Protein 2EPJ (pdb70)

InterPro domains:
  IPR004639 Tetrapyrrole biosynthesis, glutamate-1-semialdehyde aminotransferase [MF_00375] (6-426)
  IPR004639 Tetrapyrrole biosynthesis, glutamate-1-semialdehyde aminotransferase [NF000818] (5-425)
  IPR004639 Tetrapyrrole biosynthesis, glutamate-1-semialdehyde aminotransferase [TIGR00713] (6-425)
  IPR005814 Aminotransferase class-III [PF00202] (30-396)
  IPR005814 Aminotransferase class-III [cd00610] (10-423)
  IPR015421 Pyridoxal phosphate-dependent transferase, major domain [G3DSA:3.40.640.10] (70-319)
  IPR015422 Pyridoxal phosphate-dependent transferase, small domain [G3DSA:3.90.1150.10] (10-412)
  IPR015424 Pyridoxal phosphate-dependent transferase [SSF53383] (4-424)
  IPR049704 Aminotransferases class-III pyridoxal-phosphate attachment site [PS00600] (235-271)

Solvent-accessible surface area: 18186 Å² total; per-residue (Å²): 70,111,101,4,107,79,48,68,86,168,11,105,163,122,68,126,71,11,26,109,36,119,32,127,42,36,8,76,99,66,15,38,50,69,150,106,19,76,25,3,26,18,44,13,30,58,59,49,107,14,2,1,2,3,0,57,41,1,22,29,0,12,3,22,105,17,104,78,12,71,93,25,12,91,91,1,73,94,133,30,153,80,100,79,62,124,23,145,16,45,79,92,0,17,110,51,0,25,26,62,9,31,191,68,14,84,29,53,13,4,30,41,18,34,58,0,0,64,1,0,5,89,0,0,60,41,98,34,70,47,91,5,0,0,7,0,40,17,10,112,5,5,82,18,55,11,10,37,8,35,61,90,37,67,41,84,42,103,78,13,72,135,68,51,0,150,56,0,20,17,16,56,2,9,34,25,98,8,0,76,140,10,17,92,131,88,5,116,130,0,0,0,0,0,2,7,1,1,0,3,38,6,0,0,0,47,18,86,126,94,0,6,50,5,4,45,90,20,4,166,119,25,39,3,13,4,0,2,7,1,18,11,1,1,0,2,3,24,42,93,1,0,19,36,98,26,130,11,125,1,57,0,0,0,0,1,53,0,0,0,15,44,79,94,9,0,0,0,0,0,38,156,116,7,8,33,42,7,27,136,140,23,199,14,128,17,69,32,108,106,33,19,39,24,5,2,2,7,0,0,16,5,3,0,78,0,5,65,116,44,83,0,35,48,25,1,82,84,0,0,66,29,3,39,100,1,3,25,98,16,0,94,224,53,67,88,59,41,20,24,17,69,11,24,2,0,11,4,14,0,12,40,20,142,104,6,29,35,1,45,45,1,114,142,6,55,95,155,23,4,50,113,4,0,69,20,1,25,164,87,15,0,15,8,0,4,34,8,50,35,1,12,4,0,0,24,24,1,90,50,110,7,33,122,50,0,25,96,1,17,68,23,0,0,124,59,14,50,66,122

B-factor: mean 15.56, std 8.46, range [6.24, 55.53]

Secondary structure (DSSP, 8-state):
-HHHHHHHHHHTTTSGGGSSSGGGGG-SSSPPPEEEEEBTEEEETT--EEEESSGGGTT-TT-BT-HHHHHHHHHHHHT-S--SS--HHHHHHHHHHHHHH-TT-EEEEESSHHHHHHHHHHHHHHHH---EEEEEET----SSGGGSEE---EESSTT--HHHHTTEEEEETT-HHHHHHHHHHHGGGEEEEEE-SSB-SSS-BPPPHHHHHHHHHHHHHHT-EEEEEETTTTTTSSTTHHHHHHT---SEEEEEGGGGTTSS-EEEEE-HHHHTTBTTTSSB----TTTT-HHHHHHHHHHHHHHHHS-HHHHHHHHHHHHHHHHHHHHHHHT--EEEEEETTEEEEEET-S--SSHHHHTTS-HHHHHHHHHHHHHTTEE--SSTTS-EE--TT-SHHHHHHHHHHHHHHHHHHHT-

CATH classification: 3.90.1150.10 (+1 more: 3.40.640.10)

Nearest PDB structures (foldseek):
  2zsm-assembly1_A  TM=1.001E+00  e=1.259E-81  Aeropyrum pernix
  6w80-assembly1_A-2  TM=9.759E-01  e=2.951E-50  Stenotrophomonas maltophilia K279a
  3l44-assembly1_A  TM=9.725E-01  e=5.058E-46  Bacillus anthracis str. 'Ames Ancestor'
  2hoz-assembly1_B  TM=9.704E-01  e=9.833E-46  Synechococcus elongatus PCC 6301
  6g1f-assembly3_E  TM=9.180E-01  e=3.385E-35  Stutzerimonas stutzeri

Structure (mmCIF, N/CA/C/O backbone):
data_2EPJ
#
_entry.id   2EPJ
#
_cell.length_a   61.006
_cell.length_b   101.842
_cell.length_c   148.346
_cell.angle_alpha   90.00
_cell.angle_beta   90.00
_cell.angle_gamma   90.00
#
_symmetry.space_group_name_H-M   'C 2 2 21'
#
loop_
_entity.id
_entity.type
_entity.pdbx_description
1 polymer 'Glutamate-1-semialdehyde 2,1-aminomutase'
2 non-polymer "4'-DEOXY-4'-AMINOPYRIDOXAL-5'-PHOSPHATE"
3 water water
#
loop_
_atom_site.group_PDB
_atom_site.id
_atom_site.type_symbol
_atom_site.label_atom_id
_atom_site.label_alt_id
_atom_site.label_comp_id
_atom_site.label_asym_id
_atom_site.label_entity_id
_atom_site.label_seq_id
_atom_site.pdbx_PDB_ins_code
_atom_site.Cartn_x
_atom_site.Cartn_y
_atom_site.Cartn_z
_atom_site.occupancy
_atom_site.B_iso_or_equiv
_atom_site.auth_seq_id
_atom_site.auth_comp_id
_atom_site.auth_asym_id
_atom_site.auth_atom_id
_atom_site.pdbx_PDB_model_num
ATOM 1 N N . GLY A 1 9 ? 26.798 49.111 24.148 1.00 25.77 9 GLY A N 1
ATOM 2 C CA . GLY A 1 9 ? 25.948 48.184 24.952 1.00 24.10 9 GLY A CA 1
ATOM 3 C C . GLY A 1 9 ? 26.555 47.881 26.309 1.00 24.24 9 GLY A C 1
ATOM 4 O O . GLY A 1 9 ? 26.316 46.819 26.881 1.00 22.66 9 GLY A O 1
ATOM 5 N N . GLU A 1 10 ? 27.333 48.825 26.827 1.00 23.77 10 GLU A N 1
ATOM 6 C CA . GLU A 1 10 ? 27.995 48.670 28.118 1.00 24.17 10 GLU A CA 1
ATOM 7 C C . GLU A 1 10 ? 27.037 48.391 29.276 1.00 22.47 10 GLU A C 1
ATOM 8 O O . GLU A 1 10 ? 27.299 47.523 30.110 1.00 20.89 10 GLU A O 1
ATOM 14 N N . LYS A 1 11 ? 25.930 49.124 29.334 1.00 19.83 11 LYS A N 1
ATOM 15 C CA . LYS A 1 11 ? 24.967 48.931 30.410 1.00 18.62 11 LYS A CA 1
ATOM 16 C C . LYS A 1 11 ? 24.296 47.561 30.339 1.00 17.85 11 LYS A C 1
ATOM 17 O O . LYS A 1 11 ? 24.089 46.919 31.368 1.00 17.46 11 LYS A O 1
ATOM 23 N N . SER A 1 12 ? 23.954 47.105 29.136 1.00 16.73 12 SER A N 1
ATOM 24 C CA . SER A 1 12 ? 23.340 45.785 29.008 1.00 16.73 12 SER A CA 1
ATOM 25 C C . SER A 1 12 ? 24.374 44.722 29.371 1.00 17.70 12 SER A C 1
ATOM 26 O O . SER A 1 12 ? 24.043 43.704 29.977 1.00 16.88 12 SER A O 1
ATOM 29 N N . ARG A 1 13 ? 25.629 44.964 29.001 1.00 18.37 13 ARG A N 1
ATOM 30 C CA . ARG A 1 13 ? 26.697 44.020 29.313 1.00 20.57 13 ARG A CA 1
ATOM 31 C C . ARG A 1 13 ? 26.837 43.872 30.826 1.00 19.80 13 ARG A C 1
ATOM 32 O O . ARG A 1 13 ? 26.972 42.760 31.338 1.00 20.72 13 ARG A O 1
ATOM 40 N N . MET A 1 14 ? 26.800 44.994 31.539 1.00 20.22 14 MET A N 1
ATOM 41 C CA . MET A 1 14 ? 26.919 44.972 32.992 1.00 20.46 14 MET A CA 1
ATOM 42 C C . MET A 1 14 ? 25.771 44.189 33.625 1.00 19.42 14 MET A C 1
ATOM 43 O O . MET A 1 14 ? 25.988 43.379 34.525 1.00 20.11 14 MET A O 1
ATOM 48 N N . LEU A 1 15 ? 24.551 44.436 33.159 1.00 18.05 15 LEU A N 1
ATOM 49 C CA . LEU A 1 15 ? 23.387 43.731 33.680 1.00 17.27 15 LEU A CA 1
ATOM 50 C C . LEU A 1 15 ? 23.494 42.245 33.359 1.00 18.65 15 LEU A C 1
ATOM 51 O O . LEU A 1 15 ? 23.094 41.396 34.159 1.00 18.41 15 LEU A O 1
ATOM 56 N N . PHE A 1 16 ? 24.044 41.937 32.188 1.00 19.29 16 PHE A N 1
ATOM 57 C CA . PHE A 1 16 ? 24.228 40.556 31.757 1.00 20.83 16 PHE A CA 1
ATOM 58 C C . PHE A 1 16 ? 25.119 39.828 32.763 1.00 21.28 16 PHE A C 1
ATOM 59 O O . PHE A 1 16 ? 24.859 38.681 33.129 1.00 20.76 16 PHE A O 1
ATOM 67 N N . GLU A 1 17 ? 26.171 40.504 33.210 1.00 21.78 17 GLU A N 1
ATOM 68 C CA . GLU A 1 17 ? 27.093 39.919 34.175 1.00 21.92 17 GLU A CA 1
ATOM 69 C C . GLU A 1 17 ? 26.423 39.690 35.526 1.00 21.24 17 GLU A C 1
ATOM 70 O O . GLU A 1 17 ? 26.624 38.652 36.155 1.00 21.15 17 GLU A O 1
ATOM 76 N N . ARG A 1 18 ? 25.623 40.659 35.963 1.00 19.36 18 ARG A N 1
ATOM 77 C CA . ARG A 1 18 ? 24.934 40.570 37.246 1.00 19.88 18 ARG A CA 1
ATOM 78 C C . ARG A 1 18 ? 23.895 39.457 37.323 1.00 19.47 18 ARG A C 1
ATOM 79 O O . ARG A 1 18 ? 23.746 38.813 38.360 1.00 20.49 18 ARG A O 1
ATOM 87 N N . THR A 1 19 ? 23.180 39.225 36.229 1.00 17.74 19 THR A N 1
ATOM 88 C CA . THR A 1 19 ? 22.137 38.202 36.225 1.00 16.92 19 THR A CA 1
ATOM 89 C C . THR A 1 19 ? 22.642 36.774 36.049 1.00 17.36 19 THR A C 1
ATOM 90 O O . THR A 1 19 ? 21.921 35.819 36.336 1.00 15.50 19 THR A O 1
ATOM 94 N N . LYS A 1 20 ? 23.881 36.625 35.591 1.00 17.42 20 LYS A N 1
ATOM 95 C CA . LYS A 1 20 ? 24.457 35.300 35.389 1.00 20.10 20 LYS A CA 1
ATOM 96 C C . LYS A 1 20 ? 24.336 34.418 36.629 1.00 20.87 20 LYS A C 1
ATOM 97 O O . LYS A 1 20 ? 24.053 33.225 36.526 1.00 22.31 20 LYS A O 1
ATOM 103 N N . GLU A 1 21 ? 24.545 35.010 37.798 1.00 21.69 21 GLU A N 1
ATOM 104 C CA . GLU A 1 21 ? 24.477 34.265 39.051 1.00 23.37 21 GLU A CA 1
ATOM 105 C C . GLU A 1 21 ? 23.162 34.443 39.806 1.00 20.21 21 GLU A C 1
ATOM 106 O O . GLU A 1 21 ? 22.977 33.862 40.876 1.00 21.50 21 GLU A O 1
ATOM 112 N N . LEU A 1 22 ? 22.252 35.238 39.251 1.00 17.01 22 LEU A N 1
ATOM 113 C CA . LEU A 1 22 ? 20.967 35.486 39.899 1.00 14.75 22 LEU A CA 1
ATOM 114 C C . LEU A 1 22 ? 19.836 34.617 39.368 1.00 12.90 22 LEU A C 1
ATOM 115 O O . LEU A 1 22 ? 18.985 34.158 40.135 1.00 11.68 22 LEU A O 1
ATOM 120 N N . PHE A 1 23 ? 19.825 34.410 38.055 1.00 11.44 23 PHE A N 1
ATOM 121 C CA . PHE A 1 23 ? 18.779 33.629 37.399 1.00 10.63 23 PHE A CA 1
ATOM 122 C C . PHE A 1 23 ? 19.337 32.439 36.629 1.00 10.71 23 PHE A C 1
ATOM 123 O O . PHE A 1 23 ? 20.425 32.517 36.051 1.00 10.98 23 PHE A O 1
ATOM 131 N N . PRO A 1 24 ? 18.597 31.318 36.603 1.00 10.75 24 PRO A N 1
ATOM 132 C CA . PRO A 1 24 ? 19.099 30.162 35.857 1.00 11.44 24 PRO A CA 1
ATOM 133 C C . PRO A 1 24 ? 19.181 30.575 34.385 1.00 11.96 24 PRO A C 1
ATOM 134 O O . PRO A 1 24 ? 18.205 31.071 33.821 1.00 11.74 24 PRO A O 1
ATOM 138 N N . GLY A 1 25 ? 20.342 30.380 33.767 1.00 12.03 25 GLY A N 1
ATOM 139 C CA . GLY A 1 25 ? 20.493 30.759 32.375 1.00 12.98 25 GLY A CA 1
ATOM 140 C C . GLY A 1 25 ? 20.519 32.268 32.198 1.00 12.37 25 GLY A C 1
ATOM 141 O O . GLY A 1 25 ? 20.497 32.769 31.073 1.00 13.22 25 GLY A O 1
ATOM 142 N N . GLY A 1 26 ? 20.554 32.989 33.318 1.00 11.69 26 GLY A N 1
ATOM 143 C CA . GLY A 1 26 ? 20.598 34.442 33.288 1.00 11.42 26 GLY A CA 1
ATOM 144 C C . GLY A 1 26 ? 19.313 35.170 32.929 1.00 11.22 26 GLY A C 1
ATOM 145 O O . GLY A 1 26 ? 19.318 36.394 32.800 1.00 12.05 26 GLY A O 1
ATOM 146 N N . VAL A 1 27 ? 18.208 34.439 32.788 1.00 10.57 27 VAL A N 1
ATOM 147 C CA . VAL A 1 27 ? 16.931 35.060 32.417 1.00 9.62 27 VAL A CA 1
ATOM 148 C C . VAL A 1 27 ? 15.747 34.468 33.175 1.00 9.34 27 VAL A C 1
ATOM 149 O O . VAL A 1 27 ? 15.867 33.409 33.790 1.00 9.14 27 VAL A O 1
ATOM 153 N N . ASN A 1 28 ? 14.603 35.154 33.125 1.00 8.43 28 ASN A N 1
ATOM 154 C CA . ASN A 1 28 ? 13.405 34.668 33.800 1.00 8.15 28 ASN A CA 1
ATOM 155 C C . ASN A 1 28 ? 12.455 33.895 32.885 1.00 9.56 28 ASN A C 1
ATOM 156 O O . ASN A 1 28 ? 11.403 33.425 33.316 1.00 8.73 28 ASN A O 1
ATOM 161 N N . SER A 1 29 ? 12.837 33.770 31.618 1.00 9.44 29 SER A N 1
ATOM 162 C CA . SER A 1 29 ? 12.078 32.983 30.648 1.00 9.80 29 SER A CA 1
ATOM 163 C C . SER A 1 29 ? 13.078 32.610 29.552 1.00 9.93 29 SER A C 1
ATOM 164 O O . SER A 1 29 ? 13.754 33.478 28.999 1.00 10.14 29 SER A O 1
ATOM 167 N N . PRO A 1 30 ? 13.185 31.309 29.230 1.00 8.84 30 PRO A N 1
ATOM 168 C CA . PRO A 1 30 ? 14.102 30.761 28.219 1.00 10.11 30 PRO A CA 1
ATOM 169 C C . PRO A 1 30 ? 14.393 31.555 26.943 1.00 10.24 30 PRO A C 1
ATOM 170 O O . PRO A 1 30 ? 15.555 31.828 26.633 1.00 10.32 30 PRO A O 1
ATOM 174 N N . VAL A 1 31 ? 13.355 31.923 26.201 1.00 10.74 31 VAL A N 1
ATOM 175 C CA . VAL A 1 31 ? 13.550 32.645 24.944 1.00 12.03 31 VAL A CA 1
ATOM 176 C C . VAL A 1 31 ? 14.366 33.930 25.069 1.00 11.73 31 VAL A C 1
ATOM 177 O O . VAL A 1 31 ? 15.057 34.328 24.129 1.00 11.65 31 VAL A O 1
ATOM 181 N N . ARG A 1 32 ? 14.300 34.573 26.227 1.00 10.43 32 ARG A N 1
ATOM 182 C CA . ARG A 1 32 ? 15.020 35.827 26.427 1.00 11.69 32 ARG A CA 1
ATOM 183 C C . ARG A 1 32 ? 16.540 35.686 26.346 1.00 11.68 32 ARG A C 1
ATOM 184 O O . ARG A 1 32 ? 17.235 36.626 25.964 1.00 12.11 32 ARG A O 1
ATOM 192 N N . ALA A 1 33 ? 17.052 34.507 26.678 1.00 11.01 33 ALA A N 1
ATOM 193 C CA . ALA A 1 33 ? 18.494 34.272 26.660 1.00 11.48 33 ALA A CA 1
ATOM 194 C C . ALA A 1 33 ? 19.110 34.121 25.271 1.00 11.88 33 ALA A C 1
ATOM 195 O O . ALA A 1 33 ? 20.324 34.256 25.112 1.00 13.18 33 ALA A O 1
ATOM 197 N N . ALA A 1 34 ? 18.281 33.856 24.268 1.00 10.55 34 ALA A N 1
ATOM 198 C CA . ALA A 1 34 ? 18.777 33.633 22.912 1.00 10.90 34 ALA A CA 1
ATOM 199 C C . ALA A 1 34 ? 19.083 34.869 22.076 1.00 11.47 34 ALA A C 1
ATOM 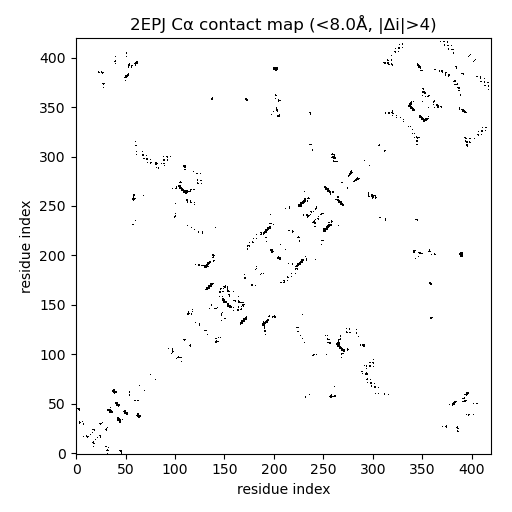200 O O . ALA A 1 34 ? 19.629 34.747 20.979 1.00 10.75 34 ALA A O 1
ATOM 202 N N . VAL A 1 35 ? 18.737 36.052 22.579 1.00 10.72 35 VAL A N 1
ATOM 203 C CA . VAL A 1 35 ? 18.996 37.287 21.840 1.00 11.56 35 VAL A CA 1
ATOM 204 C C . VAL A 1 35 ? 20.497 37.463 21.584 1.00 11.91 35 VAL A C 1
ATOM 205 O O . VAL A 1 35 ? 21.316 37.286 22.488 1.00 12.06 35 VAL A O 1
ATOM 209 N N . LYS A 1 36 ? 20.845 37.815 20.346 1.00 12.86 36 LYS A N 1
ATOM 210 C CA . LYS A 1 36 ? 22.244 37.972 19.939 1.00 15.18 36 LYS A CA 1
ATOM 211 C C . LYS A 1 36 ? 22.728 39.413 19.779 1.00 15.76 36 LYS A C 1
ATOM 212 O O . LYS A 1 36 ? 21.957 40.298 19.412 1.00 18.01 36 LYS A O 1
ATOM 218 N N . PRO A 1 37 ? 24.024 39.662 20.047 1.00 16.47 37 PRO A N 1
ATOM 219 C CA . PRO A 1 37 ? 25.037 38.693 20.486 1.00 17.69 37 PRO A CA 1
ATOM 220 C C . PRO A 1 37 ? 24.762 38.200 21.903 1.00 17.78 37 PRO A C 1
ATOM 221 O O . PRO A 1 37 ? 25.175 37.107 22.293 1.00 17.75 37 PRO A O 1
ATOM 225 N N . TYR A 1 38 ? 24.073 39.035 22.671 1.00 17.06 38 TYR A N 1
ATOM 226 C CA . TYR A 1 38 ? 23.674 38.702 24.028 1.00 17.42 38 TYR A CA 1
ATOM 227 C C . TYR A 1 38 ? 22.435 39.546 24.292 1.00 15.98 38 TYR A C 1
ATOM 228 O O . TYR A 1 38 ? 22.192 40.535 23.597 1.00 15.24 38 TYR A O 1
ATOM 237 N N . PRO A 1 39 ? 21.620 39.158 25.280 1.00 15.28 39 PRO A N 1
ATOM 238 C CA . PRO A 1 39 ? 20.404 39.918 25.576 1.00 14.14 39 PRO A CA 1
ATOM 239 C C . PRO A 1 39 ? 20.601 41.384 25.930 1.00 13.64 39 PRO A C 1
ATOM 240 O O . PRO A 1 39 ? 21.439 41.730 26.762 1.00 13.81 39 PRO A O 1
ATOM 244 N N . PHE A 1 40 ? 19.822 42.249 25.292 1.00 12.57 40 PHE A N 1
ATOM 245 C CA . PHE A 1 40 ? 19.883 43.662 25.614 1.00 11.31 40 PHE A CA 1
ATOM 246 C C . PHE A 1 40 ? 18.852 43.850 26.723 1.00 11.34 40 PHE A C 1
ATOM 247 O O . PHE A 1 40 ? 17.893 43.080 26.824 1.00 10.63 40 PHE A O 1
ATOM 255 N N . TYR A 1 41 ? 19.069 44.840 27.579 1.00 10.63 41 TYR A N 1
ATOM 256 C CA . TYR A 1 41 ? 18.128 45.118 28.651 1.00 10.70 41 TYR A CA 1
ATOM 257 C C . TYR A 1 41 ? 17.317 46.333 28.240 1.00 10.55 41 TYR A C 1
ATOM 258 O O . TYR A 1 41 ? 17.839 47.260 27.620 1.00 11.02 41 TYR A O 1
ATOM 267 N N . VAL A 1 42 ? 16.032 46.302 28.568 1.00 9.04 42 VAL A N 1
ATOM 268 C CA . VAL A 1 42 ? 15.113 47.364 28.198 1.00 9.19 42 VAL A CA 1
ATOM 269 C C . VAL A 1 42 ? 14.893 48.407 29.280 1.00 10.14 42 VAL A C 1
ATOM 270 O O . VAL A 1 42 ? 14.669 48.080 30.448 1.00 10.33 42 VAL A O 1
ATOM 274 N N . LYS A 1 43 ? 14.972 49.670 28.877 1.00 10.97 43 LYS A N 1
ATOM 275 C CA . LYS A 1 43 ? 14.742 50.783 29.783 1.00 11.60 43 LYS A CA 1
ATOM 276 C C . LYS A 1 43 ? 13.250 51.086 29.766 1.00 11.81 43 LYS A C 1
ATOM 277 O O . LYS A 1 43 ? 12.622 51.233 30.813 1.00 11.57 43 LYS A O 1
ATOM 283 N N . ARG A 1 44 ? 12.685 51.168 28.565 1.00 10.92 44 ARG A N 1
ATOM 284 C CA . ARG A 1 44 ? 11.269 51.457 28.421 1.00 10.15 44 ARG A CA 1
ATOM 285 C C . ARG A 1 44 ? 10.764 51.082 27.037 1.00 10.65 44 ARG A C 1
ATOM 286 O O . ARG A 1 44 ? 11.535 50.703 26.153 1.00 9.82 44 ARG A O 1
ATOM 294 N N . GLY A 1 45 ? 9.454 51.190 26.867 1.00 10.68 45 GLY A N 1
ATOM 295 C CA . GLY A 1 45 ? 8.837 50.898 25.589 1.00 10.37 45 GLY A CA 1
ATOM 296 C C . GLY A 1 45 ? 7.719 51.895 25.357 1.00 11.10 45 GLY A C 1
ATOM 297 O O . GLY A 1 45 ? 7.040 52.296 26.301 1.00 11.83 45 GLY A O 1
ATOM 298 N N . GLU A 1 46 ? 7.537 52.314 24.110 1.00 11.33 46 GLU A N 1
ATOM 299 C CA . GLU A 1 46 ? 6.475 53.253 23.768 1.00 11.82 46 GLU A CA 1
ATOM 300 C C . GLU A 1 46 ? 6.155 53.124 22.288 1.00 10.83 46 GLU A C 1
ATOM 301 O O . GLU A 1 46 ? 7.049 53.179 21.445 1.00 11.76 46 GLU A O 1
ATOM 307 N N . GLY A 1 47 ? 4.875 52.948 21.980 1.00 11.73 47 GLY A N 1
ATOM 308 C CA . GLY A 1 47 ? 4.470 52.805 20.596 1.00 11.51 47 GLY A CA 1
ATOM 309 C C . GLY A 1 47 ? 5.042 51.543 19.978 1.00 10.94 47 GLY A C 1
ATOM 310 O O . GLY A 1 47 ? 4.940 50.452 20.540 1.00 11.56 47 GLY A O 1
ATOM 311 N N . ALA A 1 48 ? 5.663 51.689 18.817 1.00 10.22 48 ALA A N 1
ATOM 312 C CA . ALA A 1 48 ? 6.237 50.546 18.123 1.00 10.54 48 ALA A CA 1
ATOM 313 C C . ALA A 1 48 ? 7.663 50.262 18.568 1.00 9.52 48 ALA A C 1
ATOM 314 O O . ALA A 1 48 ? 8.309 49.357 18.044 1.00 10.68 48 ALA A O 1
ATOM 316 N N . TYR A 1 49 ? 8.144 51.007 19.557 1.00 10.21 49 TYR A N 1
ATOM 317 C CA . TYR A 1 49 ? 9.532 50.872 19.971 1.00 10.03 49 TYR A CA 1
ATOM 318 C C . TYR A 1 49 ? 9.888 50.448 21.381 1.00 10.11 49 TYR A C 1
ATOM 319 O O . TYR A 1 49 ? 9.186 50.741 22.343 1.00 10.33 49 TYR A O 1
ATOM 328 N N . LEU A 1 50 ? 11.034 49.782 21.470 1.00 9.66 50 LEU A N 1
ATOM 329 C CA . LEU A 1 50 ? 11.623 49.386 22.736 1.00 9.18 50 LEU A CA 1
ATOM 330 C C . LEU A 1 50 ? 12.857 50.287 22.788 1.00 9.08 50 LEU A C 1
ATOM 331 O O . LEU A 1 50 ? 13.394 50.667 21.742 1.00 9.46 50 LEU A O 1
ATOM 336 N N . TYR A 1 51 ? 13.284 50.655 23.988 1.00 9.16 51 TYR A N 1
ATOM 337 C CA . TYR A 1 51 ? 14.475 51.484 24.149 1.00 9.27 51 TYR A CA 1
ATOM 338 C C . TYR A 1 51 ? 15.387 50.761 25.123 1.00 8.93 51 TYR A C 1
ATOM 339 O O . TYR A 1 51 ? 14.992 50.483 26.254 1.00 9.68 51 TYR A O 1
ATOM 348 N N . THR A 1 52 ? 16.600 50.443 24.678 1.00 8.78 52 THR A N 1
ATOM 349 C CA . THR A 1 52 ? 17.554 49.725 25.518 1.00 10.06 52 THR A CA 1
ATOM 350 C C . THR A 1 52 ? 18.082 50.593 26.653 1.00 10.83 52 THR A C 1
ATOM 351 O O . THR A 1 52 ? 17.955 51.819 26.619 1.00 10.57 52 THR A O 1
ATOM 355 N N . VAL A 1 53 ? 18.677 49.954 27.656 1.00 10.41 53 VAL A N 1
ATOM 356 C CA . VAL A 1 53 ? 19.226 50.689 28.789 1.00 10.70 53 VAL A CA 1
ATOM 357 C C . VAL A 1 53 ? 20.390 51.575 28.351 1.00 12.28 53 VAL A C 1
ATOM 358 O O . VAL A 1 53 ? 20.759 52.517 29.050 1.00 11.69 53 VAL A O 1
ATOM 362 N N . ASP A 1 54 ? 20.969 51.277 27.192 1.00 13.16 54 ASP A N 1
ATOM 363 C CA . ASP A 1 54 ? 22.065 52.094 26.687 1.00 13.97 54 ASP A CA 1
ATOM 364 C C . ASP A 1 54 ? 21.537 53.265 25.856 1.00 13.85 54 ASP A C 1
ATOM 365 O O . ASP A 1 54 ? 22.306 54.134 25.441 1.00 14.87 54 ASP A O 1
ATOM 370 N N . GLY A 1 55 ? 20.226 53.281 25.621 1.00 12.15 55 GLY A N 1
ATOM 371 C CA . GLY A 1 55 ? 19.603 54.379 24.893 1.00 10.66 55 GLY A CA 1
ATOM 372 C C . GLY A 1 55 ? 19.189 54.186 23.445 1.00 11.48 55 GLY A C 1
ATOM 373 O O . GLY A 1 55 ? 18.744 55.139 22.804 1.00 10.09 55 GLY A O 1
ATOM 374 N N . ALA A 1 56 ? 19.307 52.968 22.926 1.00 10.50 56 ALA A N 1
ATOM 375 C CA . ALA A 1 56 ? 18.963 52.708 21.530 1.00 10.95 56 ALA A CA 1
ATOM 376 C C . ALA A 1 56 ? 17.493 52.390 21.277 1.00 11.09 56 ALA A C 1
ATOM 377 O O . ALA A 1 56 ? 16.893 51.576 21.982 1.00 10.47 56 ALA A O 1
ATOM 379 N N . ARG A 1 57 ? 16.924 53.037 20.261 1.00 10.90 57 ARG A N 1
ATOM 380 C CA . ARG A 1 57 ? 15.529 52.819 19.877 1.00 11.32 57 ARG A CA 1
ATOM 381 C C . ARG A 1 57 ? 15.484 51.631 18.921 1.00 11.12 57 ARG A C 1
ATOM 382 O O . ARG A 1 57 ? 16.243 51.583 17.952 1.00 10.70 57 ARG A O 1
ATOM 390 N N . ILE A 1 58 ? 14.590 50.684 19.189 1.00 10.58 58 ILE A N 1
ATOM 391 C CA . ILE A 1 58 ? 14.460 49.486 18.364 1.00 11.58 58 ILE A CA 1
ATOM 392 C C . ILE A 1 58 ? 13.002 49.229 17.977 1.00 10.60 58 ILE A C 1
ATOM 393 O O . ILE A 1 58 ? 12.116 49.261 18.833 1.00 9.62 58 ILE A O 1
ATOM 398 N N . VAL A 1 59 ? 12.747 48.983 16.693 1.00 9.95 59 VAL A N 1
ATOM 399 C CA . VAL A 1 59 ? 11.387 48.684 16.248 1.00 10.34 59 VAL A CA 1
ATOM 400 C C . VAL A 1 59 ? 11.078 47.295 16.796 1.00 10.30 59 VAL A C 1
ATOM 401 O O . VAL A 1 59 ? 11.846 46.355 16.592 1.00 12.03 59 VAL A O 1
ATOM 405 N N . ASP A 1 60 ? 9.948 47.168 17.481 1.00 10.40 60 ASP A N 1
ATOM 406 C CA . ASP A 1 60 ? 9.565 45.909 18.107 1.00 9.70 60 ASP A CA 1
ATOM 407 C C . ASP A 1 60 ? 8.590 45.044 17.301 1.00 9.20 60 ASP A C 1
ATOM 408 O O . ASP A 1 60 ? 7.418 45.387 17.164 1.00 10.00 60 ASP A O 1
ATOM 413 N N . LEU A 1 61 ? 9.082 43.922 16.775 1.00 9.22 61 LEU A N 1
ATOM 414 C CA . LEU A 1 61 ? 8.245 42.992 16.016 1.00 10.22 61 LEU A CA 1
ATOM 415 C C . LEU A 1 61 ? 8.002 41.721 16.834 1.00 9.72 61 LEU A C 1
ATOM 416 O O . LEU A 1 61 ? 7.650 40.666 16.297 1.00 11.09 61 LEU A O 1
ATOM 421 N N . VAL A 1 62 ? 8.200 41.836 18.141 1.00 9.47 62 VAL A N 1
ATOM 422 C CA . VAL A 1 62 ? 7.990 40.729 19.067 1.00 9.93 62 VAL A CA 1
ATOM 423 C C . VAL A 1 62 ? 6.741 41.036 19.901 1.00 10.26 62 VAL A C 1
ATOM 424 O O . VAL A 1 62 ? 5.925 40.153 20.168 1.00 9.51 62 VAL A O 1
ATOM 428 N N . LEU A 1 63 ? 6.590 42.301 20.285 1.00 9.90 63 LEU A N 1
ATOM 429 C CA . LEU A 1 63 ? 5.448 42.754 21.075 1.00 11.11 63 LEU A CA 1
ATOM 430 C C . LEU A 1 63 ? 5.190 41.877 22.301 1.00 10.72 63 LEU A C 1
ATOM 431 O O . LEU A 1 63 ? 4.048 41.501 22.585 1.00 10.24 63 LEU A O 1
ATOM 436 N N . ALA A 1 64 ? 6.267 41.562 23.019 1.00 10.13 64 ALA A N 1
ATOM 437 C CA . ALA A 1 64 ? 6.213 40.737 24.228 1.00 11.08 64 ALA A CA 1
ATOM 438 C C . ALA A 1 64 ? 5.647 39.353 23.938 1.00 11.08 64 ALA A C 1
ATOM 439 O O . ALA A 1 64 ? 5.118 38.680 24.825 1.00 9.98 64 ALA A O 1
ATOM 441 N N . TYR A 1 65 ? 5.785 38.939 22.684 1.00 11.29 65 TYR A N 1
ATOM 442 C CA . TYR A 1 65 ? 5.318 37.643 22.212 1.00 12.78 65 TYR A CA 1
ATOM 443 C C . TYR A 1 65 ? 3.799 37.509 22.132 1.00 12.47 65 TYR A C 1
ATOM 444 O O . TYR A 1 65 ? 3.239 36.456 22.445 1.00 13.00 65 TYR A O 1
ATOM 453 N N . GLY A 1 66 ? 3.134 38.588 21.714 1.00 11.38 66 GLY A N 1
ATOM 454 C CA . GLY A 1 66 ? 1.694 38.531 21.538 1.00 11.25 66 GLY A CA 1
ATOM 455 C C . GLY A 1 66 ? 0.743 39.495 22.227 1.00 10.07 66 GLY A C 1
ATOM 456 O O . GLY A 1 66 ? -0.171 40.010 21.583 1.00 10.74 66 GLY A O 1
ATOM 457 N N . PRO A 1 67 ? 0.922 39.770 23.525 1.00 8.95 67 PRO A N 1
ATOM 458 C CA . PRO A 1 67 ? 0.016 40.680 24.234 1.00 8.64 67 PRO A CA 1
ATOM 459 C C . PRO A 1 67 ? -0.121 42.116 23.738 1.00 8.98 67 PRO A C 1
ATOM 460 O O . PRO A 1 67 ? -1.201 42.697 23.826 1.00 10.41 67 PRO A O 1
ATOM 464 N N . LEU A 1 68 ? 0.962 42.686 23.222 1.00 8.45 68 LEU A N 1
ATOM 465 C CA . LEU A 1 68 ? 0.942 44.086 22.812 1.00 9.27 68 LEU A CA 1
ATOM 466 C C . LEU A 1 68 ? 0.521 44.406 21.382 1.00 9.79 68 LEU A C 1
ATOM 467 O O . LEU A 1 68 ? 1.256 45.055 20.637 1.00 10.13 68 LEU A O 1
ATOM 472 N N . ILE A 1 69 ? -0.680 43.976 21.015 1.00 9.90 69 ILE A N 1
ATOM 473 C CA . ILE A 1 69 ? -1.194 44.235 19.680 1.00 9.67 69 ILE A CA 1
ATOM 474 C C . ILE A 1 69 ? -1.458 45.734 19.488 1.00 9.97 69 ILE A C 1
ATOM 475 O O . ILE A 1 69 ? -1.560 46.211 18.360 1.00 10.34 69 ILE A O 1
ATOM 480 N N . LEU A 1 70 ? -1.559 46.470 20.594 1.00 10.47 70 LEU A N 1
ATOM 481 C CA . LEU A 1 70 ? -1.796 47.912 20.539 1.00 10.13 70 LEU A CA 1
ATOM 482 C C . LEU A 1 70 ? -0.482 48.677 20.639 1.00 9.96 70 LEU A C 1
ATOM 483 O O . LEU A 1 70 ? -0.475 49.907 20.647 1.00 10.43 70 LEU A O 1
ATOM 488 N N . GLY A 1 71 ? 0.626 47.946 20.707 1.00 9.74 71 GLY A N 1
ATOM 489 C CA . GLY A 1 71 ? 1.921 48.586 20.838 1.00 10.22 71 GLY A CA 1
ATOM 490 C C . GLY A 1 71 ? 2.218 48.841 22.305 1.00 10.20 71 GLY A C 1
ATOM 491 O O . GLY A 1 71 ? 1.468 48.404 23.176 1.00 11.49 71 GLY A O 1
ATOM 492 N N . HIS A 1 72 ? 3.306 49.552 22.579 1.00 10.66 72 HIS A N 1
ATOM 493 C CA . HIS A 1 72 ? 3.707 49.863 23.947 1.00 12.18 72 HIS A CA 1
ATOM 494 C C . HIS A 1 72 ? 3.029 51.106 24.508 1.00 11.98 72 HIS A C 1
ATOM 495 O O . HIS A 1 72 ? 2.872 52.108 23.815 1.00 12.83 72 HIS A O 1
ATOM 502 N N . LYS A 1 73 ? 2.639 51.030 25.775 1.00 13.37 73 LYS A N 1
ATOM 503 C CA . LYS A 1 73 ? 2.014 52.149 26.464 1.00 13.82 73 LYS A CA 1
ATOM 504 C C . LYS A 1 73 ? 0.968 52.882 25.623 1.00 13.76 73 LYS A C 1
ATOM 505 O O . LYS A 1 73 ? 1.042 54.099 25.443 1.00 15.68 73 LYS A O 1
ATOM 511 N N . HIS A 1 74 ? -0.005 52.138 25.105 1.00 13.10 74 HIS A N 1
ATOM 512 C CA . HIS A 1 74 ? -1.069 52.733 24.302 1.00 13.15 74 HIS A CA 1
ATOM 513 C C . HIS A 1 74 ? -1.739 53.787 25.186 1.00 13.41 74 HIS A C 1
ATOM 514 O O . HIS A 1 74 ? -2.095 53.505 26.326 1.00 12.65 74 HIS A O 1
ATOM 521 N N . PRO A 1 75 ? -1.907 55.020 24.674 1.00 14.33 75 PRO A N 1
ATOM 522 C CA . PRO A 1 75 ? -2.525 56.126 25.417 1.00 14.40 75 PRO A CA 1
ATOM 523 C C . PRO A 1 75 ? -3.836 55.818 26.141 1.00 14.60 75 PRO A C 1
ATOM 524 O O . PRO A 1 75 ? -4.008 56.190 27.306 1.00 14.09 75 PRO A O 1
ATOM 528 N N . ARG A 1 76 ? -4.759 55.154 25.452 1.00 13.75 76 ARG A N 1
ATOM 529 C CA . ARG A 1 76 ? -6.051 54.809 26.037 1.00 14.61 76 ARG A CA 1
ATOM 530 C C . ARG A 1 76 ? -5.873 53.845 27.202 1.00 13.02 76 ARG A C 1
ATOM 531 O O . ARG A 1 76 ? -6.480 54.012 28.261 1.00 12.64 76 ARG A O 1
ATOM 539 N N . VAL A 1 77 ? -5.040 52.830 26.999 1.00 11.13 77 VAL A N 1
ATOM 540 C CA . VAL A 1 77 ? -4.801 51.845 28.043 1.00 11.24 77 VAL A CA 1
ATOM 541 C C . VAL A 1 77 ? -4.048 52.473 29.211 1.00 10.64 77 VAL A C 1
ATOM 542 O O . VAL A 1 77 ? -4.342 52.188 30.372 1.00 10.80 77 VAL A O 1
ATOM 546 N N . LEU A 1 78 ? -3.082 53.336 28.909 1.00 11.30 78 LEU A N 1
ATOM 547 C CA . LEU A 1 78 ? -2.320 54.002 29.960 1.00 11.11 78 LEU A CA 1
ATOM 548 C C . LEU A 1 78 ? -3.258 54.804 30.861 1.00 11.26 78 LEU A C 1
ATOM 549 O O . LEU A 1 78 ? -3.183 54.715 32.084 1.00 11.03 78 LEU A O 1
ATOM 554 N N . GLU A 1 79 ? -4.143 55.588 30.252 1.00 11.14 79 GLU A N 1
ATOM 555 C CA . GLU A 1 79 ? -5.081 56.401 31.020 1.00 11.86 79 GLU A CA 1
ATOM 556 C C . GLU A 1 79 ? -5.981 55.542 31.902 1.00 11.48 79 GLU A C 1
ATOM 557 O O . GLU A 1 79 ? -6.211 55.868 33.067 1.00 11.38 79 GLU A O 1
ATOM 563 N N . ALA A 1 80 ? -6.484 54.442 31.350 1.00 10.42 80 ALA A N 1
ATOM 564 C CA . ALA A 1 80 ? -7.355 53.547 32.108 1.00 10.93 80 ALA A CA 1
ATOM 565 C C . ALA A 1 80 ? -6.609 52.944 33.298 1.00 10.92 80 ALA A C 1
ATOM 566 O O . ALA A 1 80 ? -7.167 52.799 34.385 1.00 9.67 80 ALA A O 1
ATOM 568 N N . VAL A 1 81 ? -5.346 52.589 33.087 1.00 10.90 81 VAL A N 1
ATOM 569 C CA . VAL A 1 81 ? -4.542 52.006 34.151 1.00 10.56 81 VAL A CA 1
ATOM 570 C C . VAL A 1 81 ? -4.211 53.046 35.220 1.00 10.61 81 VAL A C 1
ATOM 571 O O . VAL A 1 81 ? -4.174 52.731 36.410 1.00 10.95 81 VAL A O 1
ATOM 575 N N . GLU A 1 82 ? -3.981 54.287 34.800 1.00 10.63 82 GLU A N 1
ATOM 576 C CA . GLU A 1 82 ? -3.683 55.360 35.746 1.00 11.68 82 GLU A CA 1
ATOM 577 C C . GLU A 1 82 ? -4.883 55.558 36.663 1.00 11.74 82 GLU A C 1
ATOM 578 O O . GLU A 1 82 ? -4.731 55.709 37.876 1.00 12.88 82 GLU A O 1
ATOM 584 N N . GLU A 1 83 ? -6.078 55.553 36.079 1.00 12.52 83 GLU A N 1
ATOM 585 C CA . GLU A 1 83 ? -7.300 55.721 36.856 1.00 12.93 83 GLU A CA 1
ATOM 586 C C . GLU A 1 83 ? -7.486 54.539 37.802 1.00 12.47 83 GLU A C 1
ATOM 587 O O . GLU A 1 83 ? -7.876 54.715 38.959 1.00 12.09 83 GLU A O 1
ATOM 593 N N . ALA A 1 84 ? -7.195 53.338 37.310 1.00 11.02 84 ALA A N 1
ATOM 594 C CA . ALA A 1 84 ? -7.320 52.130 38.122 1.00 11.26 84 ALA A CA 1
ATOM 595 C C . ALA A 1 84 ? -6.317 52.118 39.275 1.00 11.21 84 ALA A C 1
ATOM 596 O O . ALA A 1 84 ? -6.640 51.672 40.376 1.00 12.24 84 ALA A O 1
ATOM 598 N N . LEU A 1 85 ? -5.101 52.598 39.021 1.00 12.00 85 LEU A N 1
ATOM 599 C CA . LEU A 1 85 ? -4.068 52.635 40.054 1.00 12.38 85 LEU A CA 1
ATOM 600 C C . LEU A 1 85 ? -4.471 53.551 41.204 1.00 11.40 85 LEU A C 1
ATOM 601 O O . LEU A 1 85 ? -4.188 53.265 42.367 1.00 11.81 85 LEU A O 1
ATOM 606 N N . ALA A 1 86 ? -5.129 54.656 40.871 1.00 11.43 86 ALA A N 1
ATOM 607 C CA . ALA A 1 86 ? -5.570 55.609 41.878 1.00 11.39 86 ALA A CA 1
ATOM 608 C C . ALA A 1 86 ? -6.611 54.976 42.802 1.00 11.50 86 ALA A C 1
ATOM 609 O O . ALA A 1 86 ? -6.821 55.446 43.920 1.00 12.42 86 ALA A O 1
ATOM 611 N N . ARG A 1 87 ? -7.260 53.912 42.331 1.00 10.85 87 ARG A N 1
ATOM 612 C CA . ARG A 1 87 ? -8.275 53.218 43.125 1.00 10.58 87 ARG A CA 1
ATOM 613 C C . ARG A 1 87 ? -7.689 52.063 43.943 1.00 10.84 87 ARG A C 1
ATOM 614 O O . ARG A 1 87 ? -8.427 51.312 44.579 1.00 11.73 87 ARG A O 1
ATOM 622 N N . GLY A 1 88 ? -6.369 51.928 43.946 1.00 10.53 88 GLY A N 1
ATOM 623 C CA . GLY A 1 88 ? -5.764 50.815 44.660 1.00 10.85 88 GLY A CA 1
ATOM 624 C C . GLY A 1 88 ? -5.700 49.692 43.643 1.00 11.43 88 GLY A C 1
ATOM 625 O O . GLY A 1 88 ? -6.555 49.626 42.761 1.00 11.57 88 GLY A O 1
ATOM 626 N N . TRP A 1 89 ? -4.724 48.797 43.764 1.00 10.99 89 TRP A N 1
ATOM 627 C CA . TRP A 1 89 ? -4.561 47.735 42.773 1.00 10.45 89 TRP A CA 1
ATOM 628 C C . TRP A 1 89 ? -4.871 46.287 43.149 1.00 9.72 89 TRP A C 1
ATOM 629 O O . TRP A 1 89 ? -4.710 45.393 42.321 1.00 9.71 89 TRP A O 1
ATOM 640 N N . LEU A 1 90 ? -5.318 46.045 44.376 1.00 8.93 90 LEU A N 1
ATOM 641 C CA . LEU A 1 90 ? -5.647 44.685 44.798 1.00 8.78 90 LEU A CA 1
ATOM 642 C C . LEU A 1 90 ? -6.640 44.752 45.947 1.00 9.54 90 LEU A C 1
ATOM 643 O O . LEU A 1 90 ? -6.408 45.455 46.927 1.00 9.81 90 LEU A O 1
ATOM 648 N N . TYR A 1 91 ? -7.735 44.004 45.842 1.00 9.04 91 TYR A N 1
ATOM 649 C CA . TYR A 1 91 ? -8.760 44.050 46.879 1.00 10.07 91 TYR A CA 1
ATOM 650 C C . TYR A 1 91 ? -9.069 42.748 47.607 1.00 11.28 91 TYR A C 1
ATOM 651 O O . TYR A 1 91 ? -9.388 42.761 48.797 1.00 12.85 91 TYR A O 1
ATOM 660 N N . GLY A 1 92 ? -8.995 41.629 46.898 1.00 11.36 92 GLY A N 1
ATOM 661 C CA . GLY A 1 92 ? -9.310 40.354 47.520 1.00 12.02 92 GLY A CA 1
ATOM 662 C C . GLY A 1 92 ? -10.818 40.181 47.579 1.00 13.03 92 GLY A C 1
ATOM 663 O O . GLY A 1 92 ? -11.328 39.234 48.178 1.00 12.54 92 GLY A O 1
ATOM 664 N N . ALA A 1 93 ? -11.525 41.122 46.959 1.00 12.02 93 ALA A N 1
ATOM 665 C CA . ALA A 1 93 ? -12.986 41.125 46.891 1.00 11.58 93 ALA A CA 1
ATOM 666 C C . ALA A 1 93 ? -13.343 41.612 45.486 1.00 11.53 93 ALA A C 1
ATOM 667 O O . ALA A 1 93 ? -12.542 42.290 44.840 1.00 11.78 93 ALA A O 1
ATOM 669 N N . PRO A 1 94 ? -14.553 41.290 45.000 1.00 10.61 94 PRO A N 1
ATOM 670 C CA . PRO A 1 94 ? -15.002 41.691 43.661 1.00 12.27 94 PRO A CA 1
ATOM 671 C C . PRO A 1 94 ? -14.914 43.180 43.331 1.00 10.94 94 PRO A C 1
ATOM 672 O O . PRO A 1 94 ? -15.201 44.029 44.175 1.00 11.71 94 PRO A O 1
ATOM 676 N N . GLY A 1 95 ? -14.527 43.469 42.089 1.00 11.60 95 GLY A N 1
ATOM 677 C CA . GLY A 1 95 ? -14.425 44.838 41.608 1.00 10.86 95 GLY A CA 1
ATOM 678 C C . GLY A 1 95 ? -15.331 45.027 40.399 1.00 11.36 95 GLY A C 1
ATOM 679 O O . GLY A 1 95 ? -15.937 44.069 39.923 1.00 11.14 95 GLY A O 1
ATOM 680 N N . GLU A 1 96 ? -15.419 46.251 39.888 1.00 10.36 96 GLU A N 1
ATOM 681 C CA . GLU A 1 96 ? -16.278 46.539 38.741 1.00 12.69 96 GLU A CA 1
ATOM 682 C C . GLU A 1 96 ? -15.687 46.157 37.384 1.00 11.81 96 GLU A C 1
ATOM 683 O O . GLU A 1 96 ? -16.390 45.631 36.519 1.00 11.55 96 GLU A O 1
ATOM 689 N N . ALA A 1 97 ? -14.400 46.432 37.195 1.00 10.53 97 ALA A N 1
ATOM 690 C CA . ALA A 1 97 ? -13.737 46.141 35.926 1.00 10.88 97 ALA A CA 1
ATOM 691 C C . ALA A 1 97 ? -13.850 44.688 35.464 1.00 11.02 97 ALA A C 1
ATOM 692 O O . ALA A 1 97 ? -14.047 44.433 34.277 1.00 11.06 97 ALA A O 1
ATOM 694 N N . GLU A 1 98 ? -13.734 43.738 36.389 1.00 10.12 98 GLU A N 1
ATOM 695 C CA . GLU A 1 98 ? -13.824 42.326 36.020 1.00 9.35 98 GLU A CA 1
ATOM 696 C C . GLU A 1 98 ? -15.192 41.991 35.430 1.00 9.76 98 GLU A C 1
ATOM 697 O O . GLU A 1 98 ? -15.302 41.152 34.538 1.00 9.35 98 GLU A O 1
ATOM 703 N N . VAL A 1 99 ? -16.236 42.652 35.919 1.00 10.15 99 VAL A N 1
ATOM 704 C CA . VAL A 1 99 ? -17.581 42.406 35.411 1.00 9.17 99 VAL A CA 1
ATOM 705 C C . VAL A 1 99 ? -17.701 42.905 33.969 1.00 9.09 99 VAL A C 1
ATOM 706 O O . VAL A 1 99 ? -18.167 42.183 33.086 1.00 8.85 99 VAL A O 1
ATOM 710 N N . LEU A 1 100 ? -17.268 44.140 33.731 1.00 8.60 100 LEU A N 1
ATOM 711 C CA . LEU A 1 100 ? -17.328 44.724 32.394 1.00 10.33 100 LEU A CA 1
ATOM 712 C C . LEU A 1 100 ? -16.473 43.967 31.379 1.00 9.38 100 LEU A C 1
ATOM 713 O O . LEU A 1 100 ? -16.894 43.757 30.238 1.00 10.52 100 LEU A O 1
ATOM 718 N N . LEU A 1 101 ? -15.276 43.556 31.786 1.00 9.01 101 LEU A N 1
ATOM 719 C CA . LEU A 1 101 ? -14.399 42.828 30.874 1.00 9.54 101 LEU A CA 1
ATOM 720 C C . LEU A 1 101 ? -14.989 41.461 30.541 1.00 10.57 101 LEU A C 1
ATOM 721 O O . LEU A 1 101 ? -14.935 41.015 29.395 1.00 9.97 101 LEU A O 1
ATOM 726 N N . ALA A 1 102 ? -15.556 40.797 31.542 1.00 8.52 102 ALA A N 1
ATOM 727 C CA . ALA A 1 102 ? -16.157 39.484 31.323 1.00 9.82 102 ALA A CA 1
ATOM 728 C C . ALA A 1 102 ? -17.318 39.581 30.333 1.00 10.21 102 ALA A C 1
ATOM 729 O O . ALA A 1 102 ? -17.433 38.773 29.412 1.00 9.68 102 ALA A O 1
ATOM 731 N N . GLU A 1 103 ? -18.176 40.577 30.525 1.00 10.97 103 GLU A N 1
ATOM 732 C CA . GLU A 1 103 ? -19.321 40.753 29.641 1.00 11.49 103 GLU A CA 1
ATOM 733 C C . GLU A 1 103 ? -18.876 41.001 28.203 1.00 11.05 103 GLU A C 1
ATOM 734 O O . GLU A 1 103 ? -19.458 40.455 27.265 1.00 12.50 103 GLU A O 1
ATOM 740 N N . LYS A 1 104 ? -17.829 41.802 28.030 1.00 10.54 104 LYS A N 1
ATOM 741 C CA . LYS A 1 104 ? -17.331 42.107 26.694 1.00 10.40 104 LYS A CA 1
ATOM 742 C C . LYS A 1 104 ? -16.684 40.888 26.034 1.00 10.18 104 LYS A C 1
ATOM 743 O O . LYS A 1 104 ? -16.936 40.604 24.864 1.00 12.32 104 LYS A O 1
ATOM 749 N N . ILE A 1 105 ? -15.858 40.161 26.780 1.00 9.53 105 ILE A N 1
ATOM 750 C CA . ILE A 1 105 ? -15.203 38.978 26.226 1.00 10.10 105 ILE A CA 1
ATOM 751 C C . ILE A 1 105 ? -16.210 37.901 25.828 1.00 9.64 105 ILE A C 1
ATOM 752 O O . ILE A 1 105 ? -16.159 37.371 24.715 1.00 10.11 105 ILE A O 1
ATOM 757 N N . LEU A 1 106 ? -17.128 37.578 26.733 1.00 10.12 106 LEU A N 1
ATOM 758 C CA . LEU A 1 106 ? -18.121 36.545 26.459 1.00 9.64 106 LEU A CA 1
ATOM 759 C C . LEU A 1 106 ? -19.025 36.888 25.276 1.00 10.77 106 LEU A C 1
ATOM 760 O O . LEU A 1 106 ? -19.462 36.000 24.546 1.00 10.85 106 LEU A O 1
ATOM 765 N N . GLY A 1 107 ? -19.300 38.173 25.084 1.00 11.42 107 GLY A N 1
ATOM 766 C CA . GLY A 1 107 ? -20.141 38.574 23.971 1.00 12.70 107 GLY A CA 1
ATOM 767 C C . GLY A 1 107 ? -19.503 38.224 22.638 1.00 13.20 107 GLY A C 1
ATOM 768 O O . GLY A 1 107 ? -20.193 38.057 21.628 1.00 13.59 107 GLY A O 1
ATOM 769 N N . TYR A 1 108 ? -18.179 38.101 22.635 1.00 11.45 108 TYR A N 1
ATOM 770 C CA . TYR A 1 108 ? -17.438 37.781 21.418 1.00 12.99 108 TYR A CA 1
ATOM 771 C C . TYR A 1 108 ? -17.016 36.324 21.267 1.00 13.22 108 TYR A C 1
ATOM 772 O O . TYR A 1 108 ? -16.901 35.832 20.146 1.00 15.57 108 TYR A O 1
ATOM 781 N N . VAL A 1 109 ? -16.776 35.632 22.377 1.00 12.59 109 VAL A N 1
ATOM 782 C CA . VAL A 1 109 ? -16.310 34.248 22.288 1.00 12.33 109 VAL A CA 1
ATOM 783 C C . VAL A 1 109 ? -17.228 33.141 22.801 1.00 12.15 109 VAL A C 1
ATOM 784 O O . VAL A 1 109 ? -17.052 31.977 22.436 1.00 12.48 109 VAL A O 1
ATOM 788 N N . LYS A 1 110 ? -18.195 33.480 23.643 1.00 11.86 110 LYS A N 1
ATOM 789 C CA . LYS A 1 110 ? -19.092 32.461 24.178 1.00 13.46 110 LYS A CA 1
ATOM 790 C C . LYS A 1 110 ? -20.326 33.115 24.789 1.00 13.49 110 LYS A C 1
ATOM 791 O O . LYS A 1 110 ? -20.487 33.163 26.008 1.00 12.80 110 LYS A O 1
ATOM 797 N N . ARG A 1 111 ? -21.195 33.622 23.924 1.00 14.14 111 ARG A N 1
ATOM 798 C CA . ARG A 1 111 ? -22.409 34.293 24.367 1.00 15.57 111 ARG A CA 1
ATOM 799 C C . ARG A 1 111 ? -23.261 33.399 25.257 1.00 14.61 111 ARG A C 1
ATOM 800 O O . ARG A 1 111 ? -23.551 32.254 24.909 1.00 15.06 111 ARG A O 1
ATOM 808 N N . GLY A 1 112 ? -23.647 33.930 26.412 1.00 15.47 112 GLY A N 1
ATOM 809 C CA . GLY A 1 112 ? -24.464 33.173 27.343 1.00 14.85 112 GLY A CA 1
ATOM 810 C C . GLY A 1 112 ? -23.669 32.212 28.207 1.00 13.23 112 GLY A C 1
ATOM 811 O O . GLY A 1 112 ? -24.235 31.509 29.042 1.00 14.59 112 GLY A O 1
ATOM 812 N N . GLY A 1 113 ? -22.354 32.180 28.015 1.00 13.19 113 GLY A N 1
ATOM 813 C CA . GLY A 1 113 ? -21.525 31.282 28.802 1.00 12.18 113 GLY A CA 1
ATOM 814 C C . GLY A 1 113 ? -20.955 31.946 30.042 1.00 11.50 113 GLY A C 1
ATOM 815 O O . GLY A 1 113 ? -21.463 32.973 30.497 1.00 12.23 113 GLY A O 1
ATOM 816 N N . MET A 1 114 ? -19.903 31.348 30.594 1.00 10.44 114 MET A N 1
ATOM 817 C CA . MET A 1 114 ? -19.243 31.879 31.783 1.00 10.57 114 MET A CA 1
ATOM 818 C C . MET A 1 114 ? -17.741 31.945 31.558 1.00 10.76 114 MET A C 1
ATOM 819 O O . MET A 1 114 ? -17.210 31.311 30.646 1.00 9.68 114 MET A O 1
ATOM 824 N N . ILE A 1 115 ? -17.058 32.696 32.412 1.00 8.88 115 ILE A N 1
ATOM 825 C CA . ILE A 1 115 ? -15.618 32.846 32.299 1.00 9.01 115 ILE A CA 1
ATOM 826 C C . ILE A 1 115 ? -14.979 32.877 33.685 1.00 8.02 115 ILE A C 1
ATOM 827 O O . ILE A 1 115 ? -15.629 33.231 34.671 1.00 7.94 115 ILE A O 1
ATOM 832 N N . ARG A 1 116 ? -13.716 32.469 33.757 1.00 6.61 116 ARG A N 1
ATOM 833 C CA . ARG A 1 116 ? -12.959 32.492 35.006 1.00 6.85 116 ARG A CA 1
ATOM 834 C C . ARG A 1 116 ? -11.602 33.104 34.667 1.00 7.68 116 ARG A C 1
ATOM 835 O O . ARG A 1 116 ? -10.898 32.618 33.775 1.00 8.53 116 ARG A O 1
ATOM 843 N N . PHE A 1 117 ? -11.248 34.184 35.359 1.00 7.47 117 PHE A N 1
ATOM 844 C CA . PHE A 1 117 ? -9.976 34.859 35.115 1.00 7.37 117 PHE A CA 1
ATOM 845 C C . PHE A 1 117 ? -8.863 34.299 35.988 1.00 7.74 117 PHE A C 1
ATOM 846 O O . PHE A 1 117 ? -9.043 34.117 37.192 1.00 8.41 117 PHE A O 1
ATOM 854 N N . VAL A 1 118 ? -7.717 34.023 35.373 1.00 7.60 118 VAL A N 1
ATOM 855 C CA . VAL A 1 118 ? -6.560 33.527 36.103 1.00 7.52 118 VAL A CA 1
ATOM 856 C C . VAL A 1 118 ? -5.359 34.433 35.808 1.00 7.63 118 VAL A C 1
ATOM 857 O O . VAL A 1 118 ? -5.528 35.519 35.246 1.00 7.38 118 VAL A O 1
ATOM 861 N N . ASN A 1 119 ? -4.150 33.994 36.141 1.00 6.99 119 ASN A N 1
ATOM 862 C CA . ASN A 1 119 ? -2.993 34.874 35.993 1.00 8.06 119 ASN A CA 1
ATOM 863 C C . ASN A 1 119 ? -1.931 34.618 34.935 1.00 8.70 119 ASN A C 1
ATOM 864 O O . ASN A 1 119 ? -0.936 35.349 34.854 1.00 9.43 119 ASN A O 1
ATOM 869 N N . SER A 1 120 ? -2.142 33.596 34.118 1.00 8.22 120 SER A N 1
ATOM 870 C CA . SER A 1 120 ? -1.209 33.281 33.048 1.00 7.18 120 SER A CA 1
ATOM 871 C C . SER A 1 120 ? -1.892 32.322 32.086 1.00 7.78 120 SER A C 1
ATOM 872 O O . SER A 1 120 ? -2.917 31.728 32.420 1.00 7.17 120 SER A O 1
ATOM 875 N N . GLY A 1 121 ? -1.328 32.188 30.890 1.00 7.35 121 GLY A N 1
ATOM 876 C CA . GLY A 1 121 ? -1.887 31.269 29.916 1.00 7.74 121 GLY A CA 1
ATOM 877 C C . GLY A 1 121 ? -1.705 29.859 30.443 1.00 7.65 121 GLY A C 1
ATOM 878 O O . GLY A 1 121 ? -2.530 28.977 30.195 1.00 7.12 121 GLY A O 1
ATOM 879 N N . THR A 1 122 ? -0.612 29.651 31.174 1.00 8.00 122 THR A N 1
ATOM 880 C CA . THR A 1 122 ? -0.305 28.357 31.774 1.00 7.90 122 THR A CA 1
ATOM 881 C C . THR A 1 122 ? -1.408 27.981 32.763 1.00 7.61 122 THR A C 1
ATOM 882 O O . THR A 1 122 ? -1.930 26.871 32.724 1.00 7.89 122 THR A O 1
ATOM 886 N N . GLU A 1 123 ? -1.765 28.903 33.651 1.00 7.35 123 GLU A N 1
ATOM 887 C CA . GLU A 1 123 ? -2.827 28.612 34.610 1.00 8.68 123 GLU A CA 1
ATOM 888 C C . GLU A 1 123 ? -4.134 28.356 33.868 1.00 8.70 123 GLU A C 1
ATOM 889 O O . GLU A 1 123 ? -4.926 27.497 34.259 1.00 8.42 123 GLU A O 1
ATOM 895 N N . ALA A 1 124 ? -4.355 29.107 32.793 1.00 7.83 124 ALA A N 1
ATOM 896 C CA . ALA A 1 124 ? -5.578 28.974 32.011 1.00 7.98 124 ALA A CA 1
ATOM 897 C C . ALA A 1 124 ? -5.749 27.601 31.363 1.00 8.05 124 ALA A C 1
ATOM 898 O O . ALA A 1 124 ? -6.801 26.973 31.508 1.00 7.58 124 ALA A O 1
ATOM 900 N N . THR A 1 125 ? -4.728 27.123 30.654 1.00 8.58 125 THR A N 1
ATOM 901 C CA . THR A 1 125 ? -4.853 25.820 30.003 1.00 8.02 125 THR A CA 1
ATOM 902 C C . THR A 1 125 ? -4.918 24.703 31.039 1.00 8.80 125 THR A C 1
ATOM 903 O O . THR A 1 125 ? -5.624 23.715 30.856 1.00 8.79 125 THR A O 1
ATOM 907 N N . MET A 1 126 ? -4.188 24.876 32.135 1.00 9.63 126 MET A N 1
ATOM 908 C CA . MET A 1 126 ? -4.174 23.899 33.213 1.00 9.75 126 MET A CA 1
ATOM 909 C C . MET A 1 126 ? -5.585 23.777 33.808 1.00 10.04 126 MET A C 1
ATOM 910 O O . MET A 1 126 ? -6.071 22.676 34.085 1.00 8.75 126 MET A O 1
ATOM 915 N N . THR A 1 127 ? -6.245 24.916 33.986 1.00 9.17 127 THR A N 1
ATOM 916 C CA . THR A 1 127 ? -7.595 24.936 34.534 1.00 10.06 127 THR A CA 1
ATOM 917 C C . THR A 1 127 ? -8.582 24.326 33.535 1.00 8.88 127 THR A C 1
ATOM 918 O O . THR A 1 127 ? -9.494 23.591 33.917 1.00 9.79 127 THR A O 1
ATOM 922 N N . ALA A 1 128 ? -8.394 24.630 32.254 1.00 8.51 128 ALA A N 1
ATOM 923 C CA . ALA A 1 128 ? -9.263 24.098 31.209 1.00 8.73 128 ALA A CA 1
ATOM 924 C C . ALA A 1 128 ? -9.185 22.573 31.185 1.00 8.67 128 ALA A C 1
ATOM 925 O O . ALA A 1 128 ? -10.199 21.891 31.066 1.00 8.95 128 ALA A O 1
ATOM 927 N N . ILE A 1 129 ? -7.971 22.044 31.294 1.00 8.18 129 ILE A N 1
ATOM 928 C CA . ILE A 1 129 ? -7.770 20.603 31.286 1.00 7.97 129 ILE A CA 1
ATOM 929 C C . ILE A 1 129 ? -8.442 19.946 32.495 1.00 9.30 129 ILE A C 1
ATOM 930 O O . ILE A 1 129 ? -9.089 18.906 32.365 1.00 7.96 129 ILE A O 1
ATOM 935 N N . ARG A 1 130 ? -8.306 20.555 33.669 1.00 8.46 130 ARG A N 1
ATOM 936 C CA . ARG A 1 130 ? -8.934 19.998 34.863 1.00 8.39 130 ARG A CA 1
ATOM 937 C C . ARG A 1 130 ? -10.451 20.009 34.686 1.00 9.16 130 ARG A C 1
ATOM 938 O O . ARG A 1 130 ? -11.139 19.070 35.088 1.00 9.19 130 ARG A O 1
ATOM 946 N N . LEU A 1 131 ? -10.966 21.067 34.064 1.00 8.55 131 LEU A N 1
ATOM 947 C CA . LEU A 1 131 ? -12.401 21.200 33.842 1.00 9.06 131 LEU A CA 1
ATOM 948 C C . LEU A 1 131 ? -12.917 20.139 32.872 1.00 9.22 131 LEU A C 1
ATOM 949 O O . LEU A 1 131 ? -13.972 19.537 33.095 1.00 8.49 131 LEU A O 1
ATOM 954 N N . ALA A 1 132 ? -12.171 19.901 31.797 1.00 9.00 132 ALA A N 1
ATOM 955 C CA . ALA A 1 132 ? -12.575 18.901 30.813 1.00 8.81 132 ALA A CA 1
ATOM 956 C C . ALA A 1 132 ? -12.587 17.514 31.459 1.00 8.86 132 ALA A C 1
ATOM 957 O O . ALA A 1 132 ? -13.495 16.712 31.226 1.00 9.29 132 ALA A O 1
ATOM 959 N N . ARG A 1 133 ? -11.578 17.233 32.276 1.00 9.02 133 ARG A N 1
ATOM 960 C CA . ARG A 1 133 ? -11.505 15.948 32.957 1.00 9.80 133 ARG A CA 1
ATOM 961 C C . ARG A 1 133 ? -12.659 15.811 33.951 1.00 10.69 133 ARG A C 1
ATOM 962 O O . ARG A 1 133 ? -13.255 14.740 34.083 1.00 10.17 133 ARG A O 1
ATOM 970 N N . GLY A 1 134 ? -12.982 16.902 34.640 1.00 10.07 134 GLY A N 1
ATOM 971 C CA . GLY A 1 134 ? -14.066 16.861 35.605 1.00 11.69 134 GLY A CA 1
ATOM 972 C C . GLY A 1 134 ? -15.429 16.678 34.961 1.00 11.09 134 GLY A C 1
ATOM 973 O O . GLY A 1 134 ? -16.274 15.931 35.462 1.00 12.39 134 GLY A O 1
ATOM 974 N N . TYR A 1 135 ? -15.637 17.354 33.837 1.00 10.91 135 TYR A N 1
ATOM 975 C CA . TYR A 1 135 ? -16.901 17.295 33.116 1.00 12.32 135 TYR A CA 1
ATOM 976 C C . TYR A 1 135 ? -17.176 15.932 32.483 1.00 11.86 135 TYR A C 1
ATOM 977 O O . TYR A 1 135 ? -18.298 15.423 32.547 1.00 12.70 135 TYR A O 1
ATOM 986 N N . THR A 1 136 ? -16.149 15.346 31.876 1.00 12.21 136 THR A N 1
ATOM 987 C CA . THR A 1 136 ? -16.286 14.055 31.206 1.00 11.53 136 THR A CA 1
ATOM 988 C C . THR A 1 136 ? -16.026 12.858 32.112 1.00 12.02 136 THR A C 1
ATOM 989 O O . THR A 1 136 ? -16.486 11.745 31.829 1.00 11.80 136 THR A O 1
ATOM 993 N N . GLY A 1 137 ? -15.292 13.083 33.197 1.00 10.31 137 GLY A N 1
ATOM 994 C CA . GLY A 1 137 ? -14.965 11.994 34.099 1.00 12.18 137 GLY A CA 1
ATOM 995 C C . GLY A 1 137 ? -13.874 11.122 33.498 1.00 12.34 137 GLY A C 1
ATOM 996 O O . GLY A 1 137 ? -13.670 9.985 33.922 1.00 15.08 137 GLY A O 1
ATOM 997 N N . ARG A 1 138 ? -13.169 11.661 32.506 1.00 11.41 138 ARG A N 1
ATOM 998 C CA . ARG A 1 138 ? -12.089 10.941 31.826 1.00 10.88 138 ARG A CA 1
ATOM 999 C C . ARG A 1 138 ? -10.729 11.538 32.192 1.00 11.06 138 ARG A C 1
ATOM 1000 O O . ARG A 1 138 ? -10.657 12.664 32.680 1.00 10.88 138 ARG A O 1
ATOM 1008 N N . ASP A 1 139 ? -9.653 10.792 31.937 1.00 10.89 139 ASP A N 1
ATOM 1009 C CA . ASP A 1 139 ? -8.306 11.254 32.285 1.00 13.31 139 ASP A CA 1
ATOM 1010 C C . ASP A 1 139 ? -7.395 11.719 31.151 1.00 11.60 139 ASP A C 1
ATOM 1011 O O . ASP A 1 139 ? -6.565 12.605 31.350 1.00 11.40 139 ASP A O 1
ATOM 1016 N N . LEU A 1 140 ? -7.530 11.120 29.974 1.00 10.91 140 LEU A N 1
ATOM 1017 C CA . LEU A 1 140 ? -6.650 11.468 28.861 1.00 9.58 140 LEU A CA 1
ATOM 1018 C C . LEU A 1 140 ? -6.888 12.811 28.179 1.00 9.46 140 LEU A C 1
ATOM 1019 O O . LEU A 1 140 ? -8.025 13.250 27.991 1.00 9.25 140 LEU A O 1
ATOM 1024 N N . ILE A 1 141 ? -5.787 13.458 27.813 1.00 9.29 141 ILE A N 1
ATOM 1025 C CA . ILE A 1 141 ? -5.824 14.731 27.106 1.00 9.07 141 ILE A CA 1
ATOM 1026 C C . ILE A 1 141 ? -5.009 14.534 25.835 1.00 9.24 141 ILE A C 1
ATOM 1027 O O . ILE A 1 141 ? -3.937 13.931 25.869 1.00 11.23 141 ILE A O 1
ATOM 1032 N N . LEU A 1 142 ? -5.527 15.018 24.713 1.00 8.28 142 LEU A N 1
ATOM 1033 C CA . LEU A 1 142 ? -4.808 14.906 23.451 1.00 7.68 142 LEU A CA 1
ATOM 1034 C C . LEU A 1 142 ? -4.290 16.278 23.050 1.00 8.34 142 LEU A C 1
ATOM 1035 O O . LEU A 1 142 ? -5.045 17.251 23.049 1.00 9.30 142 LEU A O 1
ATOM 1040 N N . LYS A 1 143 ? -2.999 16.351 22.736 1.00 8.23 143 LYS A N 1
ATOM 1041 C CA . LYS A 1 143 ? -2.385 17.592 22.281 1.00 8.26 143 LYS A CA 1
ATOM 1042 C C . LYS A 1 143 ? -1.629 17.265 20.996 1.00 8.49 143 LYS A C 1
ATOM 1043 O O . LYS A 1 143 ? -1.509 16.094 20.615 1.00 8.65 143 LYS A O 1
ATOM 1049 N N . PHE A 1 144 ? -1.107 18.289 20.333 1.00 6.75 144 PHE A N 1
ATOM 1050 C CA . PHE A 1 144 ? -0.400 18.069 19.083 1.00 8.97 144 PHE A CA 1
ATOM 1051 C C . PHE A 1 144 ? 1.052 18.491 19.125 1.00 9.72 144 PHE A C 1
ATOM 1052 O O . PHE A 1 144 ? 1.410 19.462 19.785 1.00 9.71 144 PHE A O 1
ATOM 1060 N N . ASP A 1 145 ? 1.884 17.730 18.422 1.00 9.61 145 ASP A N 1
ATOM 1061 C CA . ASP A 1 145 ? 3.310 18.002 18.358 1.00 10.84 145 ASP A CA 1
ATOM 1062 C C . ASP A 1 145 ? 3.543 19.411 17.825 1.00 11.53 145 ASP A C 1
ATOM 1063 O O . ASP A 1 145 ? 3.087 19.759 16.740 1.00 12.65 145 ASP A O 1
ATOM 1068 N N . GLY A 1 146 ? 4.245 20.225 18.603 1.00 12.76 146 GLY A N 1
ATOM 1069 C CA . GLY A 1 146 ? 4.509 21.584 18.173 1.00 13.67 146 GLY A CA 1
ATOM 1070 C C . GLY A 1 146 ? 3.646 22.605 18.883 1.00 14.18 146 GLY A C 1
ATOM 1071 O O . GLY A 1 146 ? 3.995 23.785 18.931 1.00 14.33 146 GLY A O 1
ATOM 1072 N N . CYS A 1 147 ? 2.511 22.173 19.425 1.00 12.54 147 CYS A N 1
ATOM 1073 C CA . CYS A 1 147 ? 1.642 23.098 20.142 1.00 10.96 147 CYS A CA 1
ATOM 1074 C C . CYS A 1 147 ? 2.207 23.340 21.539 1.00 11.04 147 CYS A C 1
ATOM 1075 O O . CYS A 1 147 ? 2.723 22.422 22.186 1.00 11.58 147 CYS A O 1
ATOM 1078 N N . TYR A 1 148 ? 2.119 24.587 21.987 1.00 10.12 148 TYR A N 1
ATOM 1079 C CA . TYR A 1 148 ? 2.601 24.974 23.307 1.00 9.48 148 TYR A CA 1
ATOM 1080 C C . TYR A 1 148 ? 1.412 25.496 24.104 1.00 9.57 148 TYR A C 1
ATOM 1081 O O . TYR A 1 148 ? 0.667 26.360 23.634 1.00 10.31 148 TYR A O 1
ATOM 1090 N N . HIS A 1 149 ? 1.234 24.970 25.311 1.00 8.04 149 HIS A N 1
ATOM 1091 C CA . HIS A 1 149 ? 0.116 25.376 26.151 1.00 8.31 149 HIS A CA 1
ATOM 1092 C C . HIS A 1 149 ? 0.545 25.883 27.519 1.00 8.87 149 HIS A C 1
ATOM 1093 O O . HIS A 1 149 ? -0.278 26.049 28.419 1.00 8.99 149 HIS A O 1
ATOM 1100 N N . GLY A 1 150 ? 1.833 26.147 27.680 1.00 9.45 150 GLY A N 1
ATOM 1101 C CA . GLY A 1 150 ? 2.279 26.643 28.964 1.00 10.31 150 GLY A CA 1
ATOM 1102 C C . GLY A 1 150 ? 3.226 25.731 29.709 1.00 9.52 150 GLY A C 1
ATOM 1103 O O . GLY A 1 150 ? 3.592 24.647 29.242 1.00 9.38 150 GLY A O 1
ATOM 1104 N N . SER A 1 151 ? 3.590 26.177 30.906 1.00 8.29 151 SER A N 1
ATOM 1105 C CA . SER A 1 151 ? 4.544 25.481 31.745 1.00 9.20 151 SER A CA 1
ATOM 1106 C C . SER A 1 151 ? 3.952 24.602 32.850 1.00 9.61 151 SER A C 1
ATOM 1107 O O . SER A 1 151 ? 4.209 24.825 34.031 1.00 10.59 151 SER A O 1
ATOM 1110 N N . HIS A 1 152 ? 3.146 23.614 32.474 1.00 8.19 152 HIS A N 1
ATOM 1111 C CA . HIS A 1 152 ? 2.597 22.698 33.470 1.00 8.94 152 HIS A CA 1
ATOM 1112 C C . HIS A 1 152 ? 2.700 21.269 32.941 1.00 10.20 152 HIS A C 1
ATOM 1113 O O . HIS A 1 152 ? 2.589 21.025 31.743 1.00 9.19 152 HIS A O 1
ATOM 1120 N N . ASP A 1 153 ? 2.966 20.342 33.855 1.00 10.95 153 ASP A N 1
ATOM 1121 C CA . ASP A 1 153 ? 3.171 18.930 33.542 1.00 11.38 153 ASP A CA 1
ATOM 1122 C C . ASP A 1 153 ? 2.366 18.274 32.425 1.00 11.33 153 ASP A C 1
ATOM 1123 O O . ASP A 1 153 ? 2.943 17.669 31.522 1.00 11.78 153 ASP A O 1
ATOM 1128 N N . ALA A 1 154 ? 1.043 18.382 32.490 1.00 10.75 154 ALA A N 1
ATOM 1129 C CA . ALA A 1 154 ? 0.172 17.751 31.504 1.00 10.64 154 ALA A CA 1
ATOM 1130 C C . ALA A 1 154 ? 0.467 18.101 30.050 1.00 10.58 154 ALA A C 1
ATOM 1131 O O . ALA A 1 154 ? 0.160 17.318 29.149 1.00 11.16 154 ALA A O 1
ATOM 1133 N N . VAL A 1 155 ? 1.058 19.266 29.813 1.00 9.48 155 VAL A N 1
ATOM 1134 C CA . VAL A 1 155 ? 1.354 19.670 28.446 1.00 9.72 155 VAL A CA 1
ATOM 1135 C C . VAL A 1 155 ? 2.842 19.710 28.100 1.00 10.60 155 VAL A C 1
ATOM 1136 O O . VAL A 1 155 ? 3.225 20.217 27.044 1.00 12.60 155 VAL A O 1
ATOM 1140 N N . LEU A 1 156 ? 3.673 19.172 28.988 1.00 10.42 156 LEU A N 1
ATOM 1141 C CA . LEU A 1 156 ? 5.118 19.106 28.756 1.00 10.90 156 LEU A CA 1
ATOM 1142 C C . LEU A 1 156 ? 5.386 17.647 28.399 1.00 12.18 156 LEU A C 1
ATOM 1143 O O . LEU A 1 156 ? 6.152 16.944 29.064 1.00 12.01 156 LEU A O 1
ATOM 1148 N N . VAL A 1 157 ? 4.735 17.211 27.325 1.00 12.22 157 VAL A N 1
ATOM 1149 C CA . VAL A 1 157 ? 4.806 15.833 26.862 1.00 13.43 157 VAL A CA 1
ATOM 1150 C C . VAL A 1 157 ? 4.954 15.731 25.346 1.00 14.84 157 VAL A C 1
ATOM 1151 O O . VAL A 1 157 ? 4.522 16.616 24.606 1.00 15.64 157 VAL A O 1
ATOM 1155 N N . ALA A 1 158 ? 5.558 14.634 24.898 1.00 15.49 158 ALA A N 1
ATOM 1156 C CA . ALA A 1 158 ? 5.746 14.362 23.477 1.00 16.24 158 ALA A CA 1
ATOM 1157 C C . ALA A 1 158 ? 5.434 12.886 23.255 1.00 17.25 158 ALA A C 1
ATOM 1158 O O . ALA A 1 158 ? 5.459 12.096 24.197 1.00 16.78 158 ALA A O 1
ATOM 1160 N N . ALA A 1 159 ? 5.134 12.514 22.015 1.00 17.90 159 ALA A N 1
ATOM 1161 C CA . ALA A 1 159 ? 4.826 11.124 21.700 1.00 19.68 159 ALA A CA 1
ATOM 1162 C C . ALA A 1 159 ? 6.039 10.242 21.975 1.00 21.80 159 ALA A C 1
ATOM 1163 O O . ALA A 1 159 ? 7.164 10.590 21.615 1.00 22.05 159 ALA A O 1
ATOM 1165 N N . GLY A 1 160 ? 5.806 9.099 22.612 1.00 24.37 160 GLY A N 1
ATOM 1166 C CA . GLY A 1 160 ? 6.895 8.189 22.920 1.00 27.54 160 GLY A CA 1
ATOM 1167 C C . GLY A 1 160 ? 7.620 7.700 21.680 1.00 29.47 160 GLY A C 1
ATOM 1168 O O . GLY A 1 160 ? 7.008 7.489 20.631 1.00 31.03 160 GLY A O 1
ATOM 1169 N N . GLY A 1 167 ? 2.727 8.936 25.706 1.00 24.71 167 GLY A N 1
ATOM 1170 C CA . GLY A 1 167 ? 3.347 10.222 25.975 1.00 22.16 167 GLY A CA 1
ATOM 1171 C C . GLY A 1 167 ? 4.482 10.145 26.982 1.00 21.04 167 GLY A C 1
ATOM 1172 O O . GLY A 1 167 ? 4.368 9.475 28.009 1.00 21.31 167 GLY A O 1
ATOM 1173 N N . VAL A 1 168 ? 5.583 10.825 26.676 1.00 18.55 168 VAL A N 1
ATOM 1174 C CA . VAL A 1 168 ? 6.749 10.861 27.553 1.00 17.66 168 VAL A CA 1
ATOM 1175 C C . VAL A 1 168 ? 7.084 12.319 27.863 1.00 16.04 168 VAL A C 1
ATOM 1176 O O . VAL A 1 168 ? 6.781 13.216 27.075 1.00 15.72 168 VAL A O 1
ATOM 1180 N N . PRO A 1 169 ? 7.720 12.573 29.014 1.00 15.94 169 PRO A N 1
ATOM 1181 C CA . PRO A 1 169 ? 8.084 13.937 29.418 1.00 15.08 169 PRO A CA 1
ATOM 1182 C C . PRO A 1 169 ? 9.075 14.644 28.499 1.00 14.79 169 PRO A C 1
ATOM 1183 O O . PRO A 1 169 ? 9.998 14.024 27.972 1.00 15.30 169 PRO A O 1
ATOM 1187 N N . THR A 1 170 ? 8.872 15.946 28.308 1.00 14.33 170 THR A N 1
ATOM 1188 C CA . THR A 1 170 ? 9.775 16.756 27.496 1.00 13.84 170 THR A CA 1
ATOM 1189 C C . THR A 1 170 ? 10.543 17.645 28.470 1.00 13.28 170 THR A C 1
ATOM 1190 O O . THR A 1 170 ? 11.394 18.444 28.077 1.00 14.61 170 THR A O 1
ATOM 1194 N N . SER A 1 171 ? 10.219 17.491 29.749 1.00 12.05 171 SER A N 1
ATOM 1195 C CA . SER A 1 171 ? 10.857 18.246 30.820 1.00 11.47 171 SER A CA 1
ATOM 1196 C C . SER A 1 171 ? 11.240 17.307 31.951 1.00 12.05 171 SER A C 1
ATOM 1197 O O . SER A 1 171 ? 10.533 16.341 32.231 1.00 11.01 171 SER A O 1
ATOM 1200 N N . ALA A 1 172 ? 12.368 17.581 32.593 1.00 11.37 172 ALA A N 1
ATOM 1201 C CA . ALA A 1 172 ? 12.776 16.773 33.730 1.00 11.35 172 ALA A CA 1
ATOM 1202 C C . ALA A 1 172 ? 11.815 17.174 34.847 1.00 11.58 172 ALA A C 1
ATOM 1203 O O . ALA A 1 172 ? 11.211 18.251 34.791 1.00 11.40 172 ALA A O 1
ATOM 1205 N N . GLY A 1 173 ? 11.650 16.312 35.844 1.00 10.21 173 GLY A N 1
ATOM 1206 C CA . GLY A 1 173 ? 10.763 16.632 36.950 1.00 9.71 173 GLY A CA 1
ATOM 1207 C C . GLY A 1 173 ? 9.289 16.356 36.710 1.00 10.64 173 GLY A C 1
ATOM 1208 O O . GLY A 1 173 ? 8.452 16.655 37.563 1.00 9.63 173 GLY A O 1
ATOM 1209 N N . VAL A 1 174 ? 8.963 15.803 35.546 1.00 10.86 174 VAL A N 1
ATOM 1210 C CA . VAL A 1 174 ? 7.581 15.470 35.217 1.00 11.08 174 VAL A CA 1
ATOM 1211 C C . VAL A 1 174 ? 7.453 13.952 35.310 1.00 11.46 174 VAL A C 1
ATOM 1212 O O . VAL A 1 174 ? 8.061 13.221 34.530 1.00 12.93 174 VAL A O 1
ATOM 1216 N N . PRO A 1 175 ? 6.668 13.458 36.278 1.00 11.61 175 PRO A N 1
ATOM 1217 C CA . PRO A 1 175 ? 6.483 12.012 36.450 1.00 12.25 175 PRO A CA 1
ATOM 1218 C C . PRO A 1 175 ? 5.978 11.334 35.182 1.00 13.13 175 PRO A C 1
ATOM 1219 O O . PRO A 1 175 ? 5.092 11.853 34.505 1.00 11.65 175 PRO A O 1
ATOM 1223 N N . GLU A 1 176 ? 6.539 10.172 34.862 1.00 14.27 176 GLU A N 1
ATOM 1224 C CA . GLU A 1 176 ? 6.110 9.447 33.674 1.00 16.50 176 GLU A CA 1
ATOM 1225 C C . GLU A 1 176 ? 4.636 9.085 33.796 1.00 15.78 176 GLU A C 1
ATOM 1226 O O . GLU A 1 176 ? 3.922 9.025 32.796 1.00 15.80 176 GLU A O 1
ATOM 1232 N N . ALA A 1 177 ? 4.182 8.853 35.026 1.00 16.47 177 ALA A N 1
ATOM 1233 C CA . ALA A 1 177 ? 2.788 8.504 35.274 1.00 16.88 177 ALA A CA 1
ATOM 1234 C C . ALA A 1 177 ? 1.862 9.647 34.867 1.00 17.43 177 ALA A C 1
ATOM 1235 O O . ALA A 1 177 ? 0.715 9.425 34.475 1.00 18.12 177 ALA A O 1
ATOM 1237 N N . VAL A 1 178 ? 2.365 10.871 34.970 1.00 14.52 178 VAL A N 1
ATOM 1238 C CA . VAL A 1 178 ? 1.585 12.043 34.600 1.00 13.81 178 VAL A CA 1
ATOM 1239 C C . VAL A 1 178 ? 1.613 12.209 33.082 1.00 12.76 178 VAL A C 1
ATOM 1240 O O . VAL A 1 178 ? 0.577 12.409 32.450 1.00 11.01 178 VAL A O 1
ATOM 1244 N N . ALA A 1 179 ? 2.808 12.113 32.507 1.00 9.97 179 ALA A N 1
ATOM 1245 C CA . ALA A 1 179 ? 2.988 12.263 31.068 1.00 10.12 179 ALA A CA 1
ATOM 1246 C C . ALA A 1 179 ? 2.187 11.262 30.241 1.00 11.08 179 ALA A C 1
ATOM 1247 O O . ALA A 1 179 ? 1.681 11.603 29.175 1.00 12.50 179 ALA A O 1
ATOM 1249 N N . ARG A 1 180 ? 2.069 10.032 30.730 1.00 12.19 180 ARG A N 1
ATOM 1250 C CA . ARG A 1 180 ? 1.346 8.999 29.996 1.00 12.94 180 ARG A CA 1
ATOM 1251 C C . ARG A 1 180 ? -0.150 9.268 29.853 1.00 12.42 180 ARG A C 1
ATOM 1252 O O . ARG A 1 180 ? -0.831 8.599 29.073 1.00 12.45 180 ARG A O 1
ATOM 1260 N N . LEU A 1 181 ? -0.661 10.243 30.599 1.00 10.17 181 LEU A N 1
ATOM 1261 C CA . LEU A 1 181 ? -2.073 10.595 30.521 1.00 10.73 181 LEU A CA 1
ATOM 1262 C C . LEU A 1 181 ? -2.334 11.600 29.399 1.00 10.85 181 LEU A C 1
ATOM 1263 O O . LEU A 1 181 ? -3.472 12.019 29.177 1.00 11.46 181 LEU A O 1
ATOM 1268 N N . THR A 1 182 ? -1.269 11.995 28.705 1.00 9.76 182 THR A N 1
ATOM 1269 C CA . THR A 1 182 ? -1.383 12.934 27.591 1.00 9.58 182 THR A CA 1
ATOM 1270 C C . THR A 1 182 ? -0.957 12.252 26.293 1.00 10.51 182 THR A C 1
ATOM 1271 O O . THR A 1 182 ? 0.152 11.719 26.193 1.00 12.17 182 THR A O 1
ATOM 1275 N N . LEU A 1 183 ? -1.855 12.261 25.311 1.00 9.91 183 LEU A N 1
ATOM 1276 C CA . LEU A 1 183 ? -1.593 11.665 24.005 1.00 10.29 183 LEU A CA 1
ATOM 1277 C C . LEU A 1 183 ? -1.072 12.765 23.085 1.00 10.39 183 LEU A C 1
ATOM 1278 O O . LEU A 1 183 ? -1.445 13.931 23.233 1.00 10.04 183 LEU A O 1
ATOM 1283 N N . VAL A 1 184 ? -0.216 12.398 22.136 1.00 9.07 184 VAL A N 1
ATOM 1284 C CA . VAL A 1 184 ? 0.335 13.382 21.211 1.00 10.34 184 VAL A CA 1
ATOM 1285 C C . VAL A 1 184 ? 0.387 12.867 19.774 1.00 10.63 184 VAL A C 1
ATOM 1286 O O . VAL A 1 184 ? 0.898 11.777 19.515 1.00 11.58 184 VAL A O 1
ATOM 1290 N N . THR A 1 185 ? -0.158 13.650 18.848 1.00 9.56 185 THR A N 1
ATOM 1291 C CA . THR A 1 185 ? -0.124 13.299 17.431 1.00 10.21 185 THR A CA 1
ATOM 1292 C C . THR A 1 185 ? 0.296 14.555 16.667 1.00 9.62 185 THR A C 1
ATOM 1293 O O . THR A 1 185 ? 0.281 15.655 17.221 1.00 8.61 185 THR A O 1
ATOM 1297 N N . PRO A 1 186 ? 0.687 14.413 15.390 1.00 9.34 186 PRO A N 1
ATOM 1298 C CA . PRO A 1 186 ? 1.109 15.590 14.622 1.00 9.25 186 PRO A CA 1
ATOM 1299 C C . PRO A 1 186 ? 0.008 16.599 14.306 1.00 8.68 186 PRO A C 1
ATOM 1300 O O . PRO A 1 186 ? -1.142 16.232 14.073 1.00 10.09 186 PRO A O 1
ATOM 1304 N N . TYR A 1 187 ? 0.379 17.875 14.297 1.00 9.02 187 TYR A N 1
ATOM 1305 C CA . TYR A 1 187 ? -0.554 18.950 13.969 1.00 9.10 187 TYR A CA 1
ATOM 1306 C C . TYR A 1 187 ? -0.929 18.766 12.492 1.00 9.21 187 TYR A C 1
ATOM 1307 O O . TYR A 1 187 ? -0.103 18.322 11.695 1.00 10.46 187 TYR A O 1
ATOM 1316 N N . ASN A 1 188 ? -2.170 19.102 12.140 1.00 9.33 188 ASN A N 1
ATOM 1317 C CA . ASN A 1 188 ? -2.676 18.994 10.765 1.00 10.29 188 ASN A CA 1
ATOM 1318 C C . ASN A 1 188 ? -2.682 17.598 10.145 1.00 11.63 188 ASN A C 1
ATOM 1319 O O . ASN A 1 188 ? -2.891 17.461 8.942 1.00 14.26 188 ASN A O 1
ATOM 1324 N N . ASP A 1 189 ? -2.460 16.572 10.956 1.00 11.43 189 ASP A N 1
ATOM 1325 C CA . ASP A 1 189 ? -2.432 15.195 10.459 1.00 11.14 189 ASP A CA 1
ATOM 1326 C C . ASP A 1 189 ? -3.778 14.534 10.751 1.00 10.88 189 ASP A C 1
ATOM 1327 O O . ASP A 1 189 ? -4.002 14.015 11.844 1.00 10.01 189 ASP A O 1
ATOM 1332 N N . VAL A 1 190 ? -4.676 14.552 9.771 1.00 11.08 190 VAL A N 1
ATOM 1333 C CA . VAL A 1 190 ? -5.999 13.973 9.963 1.00 11.43 190 VAL A CA 1
ATOM 1334 C C . VAL A 1 190 ? -5.974 12.462 10.180 1.00 11.59 190 VAL A C 1
ATOM 1335 O O . VAL A 1 190 ? -6.690 11.946 11.042 1.00 11.72 190 VAL A O 1
ATOM 1339 N N . GLU A 1 191 ? -5.149 11.752 9.416 1.00 11.93 191 GLU A N 1
ATOM 1340 C CA . GLU A 1 191 ? -5.071 10.298 9.560 1.00 14.01 191 GLU A CA 1
ATOM 1341 C C . GLU A 1 191 ? -4.671 9.912 10.982 1.00 13.02 191 GLU A C 1
ATOM 1342 O O . GLU A 1 191 ? -5.276 9.026 11.589 1.00 13.45 191 GLU A O 1
ATOM 1348 N N . ALA A 1 192 ? -3.644 10.575 11.506 1.00 11.20 192 ALA A N 1
ATOM 1349 C CA . ALA A 1 192 ? -3.163 10.296 12.856 1.00 10.85 192 ALA A CA 1
ATOM 1350 C C . ALA A 1 192 ? -4.220 10.641 13.897 1.00 10.60 192 ALA A C 1
ATOM 1351 O O . ALA A 1 192 ? -4.355 9.955 14.911 1.00 10.75 192 ALA A O 1
ATOM 1353 N N . LEU A 1 193 ? -4.957 11.716 13.646 1.00 9.88 193 LEU A N 1
ATOM 1354 C CA . LEU A 1 193 ? -6.002 12.153 14.561 1.00 9.79 193 LEU A CA 1
ATOM 1355 C C . LEU A 1 193 ? -7.124 11.120 14.599 1.00 10.50 193 LEU A C 1
ATOM 1356 O O . LEU A 1 193 ? -7.642 10.792 15.667 1.00 11.10 193 LEU A O 1
ATOM 1361 N N . GLU A 1 194 ? -7.498 10.605 13.432 1.00 10.93 194 GLU A N 1
ATOM 1362 C CA . GLU A 1 194 ? -8.554 9.600 13.372 1.00 12.54 194 GLU A CA 1
ATOM 1363 C C . GLU A 1 194 ? -8.096 8.333 14.080 1.00 13.01 194 GLU A C 1
ATOM 1364 O O . GLU A 1 194 ? -8.866 7.705 14.807 1.00 11.98 194 GLU A O 1
ATOM 1370 N N . ARG A 1 195 ? -6.837 7.963 13.873 1.00 12.67 195 ARG A N 1
ATOM 1371 C CA . ARG A 1 195 ? -6.299 6.761 14.496 1.00 13.67 195 ARG A CA 1
ATOM 1372 C C . ARG A 1 195 ? -6.254 6.833 16.017 1.00 12.48 195 ARG A C 1
ATOM 1373 O O . ARG A 1 195 ? -6.594 5.863 16.694 1.00 13.01 195 ARG A O 1
ATOM 1381 N N . VAL A 1 196 ? -5.839 7.971 16.564 1.00 11.00 196 VAL A N 1
ATOM 1382 C CA . VAL A 1 196 ? -5.767 8.082 18.015 1.00 11.73 196 VAL A CA 1
ATOM 1383 C C . VAL A 1 196 ? -7.160 8.026 18.645 1.00 11.09 196 VAL A C 1
ATOM 1384 O O . VAL A 1 196 ? -7.331 7.462 19.725 1.00 12.60 196 VAL A O 1
ATOM 1388 N N . PHE A 1 197 ? -8.160 8.594 17.977 1.00 10.28 197 PHE A N 1
ATOM 1389 C CA . PHE A 1 197 ? -9.513 8.540 18.520 1.00 10.65 197 PHE A CA 1
ATOM 1390 C C . PHE A 1 197 ? -10.084 7.131 18.395 1.00 10.75 197 PHE A C 1
ATOM 1391 O O . PHE A 1 197 ? -10.844 6.684 19.250 1.00 11.25 197 PHE A O 1
ATOM 1399 N N . ALA A 1 198 ? -9.717 6.429 17.331 1.00 11.63 198 ALA A N 1
ATOM 1400 C CA . ALA A 1 198 ? -10.206 5.069 17.145 1.00 12.20 198 ALA A CA 1
ATOM 1401 C C . ALA A 1 198 ? -9.676 4.173 18.263 1.00 13.10 198 ALA A C 1
ATOM 1402 O O . ALA A 1 198 ? -10.371 3.271 18.733 1.00 12.62 198 ALA A O 1
ATOM 1404 N N . GLU A 1 199 ? -8.448 4.437 18.697 1.00 12.42 199 GLU A N 1
ATOM 1405 C CA . GLU A 1 199 ? -7.824 3.636 19.743 1.00 13.31 199 GLU A CA 1
ATOM 1406 C C . GLU A 1 199 ? -8.133 4.050 21.180 1.00 11.85 199 GLU A C 1
ATOM 1407 O O . GLU A 1 199 ? -8.358 3.193 22.035 1.00 11.54 199 GLU A O 1
ATOM 1413 N N . TYR A 1 200 ? -8.150 5.357 21.437 1.00 11.67 200 TYR A N 1
ATOM 1414 C CA . TYR A 1 200 ? -8.348 5.877 22.794 1.00 10.46 200 TYR A CA 1
ATOM 1415 C C . TYR A 1 200 ? -9.518 6.832 23.004 1.00 8.93 200 TYR A C 1
ATOM 1416 O O . TYR A 1 200 ? -9.756 7.275 24.130 1.00 9.19 200 TYR A O 1
ATOM 1425 N N . GLY A 1 201 ? -10.229 7.150 21.930 1.00 9.91 201 GLY A N 1
ATOM 1426 C CA . GLY A 1 201 ? -11.335 8.092 21.991 1.00 9.77 201 GLY A CA 1
ATOM 1427 C C . GLY A 1 201 ? -12.252 8.146 23.200 1.00 10.49 201 GLY A C 1
ATOM 1428 O O . GLY A 1 201 ? -12.562 9.233 23.696 1.00 9.44 201 GLY A O 1
ATOM 1429 N N . ASP A 1 202 ? -12.697 6.991 23.680 1.00 9.29 202 ASP A N 1
ATOM 1430 C CA . ASP A 1 202 ? -13.615 6.966 24.811 1.00 8.80 202 ASP A CA 1
ATOM 1431 C C . ASP A 1 202 ? -12.989 7.348 26.153 1.00 9.95 202 ASP A C 1
ATOM 1432 O O . ASP A 1 202 ? -13.695 7.467 27.151 1.00 11.33 202 ASP A O 1
ATOM 1437 N N . ARG A 1 203 ? -11.670 7.538 26.174 1.00 9.16 203 ARG A N 1
ATOM 1438 C CA . ARG A 1 203 ? -10.963 7.923 27.393 1.00 9.79 203 ARG A CA 1
ATOM 1439 C C . ARG A 1 203 ? -10.424 9.345 27.293 1.00 9.88 203 ARG A C 1
ATOM 1440 O O . ARG A 1 203 ? -9.807 9.849 28.232 1.00 10.75 203 ARG A O 1
ATOM 1448 N N . ILE A 1 204 ? -10.655 9.996 26.159 1.00 8.93 204 ILE A N 1
ATOM 1449 C CA . ILE A 1 204 ? -10.164 11.357 25.976 1.00 7.83 204 ILE A CA 1
ATOM 1450 C C . ILE A 1 204 ? -11.130 12.379 26.567 1.00 8.90 204 ILE A C 1
ATOM 1451 O O . ILE A 1 204 ? -12.269 12.514 26.118 1.00 8.40 204 ILE A O 1
ATOM 1456 N N . ALA A 1 205 ? -10.668 13.082 27.599 1.00 8.09 205 ALA A N 1
ATOM 1457 C CA . ALA A 1 205 ? -11.476 14.099 28.268 1.00 7.80 205 ALA A CA 1
ATOM 1458 C C . ALA A 1 205 ? -11.540 15.362 27.422 1.00 8.34 205 ALA A C 1
ATOM 1459 O O . ALA A 1 205 ? -12.577 16.028 27.341 1.00 8.68 205 ALA A O 1
ATOM 1461 N N . GLY A 1 206 ? -10.416 15.694 26.801 1.00 9.23 206 GLY A N 1
ATOM 1462 C CA . GLY A 1 206 ? -10.372 16.879 25.975 1.00 10.22 206 GLY A CA 1
ATOM 1463 C C . GLY A 1 206 ? -9.230 16.861 24.984 1.00 8.90 206 GLY A C 1
ATOM 1464 O O . GLY A 1 206 ? -8.222 16.176 25.174 1.00 8.56 206 GLY A O 1
ATOM 1465 N N . VAL A 1 207 ? -9.423 17.600 23.901 1.00 8.49 207 VAL A N 1
ATOM 1466 C CA . VAL A 1 207 ? -8.424 17.744 22.857 1.00 9.21 207 VAL A CA 1
ATOM 1467 C C . VAL A 1 207 ? -8.088 19.229 22.898 1.00 9.68 207 VAL A C 1
ATOM 1468 O O . VAL A 1 207 ? -8.963 20.068 22.671 1.00 10.98 207 VAL A O 1
ATOM 1472 N N . ILE A 1 208 ? -6.840 19.553 23.222 1.00 8.32 208 ILE A N 1
ATOM 1473 C CA . ILE A 1 208 ? -6.414 20.947 23.285 1.00 8.32 208 ILE A CA 1
ATOM 1474 C C . ILE A 1 208 ? -5.600 21.251 22.029 1.00 8.05 208 ILE A C 1
ATOM 1475 O O . ILE A 1 208 ? -4.828 20.416 21.563 1.00 7.52 208 ILE A O 1
ATOM 1480 N N . VAL A 1 209 ? -5.778 22.443 21.473 1.00 7.85 209 VAL A N 1
ATOM 1481 C CA . VAL A 1 209 ? -5.074 22.792 20.244 1.00 8.49 209 VAL A CA 1
ATOM 1482 C C . VAL A 1 209 ? -5.035 24.296 19.980 1.00 8.88 209 VAL A C 1
ATOM 1483 O O . VAL A 1 209 ? -5.960 25.024 20.346 1.00 9.25 209 VAL A O 1
ATOM 1487 N N . GLU A 1 210 ? -3.950 24.758 19.362 1.00 9.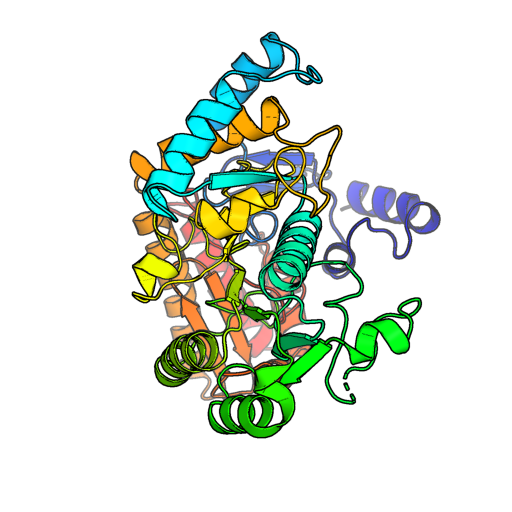13 210 GLU A N 1
ATOM 1488 C CA . GLU A 1 210 ? -3.826 26.164 18.981 1.00 9.50 210 GLU A CA 1
ATOM 1489 C C . GLU A 1 210 ? -4.444 26.227 17.586 1.00 9.14 210 GLU A C 1
ATOM 1490 O O . GLU A 1 210 ? -4.030 25.486 16.697 1.00 8.54 210 GLU A O 1
ATOM 1496 N N . PRO A 1 211 ? -5.446 27.098 17.376 1.00 9.00 211 PRO A N 1
ATOM 1497 C CA . PRO A 1 211 ? -6.083 27.210 16.057 1.00 9.30 211 PRO A CA 1
ATOM 1498 C C . PRO A 1 211 ? -5.057 27.568 14.983 1.00 10.43 211 PRO A C 1
ATOM 1499 O O . PRO A 1 211 ? -5.211 27.213 13.817 1.00 9.82 211 PRO A O 1
ATOM 1503 N N . VAL A 1 212 ? -4.026 28.296 15.404 1.00 9.81 212 VAL A N 1
ATOM 1504 C CA . VAL A 1 212 ? -2.899 28.673 14.560 1.00 9.77 212 VAL A CA 1
ATOM 1505 C C . VAL A 1 212 ? -1.702 28.502 15.490 1.00 8.14 212 VAL A C 1
ATOM 1506 O O . VAL A 1 212 ? -1.648 29.120 16.554 1.00 9.03 212 VAL A O 1
ATOM 1510 N N . ILE A 1 213 ? -0.766 27.636 15.120 1.00 9.25 213 ILE A N 1
ATOM 1511 C CA . ILE A 1 213 ? 0.413 27.428 15.949 1.00 8.46 213 ILE A CA 1
ATOM 1512 C C . ILE A 1 213 ? 1.242 28.705 15.953 1.00 8.77 213 ILE A C 1
ATOM 1513 O O . ILE A 1 213 ? 1.417 29.339 14.914 1.00 8.81 213 ILE A O 1
ATOM 1518 N N . ALA A 1 214 ? 1.741 29.081 17.127 1.00 9.08 214 ALA A N 1
ATOM 1519 C CA . ALA A 1 214 ? 2.547 30.289 17.259 1.00 10.68 214 ALA A CA 1
ATOM 1520 C C . ALA A 1 214 ? 3.885 30.019 17.939 1.00 11.06 214 ALA A C 1
ATOM 1521 O O . ALA A 1 214 ? 4.713 30.923 18.064 1.00 11.55 214 ALA A O 1
ATOM 1523 N N . ASN A 1 215 ? 4.099 28.778 18.368 1.00 11.86 215 ASN A N 1
ATOM 1524 C CA . ASN A 1 215 ? 5.328 28.424 19.071 1.00 13.73 215 ASN A CA 1
ATOM 1525 C C . ASN A 1 215 ? 6.183 27.340 18.402 1.00 13.04 215 ASN A C 1
ATOM 1526 O O . ASN A 1 215 ? 6.994 26.674 19.047 1.00 13.72 215 ASN A O 1
ATOM 1531 N N . ALA A 1 216 ? 5.981 27.168 17.103 1.00 12.69 216 ALA A N 1
ATOM 1532 C CA . ALA A 1 216 ? 6.751 26.235 16.280 1.00 12.10 216 ALA A CA 1
ATOM 1533 C C . ALA A 1 216 ? 6.762 27.040 14.996 1.00 11.70 216 ALA A C 1
ATOM 1534 O O . ALA A 1 216 ? 6.500 26.533 13.904 1.00 11.10 216 ALA A O 1
ATOM 1536 N N . GLY A 1 217 ? 7.086 28.320 15.161 1.00 12.06 217 GLY A N 1
ATOM 1537 C CA . GLY A 1 217 ? 7.033 29.245 14.054 1.00 10.72 217 GLY A CA 1
ATOM 1538 C C . GLY A 1 217 ? 5.528 29.446 13.975 1.00 10.25 217 GLY A C 1
ATOM 1539 O O . GLY 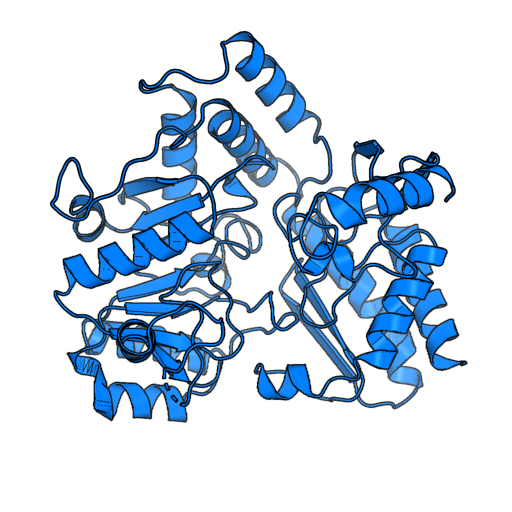A 1 217 ? 4.820 29.110 14.928 1.00 10.75 217 GLY A O 1
ATOM 1540 N N . VAL A 1 218 ? 5.027 29.994 12.877 1.00 9.73 218 VAL A N 1
ATOM 1541 C CA . VAL A 1 218 ? 3.588 30.169 12.720 1.00 10.22 218 VAL A CA 1
ATOM 1542 C C . VAL A 1 218 ? 3.137 29.103 11.730 1.00 10.11 218 VAL A C 1
ATOM 1543 O O . VAL A 1 218 ? 3.731 28.961 10.665 1.00 9.79 218 VAL A O 1
ATOM 1547 N N . ILE A 1 219 ? 2.118 28.331 12.098 1.00 9.84 219 ILE A N 1
ATOM 1548 C CA . ILE A 1 219 ? 1.607 27.279 11.220 1.00 10.05 219 ILE A CA 1
ATOM 1549 C C . ILE A 1 219 ? 0.089 27.331 11.168 1.00 10.53 219 ILE A C 1
ATOM 1550 O O . ILE A 1 219 ? -0.584 27.083 12.170 1.00 10.33 219 ILE A O 1
ATOM 1555 N N . PRO A 1 220 ? -0.473 27.655 9.993 1.00 10.34 220 PRO A N 1
ATOM 1556 C CA . PRO A 1 220 ? -1.926 27.732 9.842 1.00 10.20 220 PRO A CA 1
ATOM 1557 C C . PRO A 1 220 ? -2.544 26.342 9.834 1.00 9.91 220 PRO A C 1
ATOM 1558 O O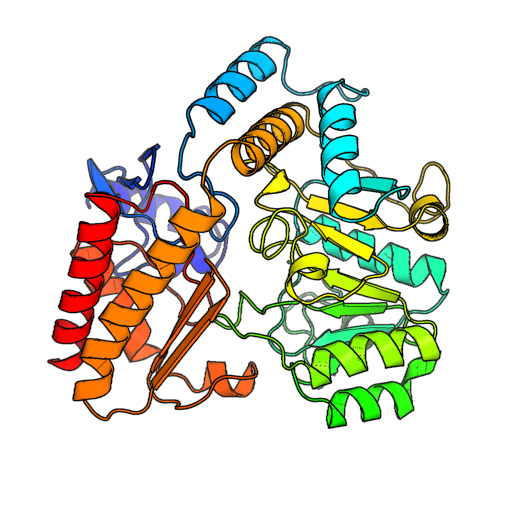 . PRO A 1 220 ? -1.887 25.360 9.479 1.00 9.01 220 PRO A O 1
ATOM 1562 N N . PRO A 1 221 ? -3.816 26.242 10.233 1.00 9.65 221 PRO A N 1
ATOM 1563 C CA . PRO A 1 221 ? -4.497 24.949 10.259 1.00 10.12 221 PRO A CA 1
ATOM 1564 C C . PRO A 1 221 ? -5.074 24.580 8.895 1.00 10.93 221 PRO A C 1
ATOM 1565 O O . PRO A 1 221 ? -5.391 25.456 8.089 1.00 11.03 221 PRO A O 1
ATOM 1569 N N . ARG A 1 222 ? -5.187 23.283 8.634 1.00 10.82 222 ARG A N 1
ATOM 1570 C CA . ARG A 1 222 ? -5.793 22.816 7.394 1.00 11.37 222 ARG A CA 1
ATOM 1571 C C . ARG A 1 222 ? -7.282 22.733 7.716 1.00 12.15 222 ARG A C 1
ATOM 1572 O O . ARG A 1 222 ? -7.653 22.388 8.840 1.00 10.74 222 ARG A O 1
ATOM 1580 N N . ARG A 1 223 ? -8.136 23.056 6.750 1.00 11.30 223 ARG A N 1
ATOM 1581 C CA . ARG A 1 223 ? -9.573 22.992 6.986 1.00 12.02 223 ARG A CA 1
ATOM 1582 C C . ARG A 1 223 ? -9.988 21.577 7.388 1.00 11.15 223 ARG A C 1
ATOM 1583 O O . ARG A 1 223 ? -10.852 21.397 8.249 1.00 11.02 223 ARG A O 1
ATOM 1591 N N . GLU A 1 224 ? -9.363 20.579 6.771 1.00 10.91 224 GLU A N 1
ATOM 1592 C CA . GLU A 1 224 ? -9.676 19.182 7.062 1.00 11.78 224 GLU A CA 1
ATOM 1593 C C . GLU A 1 224 ? -9.332 18.795 8.502 1.00 11.89 224 GLU A C 1
ATOM 1594 O O . GLU A 1 224 ? -9.992 17.936 9.097 1.00 10.15 224 GLU A O 1
ATOM 1600 N N . PHE A 1 225 ? -8.299 19.430 9.051 1.00 9.69 225 PHE A N 1
ATOM 1601 C CA . PHE A 1 225 ? -7.863 19.178 10.422 1.00 9.45 225 PHE A CA 1
ATOM 1602 C C . PHE A 1 225 ? -8.881 19.818 11.366 1.00 9.18 225 PHE A C 1
ATOM 1603 O O . PHE A 1 225 ? -9.303 19.203 12.345 1.00 10.18 225 PHE A O 1
ATOM 1611 N N . LEU A 1 226 ? -9.284 21.050 11.064 1.00 9.05 226 LEU A N 1
ATOM 1612 C CA . LEU A 1 226 ? -10.274 21.735 11.889 1.00 10.05 226 LEU A CA 1
ATOM 1613 C C . LEU A 1 226 ? -11.593 20.972 11.872 1.00 10.91 226 LEU A C 1
ATOM 1614 O O . LEU A 1 226 ? -12.265 20.847 12.898 1.00 10.94 226 LEU A O 1
ATOM 1619 N N . ALA A 1 227 ? -11.960 20.455 10.704 1.00 10.68 227 ALA A N 1
ATOM 1620 C CA . ALA A 1 227 ? -13.205 19.707 10.570 1.00 10.69 227 ALA A CA 1
ATOM 1621 C C . ALA A 1 227 ? -13.173 18.434 11.411 1.00 10.93 227 ALA A C 1
ATOM 1622 O O . ALA A 1 227 ? -14.138 18.120 12.111 1.00 10.88 227 ALA A O 1
ATOM 1624 N N . ALA A 1 228 ? -12.062 17.706 11.340 1.00 10.38 228 ALA A N 1
ATOM 1625 C CA . ALA A 1 228 ? -11.907 16.470 12.097 1.00 10.87 228 ALA A CA 1
ATOM 1626 C C . ALA A 1 228 ? -11.919 16.735 13.602 1.00 11.12 228 ALA A C 1
ATOM 1627 O O . ALA A 1 228 ? -12.517 15.981 14.367 1.00 10.61 228 ALA A O 1
ATOM 1629 N N . LEU A 1 229 ? -11.257 17.808 14.026 1.00 10.07 229 LEU A N 1
ATOM 1630 C CA . LEU A 1 229 ? -11.215 18.149 15.443 1.00 10.57 229 LEU A CA 1
ATOM 1631 C C . LEU A 1 229 ? -12.614 18.331 16.019 1.00 10.45 229 LEU A C 1
ATOM 1632 O O . LEU A 1 229 ? -12.917 17.835 17.105 1.00 12.15 229 LEU A O 1
ATOM 1637 N N . GLN A 1 230 ? -13.468 19.039 15.291 1.00 10.19 230 GLN A N 1
ATOM 1638 C CA . GLN A 1 230 ? -14.821 19.283 15.766 1.00 11.77 230 GLN A CA 1
ATOM 1639 C C . GLN A 1 230 ? -15.682 18.029 15.699 1.00 11.67 230 GLN A C 1
ATOM 1640 O O . GLN A 1 230 ? -16.437 17.746 16.628 1.00 12.66 230 GLN A O 1
ATOM 1646 N N . ARG A 1 231 ? -15.564 17.279 14.608 1.00 12.07 231 ARG A N 1
ATOM 1647 C CA . ARG A 1 231 ? -16.350 16.055 14.445 1.00 11.98 231 ARG A CA 1
ATOM 1648 C C . ARG A 1 231 ? -16.002 14.990 15.478 1.00 12.28 231 ARG A C 1
ATOM 1649 O O . ARG A 1 231 ? -16.878 14.474 16.175 1.00 13.30 231 ARG A O 1
ATOM 1657 N N . LEU A 1 232 ? -14.719 14.656 15.567 1.00 12.09 232 LEU A N 1
ATOM 1658 C CA . LEU A 1 232 ? -14.264 13.630 16.496 1.00 11.81 232 LEU A CA 1
ATOM 1659 C C . LEU A 1 232 ? -14.520 13.973 17.959 1.00 12.07 232 LEU A C 1
ATOM 1660 O O . LEU A 1 232 ? -14.871 13.099 18.752 1.00 11.65 232 LEU A O 1
ATOM 1665 N N . SER A 1 233 ? -14.345 15.237 18.327 1.00 12.73 233 SER A N 1
ATOM 1666 C CA . SER A 1 233 ? -14.593 15.626 19.708 1.00 14.54 233 SER A CA 1
ATOM 1667 C C . SER A 1 233 ? -16.075 15.423 20.020 1.00 15.58 233 SER A C 1
ATOM 1668 O O . SER A 1 233 ? -16.424 14.773 21.007 1.00 15.96 233 SER A O 1
ATOM 1672 N N . ARG A 1 234 ? -16.941 15.954 19.161 1.00 16.31 234 ARG A N 1
ATOM 1673 C CA . ARG A 1 234 ? -18.383 15.833 19.358 1.00 18.86 234 ARG A CA 1
ATOM 1674 C C . ARG A 1 234 ? -18.876 14.385 19.402 1.00 18.69 234 ARG A C 1
ATOM 1675 O O . ARG A 1 234 ? -19.682 14.025 20.259 1.00 19.58 234 ARG A O 1
ATOM 1683 N N . GLU A 1 235 ? -18.388 13.551 18.489 1.00 18.12 235 GLU A N 1
ATOM 1684 C CA . GLU A 1 235 ? -18.827 12.159 18.441 1.00 19.22 235 GLU A CA 1
ATOM 1685 C C . GLU A 1 235 ? -18.269 11.280 19.558 1.00 18.98 235 GLU A C 1
ATOM 1686 O O . GLU A 1 235 ? -18.883 10.279 19.930 1.00 18.70 235 GLU A O 1
ATOM 1692 N N . SER A 1 236 ? -17.114 11.655 20.097 1.00 17.39 236 SER A N 1
ATOM 1693 C CA . SER A 1 236 ? -16.475 10.877 21.156 1.00 16.42 236 SER A CA 1
ATOM 1694 C C . SER A 1 236 ? -16.873 11.309 22.563 1.00 16.01 236 SER A C 1
ATOM 1695 O O . SER A 1 236 ? -16.750 10.533 23.511 1.00 16.56 236 SER A O 1
ATOM 1698 N N . GLY A 1 237 ? -17.332 12.547 22.702 1.00 14.59 237 GLY A N 1
ATOM 1699 C CA . GLY A 1 237 ? -17.710 13.043 24.012 1.00 15.75 237 GLY A CA 1
ATOM 1700 C C . GLY A 1 237 ? -16.585 13.839 24.653 1.00 14.82 237 GLY A C 1
ATOM 1701 O O . GLY A 1 237 ? -16.696 14.284 25.795 1.00 17.08 237 GLY A O 1
ATOM 1702 N N . ALA A 1 238 ? -15.491 14.013 23.921 1.00 12.58 238 ALA A N 1
ATOM 1703 C CA . ALA A 1 238 ? -14.357 14.777 24.428 1.00 12.22 238 ALA A CA 1
ATOM 1704 C C . ALA A 1 238 ? -14.625 16.253 24.177 1.00 11.80 238 ALA A C 1
ATOM 1705 O O . ALA A 1 238 ? -15.247 16.617 23.182 1.00 14.11 238 ALA A O 1
ATOM 1707 N N . LEU A 1 239 ? -14.165 17.109 25.078 1.00 10.56 239 LEU A N 1
ATOM 1708 C CA . LEU A 1 239 ? -14.369 18.535 24.886 1.00 10.33 239 LEU A CA 1
ATOM 1709 C C . LEU A 1 239 ? -13.254 19.098 24.015 1.00 11.01 239 LEU A C 1
ATOM 1710 O O . LEU A 1 239 ? -12.087 18.728 24.166 1.00 10.53 239 LEU A O 1
ATOM 1715 N N . LEU A 1 240 ? -13.618 19.980 23.090 1.00 9.70 240 LEU A N 1
ATOM 1716 C CA . LEU A 1 240 ? -12.630 20.608 22.224 1.00 9.06 240 LEU A CA 1
ATOM 1717 C C . LEU A 1 240 ? -12.183 21.882 22.923 1.00 8.58 240 LEU A C 1
ATOM 1718 O O . LEU A 1 240 ? -12.966 22.814 23.105 1.00 10.17 240 LEU A O 1
ATOM 1723 N N . ILE A 1 241 ? -10.921 21.899 23.336 1.00 8.47 241 ILE A N 1
ATOM 1724 C CA . ILE A 1 241 ? -10.348 23.042 24.029 1.00 7.25 241 ILE A CA 1
ATOM 1725 C C . ILE A 1 241 ? -9.517 23.849 23.042 1.00 8.09 241 ILE A C 1
ATOM 1726 O O . ILE A 1 241 ? -8.442 23.422 22.631 1.00 8.07 241 ILE A O 1
ATOM 1731 N N . LEU A 1 242 ? -10.021 25.008 22.646 1.00 7.37 242 LEU A N 1
ATOM 1732 C CA . LEU A 1 242 ? -9.275 25.841 21.718 1.00 7.39 242 LEU A CA 1
ATOM 1733 C C . LEU A 1 242 ? -8.378 26.750 22.531 1.00 8.50 242 LEU A C 1
ATOM 1734 O O . LEU A 1 242 ? -8.864 27.593 23.282 1.00 8.58 242 LEU A O 1
ATOM 1739 N N . ASP A 1 243 ? -7.069 26.560 22.403 1.00 7.62 243 ASP A N 1
ATOM 1740 C CA . ASP A 1 243 ? -6.134 27.404 23.123 1.00 7.71 243 ASP A CA 1
ATOM 1741 C C . ASP A 1 243 ? -5.950 28.655 22.282 1.00 7.62 243 ASP A C 1
ATOM 1742 O O . ASP A 1 243 ? -5.168 28.674 21.327 1.00 6.90 243 ASP A O 1
ATOM 1747 N N . GLU A 1 244 ? -6.704 29.691 22.632 1.00 7.42 244 GLU A N 1
ATOM 1748 C CA . GLU A 1 244 ? -6.650 30.962 21.929 1.00 8.86 244 GLU A CA 1
ATOM 1749 C C . GLU A 1 244 ? -5.887 32.009 22.726 1.00 7.76 244 GLU A C 1
ATOM 1750 O O . GLU A 1 244 ? -6.190 33.198 22.654 1.00 8.66 244 GLU A O 1
ATOM 1756 N N . VAL A 1 245 ? -4.900 31.567 23.494 1.00 7.05 245 VAL A N 1
ATOM 1757 C CA . VAL A 1 245 ? -4.104 32.498 24.277 1.00 7.54 245 VAL A CA 1
ATOM 1758 C C . VAL A 1 245 ? -3.456 33.517 23.339 1.00 7.97 245 VAL A C 1
ATOM 1759 O O . VAL A 1 245 ? -3.325 34.691 23.689 1.00 8.75 245 VAL A O 1
ATOM 1763 N N . VAL A 1 246 ? -3.074 33.074 22.141 1.00 7.48 246 VAL A N 1
ATOM 1764 C CA . VAL A 1 246 ? -2.477 33.968 21.150 1.00 8.63 246 VAL A CA 1
ATOM 1765 C C . VAL A 1 246 ? -3.497 34.459 20.110 1.00 8.87 246 VAL A C 1
ATOM 1766 O O . VAL A 1 246 ? -3.575 35.655 19.830 1.00 8.60 246 VAL A O 1
ATOM 1770 N N . THR A 1 247 ? -4.279 33.542 19.541 1.00 8.65 247 THR A N 1
ATOM 1771 C CA . THR A 1 247 ? -5.256 33.914 18.516 1.00 8.08 247 THR A CA 1
ATOM 1772 C C . THR A 1 247 ? -6.419 34.758 19.022 1.00 8.31 247 THR A C 1
ATOM 1773 O O . THR A 1 247 ? -6.985 35.562 18.272 1.00 8.27 247 THR A O 1
ATOM 1777 N N . GLY A 1 248 ? -6.770 34.576 20.290 1.00 8.70 248 GLY A N 1
ATOM 1778 C CA . GLY A 1 248 ? -7.869 35.323 20.872 1.00 9.44 248 GLY A CA 1
ATOM 1779 C C . GLY A 1 248 ? -7.660 36.818 20.758 1.00 9.32 248 GLY A C 1
ATOM 1780 O O . GLY A 1 248 ? -6.645 37.349 21.207 1.00 8.63 248 GLY A O 1
ATOM 1781 N N . PHE A 1 249 ? -8.630 37.490 20.146 1.00 10.11 249 PHE A N 1
ATOM 1782 C CA . PHE A 1 249 ? -8.598 38.934 19.949 1.00 10.02 249 PHE A CA 1
ATOM 1783 C C . PHE A 1 249 ? -7.472 39.438 19.056 1.00 10.59 249 PHE A C 1
ATOM 1784 O O . PHE A 1 249 ? -7.235 40.643 18.964 1.00 10.42 249 PHE A O 1
ATOM 1792 N N . ARG A 1 250 ? -6.775 38.514 18.400 1.00 10.05 250 ARG A N 1
ATOM 1793 C CA . ARG A 1 250 ? -5.725 38.895 17.460 1.00 10.50 250 ARG A CA 1
ATOM 1794 C C . ARG A 1 250 ? -6.280 38.610 16.066 1.00 11.03 250 ARG A C 1
ATOM 1795 O O . ARG A 1 250 ? -6.089 39.398 15.140 1.00 11.36 250 ARG A O 1
ATOM 1803 N N . LEU A 1 251 ? -6.968 37.479 15.919 1.00 11.10 251 LEU A N 1
ATOM 1804 C CA . LEU A 1 251 ? -7.583 37.135 14.641 1.00 12.80 251 LEU A CA 1
ATOM 1805 C C . LEU A 1 251 ? -9.001 37.702 14.681 1.00 14.93 251 LEU A C 1
ATOM 1806 O O . LEU A 1 251 ? -9.986 36.976 14.526 1.00 16.90 251 LEU A O 1
ATOM 1811 N N . GLY A 1 252 ? -9.097 39.005 14.909 1.00 14.40 252 GLY A N 1
ATOM 1812 C CA . GLY A 1 252 ? -10.395 39.645 14.979 1.00 11.94 252 GLY A CA 1
ATOM 1813 C C . GLY A 1 252 ? -10.984 39.554 16.375 1.00 11.65 252 GLY A C 1
ATOM 1814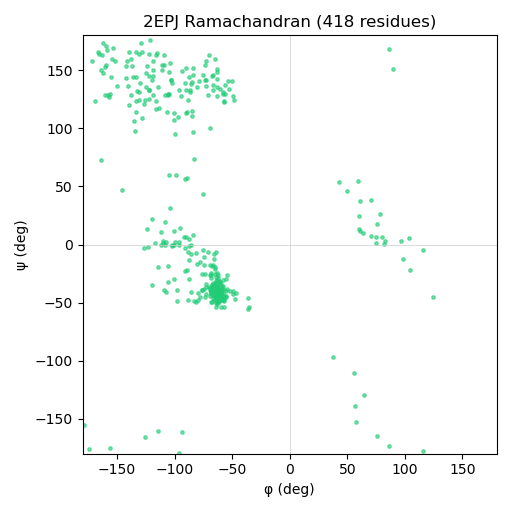 O O . GLY A 1 252 ? -10.491 38.817 17.229 1.00 9.82 252 GLY A O 1
ATOM 1815 N N . LEU A 1 253 ? -12.049 40.308 16.611 1.00 10.28 253 LEU A N 1
ATOM 1816 C CA . LEU A 1 253 ? -12.704 40.310 17.909 1.00 11.22 253 LEU A CA 1
ATOM 1817 C C . LEU A 1 253 ? -13.233 38.931 18.306 1.00 11.88 253 LEU A C 1
ATOM 1818 O O . LEU A 1 253 ? -13.253 38.589 19.488 1.00 12.54 253 LEU A O 1
ATOM 1823 N N . GLU A 1 254 ? -13.655 38.140 17.324 1.00 11.32 254 GLU A N 1
ATOM 1824 C CA . GLU A 1 254 ? -14.188 36.813 17.614 1.00 11.90 254 GLU A CA 1
ATOM 1825 C C . GLU A 1 254 ? -13.120 35.727 17.612 1.00 11.05 254 GLU A C 1
ATOM 1826 O O . GLU A 1 254 ? -13.433 34.542 17.717 1.00 12.07 254 GLU A O 1
ATOM 1832 N N . GLY A 1 255 ? -11.860 36.134 17.488 1.00 10.69 255 GLY A N 1
ATOM 1833 C CA . GLY A 1 255 ? -10.768 35.177 17.505 1.00 10.65 255 GLY A CA 1
ATOM 1834 C C . GLY A 1 255 ? -10.835 34.091 16.447 1.00 12.53 255 GLY A C 1
ATOM 1835 O O . GLY A 1 255 ? -11.412 34.277 15.376 1.00 11.96 255 GLY A O 1
ATOM 1836 N N . ALA A 1 256 ? -10.240 32.944 16.757 1.00 10.07 256 ALA A N 1
ATOM 1837 C CA . ALA A 1 256 ? -10.204 31.823 15.832 1.00 11.91 256 ALA A CA 1
ATOM 1838 C C . ALA A 1 256 ? -11.579 31.251 15.495 1.00 11.19 256 ALA A C 1
ATOM 1839 O O . ALA A 1 256 ? -11.815 30.834 14.360 1.00 10.72 256 ALA A O 1
ATOM 1841 N N . GLN A 1 257 ? -12.483 31.219 16.471 1.00 11.09 257 GLN A N 1
ATOM 1842 C CA . GLN A 1 257 ? -13.819 30.691 16.218 1.00 12.00 257 GLN A CA 1
ATOM 1843 C C . GLN A 1 257 ? -14.489 31.477 15.092 1.00 13.40 257 GLN A C 1
ATOM 1844 O O . GLN A 1 257 ? -15.057 30.898 14.168 1.00 13.33 257 GLN A O 1
ATOM 1850 N N . GLY A 1 258 ? -14.409 32.800 15.168 1.00 13.64 258 GLY A N 1
ATOM 1851 C CA . GLY A 1 258 ? -15.015 33.622 14.138 1.00 13.30 258 GLY A CA 1
ATOM 1852 C C . GLY A 1 258 ? -14.217 33.623 12.845 1.00 14.20 258 GLY A C 1
ATOM 1853 O O . GLY A 1 258 ? -14.786 33.592 11.752 1.00 14.94 258 GLY A O 1
ATOM 1854 N N . TYR A 1 259 ? -12.894 33.640 12.968 1.00 12.99 259 TYR A N 1
ATOM 1855 C CA . TYR A 1 259 ? -12.016 33.673 11.806 1.00 13.27 259 TYR A CA 1
ATOM 1856 C C . TYR A 1 259 ? -12.121 32.429 10.925 1.00 12.67 259 TYR A C 1
ATOM 1857 O O . TYR A 1 259 ? -12.180 32.532 9.698 1.00 12.96 259 TYR A O 1
ATOM 1866 N N . PHE A 1 260 ? -12.144 31.257 11.552 1.00 12.23 260 PHE A N 1
ATOM 1867 C CA . PHE A 1 260 ? -12.219 29.997 10.815 1.00 13.94 260 PHE A CA 1
ATOM 1868 C C . PHE A 1 260 ? -13.608 29.374 10.814 1.00 14.65 260 PHE A C 1
ATOM 1869 O O . PHE A 1 260 ? -13.817 28.320 10.216 1.00 15.66 260 PHE A O 1
ATOM 1877 N N . ASN A 1 261 ? -14.551 30.025 11.486 1.00 16.12 261 ASN A N 1
ATOM 1878 C CA . ASN A 1 261 ? -15.916 29.526 11.579 1.00 17.56 261 ASN A CA 1
ATOM 1879 C C . ASN A 1 261 ? -15.934 28.146 12.228 1.00 16.67 261 ASN A C 1
ATOM 1880 O O . ASN A 1 261 ? -16.450 27.179 11.662 1.00 17.01 261 ASN A O 1
ATOM 1885 N N . ILE A 1 262 ? -15.347 28.064 13.417 1.00 15.77 262 ILE A N 1
ATOM 1886 C CA . ILE A 1 262 ? -15.303 26.824 14.179 1.00 15.81 262 ILE A CA 1
ATOM 1887 C C . ILE A 1 262 ? -15.823 27.128 15.576 1.00 16.30 262 ILE A C 1
ATOM 1888 O O . ILE A 1 262 ? -15.939 28.290 15.960 1.00 14.92 262 ILE A O 1
ATOM 1893 N N . GLU A 1 263 ? -16.145 26.090 16.337 1.00 15.16 263 GLU A N 1
ATOM 1894 C CA . GLU A 1 263 ? -16.639 26.296 17.688 1.00 16.61 263 GLU A CA 1
ATOM 1895 C C . GLU A 1 263 ? -15.931 25.379 18.670 1.00 14.77 263 GLU A C 1
ATOM 1896 O O . GLU A 1 263 ? -15.793 24.184 18.429 1.00 16.46 263 GLU A O 1
ATOM 1902 N N . GLY A 1 264 ? -15.475 25.949 19.778 1.00 12.94 264 GLY A N 1
ATOM 1903 C CA . GLY A 1 264 ? -14.807 25.149 20.783 1.00 12.16 264 GLY A CA 1
ATOM 1904 C C . GLY A 1 264 ? -15.695 25.028 22.005 1.00 12.13 264 GLY A C 1
ATOM 1905 O O . GLY A 1 264 ? -16.549 25.882 22.240 1.00 12.14 264 GLY A O 1
ATOM 1906 N N . ASP A 1 265 ? -15.510 23.964 22.778 1.00 10.36 265 ASP A N 1
ATOM 1907 C CA . ASP A 1 265 ? -16.299 23.771 23.987 1.00 11.32 265 ASP A CA 1
ATOM 1908 C C . ASP A 1 265 ? -15.737 24.678 25.067 1.00 12.42 265 ASP A C 1
ATOM 1909 O O . ASP A 1 265 ? -16.480 25.353 25.777 1.00 13.98 265 ASP A O 1
ATOM 1914 N N . ILE A 1 266 ? -14.416 24.688 25.187 1.00 10.69 266 ILE A N 1
ATOM 1915 C CA . ILE A 1 266 ? -13.753 25.544 26.156 1.00 9.20 266 ILE A CA 1
ATOM 1916 C C . ILE A 1 266 ? -12.800 26.428 25.367 1.00 9.42 266 ILE A C 1
ATOM 1917 O O . ILE A 1 266 ? -12.079 25.946 24.497 1.00 10.24 266 ILE A O 1
ATOM 1922 N N . ILE A 1 267 ? -12.822 27.724 25.655 1.00 8.72 267 ILE A N 1
ATOM 1923 C CA . ILE A 1 267 ? -11.948 28.669 24.974 1.00 8.95 267 ILE A CA 1
ATOM 1924 C C . ILE A 1 267 ? -10.951 29.219 25.985 1.00 9.68 267 ILE A C 1
ATOM 1925 O O . ILE A 1 267 ? -11.341 29.842 26.976 1.00 10.16 267 ILE A O 1
ATOM 1930 N N . VAL A 1 268 ? -9.667 28.966 25.753 1.00 9.06 268 VAL A N 1
ATOM 1931 C CA . VAL A 1 268 ? -8.635 29.465 26.653 1.00 7.96 268 VAL A CA 1
ATOM 1932 C C . VAL A 1 268 ? -8.138 30.789 26.084 1.00 7.55 268 VAL A C 1
ATOM 1933 O O . VAL A 1 268 ? -7.786 30.875 24.907 1.00 7.92 268 VAL A O 1
ATOM 1937 N N . LEU A 1 269 ? -8.129 31.823 26.918 1.00 6.93 269 LEU A N 1
ATOM 1938 C CA . LEU A 1 269 ? -7.690 33.143 26.488 1.00 8.32 269 LEU A CA 1
ATOM 1939 C C . LEU A 1 269 ? -6.532 33.639 27.343 1.00 8.59 269 LEU A C 1
ATOM 1940 O O . LEU A 1 269 ? -6.271 33.113 28.425 1.00 7.98 269 LEU A O 1
ATOM 1945 N N . GLY A 1 270 ? -5.843 34.660 26.847 1.00 8.21 270 GLY A N 1
ATOM 1946 C CA . GLY A 1 270 ? -4.727 35.218 27.578 1.00 8.51 270 GLY A CA 1
ATOM 1947 C C . GLY A 1 270 ? -4.135 36.391 26.830 1.00 8.78 270 GLY A C 1
ATOM 1948 O O . GLY A 1 270 ? -4.817 37.043 26.038 1.00 8.80 270 GLY A O 1
ATOM 1949 N N . LYS A 1 271 ? -2.861 36.652 27.097 1.00 9.61 271 LYS A N 1
ATOM 1950 C CA . LYS A 1 271 ? -2.114 37.730 26.463 1.00 8.77 271 LYS A CA 1
ATOM 1951 C C . LYS A 1 271 ? -2.891 39.025 26.208 1.00 9.79 271 LYS A C 1
ATOM 1952 O O . LYS A 1 271 ? -3.024 39.843 27.112 1.00 9.83 271 LYS A O 1
ATOM 1958 N N . ILE A 1 272 ? -3.411 39.215 25.000 1.00 10.56 272 ILE A N 1
ATOM 1959 C CA . ILE A 1 272 ? -4.139 40.448 24.683 1.00 9.76 272 ILE A CA 1
ATOM 1960 C C . ILE A 1 272 ? -5.229 40.881 25.674 1.00 9.58 272 ILE A C 1
ATOM 1961 O O . ILE A 1 272 ? -5.344 42.071 25.977 1.00 10.84 272 ILE A O 1
ATOM 1966 N N . ILE A 1 273 ? -6.010 39.936 26.197 1.00 9.07 273 ILE A N 1
ATOM 1967 C CA . ILE A 1 273 ? -7.093 40.294 27.111 1.00 8.69 273 ILE A CA 1
ATOM 1968 C C . ILE A 1 273 ? -6.672 40.920 28.435 1.00 8.66 273 ILE A C 1
ATOM 1969 O O . ILE A 1 273 ? -7.526 41.366 29.203 1.00 9.54 273 ILE A O 1
ATOM 1974 N N . GLY A 1 274 ? -5.367 40.961 28.698 1.00 7.50 274 GLY A N 1
ATOM 1975 C CA . GLY A 1 274 ? -4.876 41.559 29.931 1.00 7.69 274 GLY A CA 1
ATOM 1976 C C . GLY A 1 274 ? -4.206 42.897 29.669 1.00 8.47 274 GLY A C 1
ATOM 1977 O O . GLY A 1 274 ? -3.680 43.534 30.589 1.00 8.84 274 GLY A O 1
ATOM 1978 N N . GLY A 1 275 ? -4.220 43.313 28.404 1.00 9.46 275 GLY A N 1
ATOM 1979 C CA . GLY A 1 275 ? -3.627 44.582 28.012 1.00 10.52 275 GLY A CA 1
ATOM 1980 C C . GLY A 1 275 ? -2.144 44.736 28.288 1.00 11.39 275 GLY A C 1
ATOM 1981 O O . GLY A 1 275 ? -1.608 45.845 28.207 1.00 13.14 275 GLY A O 1
ATOM 1982 N N . GLY A 1 276 ? -1.473 43.634 28.604 1.00 9.94 276 GLY A N 1
ATOM 1983 C CA . GLY A 1 276 ? -0.052 43.700 28.901 1.00 10.18 276 GLY A CA 1
ATOM 1984 C C . GLY A 1 276 ? 0.249 43.315 30.339 1.00 9.54 276 GLY A C 1
ATOM 1985 O O . GLY A 1 276 ? 1.413 43.255 30.738 1.00 9.87 276 GLY A O 1
ATOM 1986 N N . PHE A 1 277 ? -0.801 43.070 31.122 1.00 9.46 277 PHE A N 1
ATOM 1987 C CA . PHE A 1 277 ? -0.645 42.663 32.518 1.00 8.74 277 PHE A CA 1
ATOM 1988 C C . PHE A 1 277 ? -0.924 41.162 32.651 1.00 7.89 277 PHE A C 1
ATOM 1989 O O . PHE A 1 277 ? -1.625 40.584 31.821 1.00 8.14 277 PHE A O 1
ATOM 1997 N N . PRO A 1 278 ? -0.381 40.512 33.699 1.00 7.74 278 PRO A N 1
ATOM 1998 C CA . PRO A 1 278 ? -0.570 39.070 33.920 1.00 7.21 278 PRO A CA 1
ATOM 1999 C C . PRO A 1 278 ? -2.022 38.635 33.810 1.00 7.36 278 PRO A C 1
ATOM 2000 O O . PRO A 1 278 ? -2.888 39.154 34.512 1.00 7.36 278 PRO A O 1
ATOM 2004 N N . VAL A 1 279 ? -2.284 37.670 32.935 1.00 7.31 279 VAL A N 1
ATOM 2005 C CA . VAL A 1 279 ? -3.653 37.227 32.731 1.00 7.54 279 VAL A CA 1
ATOM 2006 C C . VAL A 1 279 ? -3.773 35.874 32.039 1.00 8.43 279 VAL A C 1
ATOM 2007 O O . VAL A 1 279 ? -2.827 35.372 31.417 1.00 7.85 279 VAL A O 1
ATOM 2011 N N . GLY A 1 280 ? -4.971 35.314 32.160 1.00 8.17 280 GLY A N 1
ATOM 2012 C CA . GLY A 1 280 ? -5.330 34.053 31.550 1.00 7.70 280 GLY A CA 1
ATOM 2013 C C . GLY A 1 280 ? -6.823 33.939 31.797 1.00 8.28 280 GLY A C 1
ATOM 2014 O O . GLY A 1 280 ? -7.344 34.594 32.700 1.00 7.32 280 GLY A O 1
ATOM 2015 N N . ALA A 1 281 ? -7.528 33.142 31.004 1.00 7.70 281 ALA A N 1
ATOM 2016 C CA . ALA A 1 281 ? -8.958 32.969 31.225 1.00 7.60 281 ALA A CA 1
ATOM 2017 C C . ALA A 1 281 ? -9.470 31.706 30.563 1.00 7.75 281 ALA A C 1
ATOM 2018 O O . ALA A 1 281 ? -8.905 31.227 29.577 1.00 8.47 281 ALA A O 1
ATOM 2020 N N . VAL A 1 282 ? -10.537 31.165 31.136 1.00 7.77 282 VAL A N 1
ATOM 2021 C CA . VAL A 1 282 ? -11.190 29.976 30.611 1.00 9.28 282 VAL A CA 1
ATOM 2022 C C . VAL A 1 282 ? -12.653 30.354 30.430 1.00 8.24 282 VAL A C 1
ATOM 2023 O O . VAL A 1 282 ? -13.297 30.825 31.367 1.00 8.56 282 VAL A O 1
ATOM 2027 N N . ALA A 1 283 ? -13.167 30.176 29.216 1.00 8.79 283 ALA A N 1
ATOM 2028 C CA . ALA A 1 283 ? -14.561 30.496 28.930 1.00 8.81 283 ALA A CA 1
ATOM 2029 C C . ALA A 1 283 ? -15.238 29.262 28.353 1.00 8.83 283 ALA A C 1
ATOM 2030 O O . ALA A 1 283 ? -14.601 28.458 27.670 1.00 10.38 283 ALA A O 1
ATOM 2032 N N . GLY A 1 284 ? -16.526 29.108 28.634 1.00 9.65 284 GLY A N 1
ATOM 2033 C CA . GLY A 1 284 ? -17.253 27.962 28.124 1.00 9.81 284 GLY A CA 1
ATOM 2034 C C . GLY A 1 284 ? -18.724 28.062 28.461 1.00 10.61 284 GLY A C 1
ATOM 2035 O O . GLY A 1 284 ? -19.170 29.061 29.028 1.00 10.09 284 GLY A O 1
ATOM 2036 N N . SER A 1 285 ? -19.483 27.028 28.114 1.00 11.97 285 SER A N 1
ATOM 2037 C CA . SER A 1 285 ? -20.913 27.017 28.392 1.00 12.62 285 SER A CA 1
ATOM 2038 C C . SER A 1 285 ? -21.159 27.016 29.892 1.00 13.10 285 SER A C 1
ATOM 2039 O O . SER A 1 285 ? -20.280 26.657 30.678 1.00 11.58 285 SER A O 1
ATOM 2042 N N . ARG A 1 286 ? -22.360 27.422 30.288 1.00 13.55 286 ARG A N 1
ATOM 2043 C CA . ARG A 1 286 ? -22.712 27.435 31.699 1.00 15.08 286 ARG A CA 1
ATOM 2044 C C . ARG A 1 286 ? -22.616 26.016 32.258 1.00 15.20 286 ARG A C 1
ATOM 2045 O O . ARG A 1 286 ? -22.162 25.811 33.384 1.00 14.46 286 ARG A O 1
ATOM 2053 N N . GLU A 1 287 ? -23.034 25.037 31.460 1.00 15.22 287 GLU A N 1
ATOM 2054 C CA . GLU A 1 287 ? -23.008 23.644 31.887 1.00 16.35 287 GLU A CA 1
ATOM 2055 C C . GLU A 1 287 ? -21.617 23.147 32.252 1.00 15.23 287 GLU A C 1
ATOM 2056 O O . GLU A 1 287 ? -21.452 22.435 33.239 1.00 15.30 287 GLU A O 1
ATOM 2062 N N . VAL A 1 288 ? -20.616 23.514 31.462 1.00 13.93 288 VAL A N 1
ATOM 2063 C CA . VAL A 1 288 ? -19.258 23.075 31.746 1.00 12.82 288 VAL A CA 1
ATOM 2064 C C . VAL A 1 288 ? -18.604 23.939 32.821 1.00 12.25 288 VAL A C 1
ATOM 2065 O O . VAL A 1 288 ? -18.051 23.423 33.791 1.00 12.05 288 VAL A O 1
ATOM 2069 N N . MET A 1 289 ? -18.689 25.254 32.652 1.00 12.49 289 MET A N 1
ATOM 2070 C CA . MET A 1 289 ? -18.083 26.193 33.590 1.00 12.56 289 MET A CA 1
ATOM 2071 C C . MET A 1 289 ? -18.634 26.133 35.014 1.00 12.51 289 MET A C 1
ATOM 2072 O O . MET A 1 289 ? -17.933 26.477 35.964 1.00 12.00 289 MET A O 1
ATOM 2077 N N . SER A 1 290 ? -19.882 25.701 35.168 1.00 12.11 290 SER A N 1
ATOM 2078 C CA . SER A 1 290 ? -20.491 25.624 36.496 1.00 11.79 290 SER A CA 1
ATOM 2079 C C . SER A 1 290 ? -19.836 24.596 37.417 1.00 10.98 290 SER A C 1
ATOM 2080 O O . SER A 1 290 ? -20.155 24.529 38.605 1.00 12.29 290 SER A O 1
ATOM 2084 N N . LEU A 1 291 ? -18.928 23.788 36.877 1.00 10.91 291 LEU A N 1
ATOM 2085 C CA . LEU A 1 291 ? -18.238 22.794 37.694 1.00 10.49 291 LEU A CA 1
ATOM 2086 C C . LEU A 1 291 ? -17.125 23.432 38.526 1.00 10.06 291 LEU A C 1
ATOM 2087 O O . LEU A 1 291 ? -16.625 22.832 39.472 1.00 9.77 291 LEU A O 1
ATOM 2092 N N . LEU A 1 292 ? -16.738 24.652 38.181 1.00 10.97 292 LEU A N 1
ATOM 2093 C CA . LEU A 1 292 ? -15.679 25.316 38.930 1.00 10.84 292 LEU A CA 1
ATOM 2094 C C . LEU A 1 292 ? -16.119 25.782 40.311 1.00 9.76 292 LEU A C 1
ATOM 2095 O O . LEU A 1 292 ? -17.242 26.248 40.494 1.00 11.28 292 LEU A O 1
ATOM 2100 N N . THR A 1 293 ? -15.220 25.646 41.280 1.00 9.44 293 THR A N 1
ATOM 2101 C CA . THR A 1 293 ? -15.489 26.097 42.638 1.00 9.99 293 THR A CA 1
ATOM 2102 C C . THR A 1 293 ? -15.666 27.614 42.538 1.00 10.02 293 THR A C 1
ATOM 2103 O O . THR A 1 293 ? -15.006 28.268 41.728 1.00 10.43 293 THR A O 1
ATOM 2107 N N . PRO A 1 294 ? -16.511 28.205 43.394 1.00 11.10 294 PRO A N 1
ATOM 2108 C CA . PRO A 1 294 ? -17.312 27.592 44.457 1.00 11.80 294 PRO A CA 1
ATOM 2109 C C . PRO A 1 294 ? -18.654 26.982 44.053 1.00 12.93 294 PRO A C 1
ATOM 2110 O O . PRO A 1 294 ? -19.436 26.597 44.918 1.00 14.99 294 PRO A O 1
ATOM 2114 N N . GLN A 1 295 ? -18.934 26.896 42.758 1.00 12.26 295 GLN A N 1
ATOM 2115 C CA . GLN A 1 295 ? -20.203 26.321 42.324 1.00 13.82 295 GLN A CA 1
ATOM 2116 C C . GLN A 1 295 ? -20.128 24.800 42.276 1.00 13.66 295 GLN A C 1
ATOM 2117 O O . GLN A 1 295 ? -21.005 24.110 42.801 1.00 15.41 295 GLN A O 1
ATOM 2123 N N . GLY A 1 296 ? -19.068 24.288 41.653 1.00 12.26 296 GLY A N 1
ATOM 2124 C CA . GLY A 1 296 ? -18.880 22.854 41.528 1.00 12.23 296 GLY A CA 1
ATOM 2125 C C . GLY A 1 296 ? -17.681 22.314 42.287 1.00 12.44 296 GLY A C 1
ATOM 2126 O O . GLY A 1 296 ? -17.160 22.971 43.190 1.00 13.12 296 GLY A O 1
ATOM 2127 N N . LYS A 1 297 ? -17.227 21.122 41.903 1.00 12.41 297 LYS A N 1
ATOM 2128 C CA . LYS A 1 297 ? -16.109 20.474 42.578 1.00 13.58 297 LYS A CA 1
ATOM 2129 C C . LYS A 1 297 ? -14.754 20.537 41.873 1.00 11.80 297 LYS A C 1
ATOM 2130 O O . LYS A 1 297 ? -13.770 19.995 42.382 1.00 10.86 297 LYS A O 1
ATOM 2136 N N . VAL A 1 298 ? -14.698 21.167 40.701 1.00 10.16 298 VAL A N 1
ATOM 2137 C CA . VAL A 1 298 ? -13.425 21.305 39.994 1.00 9.02 298 VAL A CA 1
ATOM 2138 C C . VAL A 1 298 ? -12.798 22.555 40.600 1.00 9.49 298 VAL A C 1
ATOM 2139 O O . VAL A 1 298 ? -13.273 23.672 40.396 1.00 10.18 298 VAL A O 1
ATOM 2143 N N . PHE A 1 299 ? -11.727 22.357 41.354 1.00 9.29 299 PHE A N 1
ATOM 2144 C CA . PHE A 1 299 ? -11.082 23.458 42.044 1.00 8.88 299 PHE A CA 1
ATOM 2145 C C . PHE A 1 299 ? -10.269 24.458 41.238 1.00 10.09 299 PHE A C 1
ATOM 2146 O O . PHE A 1 299 ? -9.498 24.098 40.350 1.00 10.08 299 PHE A O 1
ATOM 2154 N N . ASN A 1 300 ? -10.479 25.727 41.570 1.00 9.43 300 ASN A N 1
ATOM 2155 C CA . ASN A 1 300 ? -9.711 26.833 41.025 1.00 9.64 300 ASN A CA 1
ATOM 2156 C C . ASN A 1 300 ? -9.890 28.013 41.950 1.00 9.38 300 ASN A C 1
ATOM 2157 O O . ASN A 1 300 ? -11.015 28.387 42.302 1.00 9.03 300 ASN A O 1
ATOM 2162 N N . ALA A 1 301 ? -8.762 28.583 42.352 1.00 9.62 301 ALA A N 1
ATOM 2163 C CA . ALA A 1 301 ? -8.738 29.737 43.226 1.00 10.33 301 ALA A CA 1
ATOM 2164 C C . ALA A 1 301 ? -7.455 30.479 42.894 1.00 9.68 301 ALA A C 1
ATOM 2165 O O . ALA A 1 301 ? -6.516 29.896 42.353 1.00 10.74 301 ALA A O 1
ATOM 2167 N N . GLY A 1 302 ? -7.414 31.767 43.205 1.00 8.97 302 GLY A N 1
ATOM 2168 C CA . GLY A 1 302 ? -6.218 32.530 42.917 1.00 8.71 302 GLY A CA 1
ATOM 2169 C C . GLY A 1 302 ? -6.257 33.886 43.580 1.00 8.15 302 GLY A C 1
ATOM 2170 O O . GLY A 1 302 ? -7.189 34.657 43.373 1.00 8.55 302 GLY A O 1
ATOM 2171 N N . THR A 1 303 ? -5.236 34.165 44.382 1.00 8.38 303 THR A N 1
ATOM 2172 C CA . THR A 1 303 ? -5.118 35.433 45.088 1.00 8.43 303 THR A CA 1
ATOM 2173 C C . THR A 1 303 ? -5.214 36.598 44.105 1.00 8.14 303 THR A C 1
ATOM 2174 O O . THR A 1 303 ? -5.835 37.624 44.393 1.00 8.94 303 THR A O 1
ATOM 2178 N N . PHE A 1 304 ? -4.616 36.422 42.934 1.00 7.57 304 PHE A N 1
ATOM 2179 C CA . PHE A 1 304 ? -4.599 37.473 41.932 1.00 8.51 304 PHE A CA 1
ATOM 2180 C C . PHE A 1 304 ? -5.629 37.351 40.807 1.00 8.96 304 PHE A C 1
ATOM 2181 O O . PHE A 1 304 ? -5.658 38.187 39.905 1.00 8.38 304 PHE A O 1
ATOM 2189 N N . ASN A 1 305 ? -6.474 36.321 40.861 1.00 8.13 305 ASN A N 1
ATOM 2190 C CA . ASN A 1 305 ? -7.509 36.132 39.840 1.00 7.35 305 ASN A CA 1
ATOM 2191 C C . ASN A 1 305 ? -8.320 37.422 39.720 1.00 6.78 305 ASN A C 1
ATOM 2192 O O . ASN A 1 305 ? -8.719 37.995 40.733 1.00 8.03 305 ASN A O 1
ATOM 2197 N N . ALA A 1 306 ? -8.563 37.864 38.487 1.00 7.19 306 ALA A N 1
ATOM 2198 C CA . ALA A 1 306 ? -9.313 39.089 38.224 1.00 7.79 306 ALA A CA 1
ATOM 2199 C C . ALA A 1 306 ? -8.617 40.305 38.836 1.00 9.36 306 ALA A C 1
ATOM 2200 O O . ALA A 1 306 ? -9.268 41.221 39.341 1.00 9.15 306 ALA A O 1
ATOM 2202 N N . HIS A 1 307 ? -7.289 40.313 38.781 1.00 8.48 307 HIS A N 1
ATOM 2203 C CA . HIS A 1 307 ? -6.519 41.425 39.329 1.00 7.80 307 HIS A CA 1
ATOM 2204 C C . HIS A 1 307 ? -7.096 42.740 38.808 1.00 6.63 307 HIS A C 1
ATOM 2205 O O . HIS A 1 307 ? -7.249 42.924 37.607 1.00 7.70 307 HIS A O 1
ATOM 2212 N N . PRO A 1 308 ? -7.415 43.680 39.712 1.00 7.87 308 PRO A N 1
ATOM 2213 C CA . PRO A 1 308 ? -7.988 44.976 39.326 1.00 8.86 308 PRO A CA 1
ATOM 2214 C C . PRO A 1 308 ? -7.312 45.709 38.168 1.00 8.51 308 PRO A C 1
ATOM 2215 O O . PRO A 1 308 ? -7.989 46.272 37.308 1.00 8.95 308 PRO A O 1
ATOM 2219 N N . ILE A 1 309 ? -5.984 45.704 38.139 1.00 8.41 309 ILE A N 1
ATOM 2220 C CA . ILE A 1 309 ? -5.274 46.407 37.080 1.00 8.46 309 ILE A CA 1
ATOM 2221 C C . ILE A 1 309 ? -5.324 45.630 35.773 1.00 8.74 309 ILE A C 1
ATOM 2222 O O . ILE A 1 309 ? -5.480 46.212 34.700 1.00 8.34 309 ILE A O 1
ATOM 2227 N N . THR A 1 310 ? -5.204 44.310 35.858 1.00 8.47 310 THR A N 1
ATOM 2228 C CA . THR A 1 310 ? -5.284 43.487 34.659 1.00 8.04 310 THR A CA 1
ATOM 2229 C C . THR A 1 310 ? -6.657 43.691 34.020 1.00 7.90 310 THR A C 1
ATOM 2230 O O . THR A 1 310 ? -6.776 43.833 32.802 1.00 8.56 310 THR A O 1
ATOM 2234 N N . MET A 1 311 ? -7.697 43.711 34.850 1.00 7.97 311 MET A N 1
ATOM 2235 C CA . MET A 1 311 ? -9.056 43.890 34.351 1.00 8.00 311 MET A CA 1
ATOM 2236 C C . MET A 1 311 ? -9.227 45.253 33.688 1.00 8.53 311 MET A C 1
ATOM 2237 O O . MET A 1 311 ? -9.796 45.353 32.602 1.00 8.05 311 MET A O 1
ATOM 2242 N N . ALA A 1 312 ? -8.737 46.303 34.338 1.00 7.15 312 ALA A N 1
ATOM 2243 C CA . ALA A 1 312 ? -8.857 47.645 33.776 1.00 7.37 312 ALA A CA 1
ATOM 2244 C C . ALA A 1 312 ? -8.080 47.776 32.463 1.00 8.77 312 ALA A C 1
ATOM 2245 O O . ALA A 1 312 ? -8.556 48.400 31.509 1.00 8.88 312 ALA A O 1
ATOM 2247 N N . ALA A 1 313 ? -6.891 47.176 32.413 1.00 7.22 313 ALA A N 1
ATOM 2248 C CA . ALA A 1 313 ? -6.051 47.234 31.221 1.00 8.36 313 ALA A CA 1
ATOM 2249 C C . ALA A 1 313 ? -6.668 46.446 30.074 1.00 8.96 313 ALA A C 1
ATOM 2250 O O . ALA A 1 313 ? -6.658 46.897 28.930 1.00 8.73 313 ALA A O 1
ATOM 2252 N N . GLY A 1 314 ? -7.206 45.271 30.386 1.00 8.28 314 GLY A N 1
ATOM 2253 C CA . GLY A 1 314 ? -7.826 44.444 29.364 1.00 8.78 314 GLY A CA 1
ATOM 2254 C C . GLY A 1 314 ? -9.078 45.091 28.802 1.00 8.83 314 GLY A C 1
ATOM 2255 O O . GLY A 1 314 ? -9.333 45.047 27.595 1.00 8.45 314 GLY A O 1
ATOM 2256 N N . LEU A 1 315 ? -9.864 45.706 29.677 1.00 8.57 315 LEU A N 1
ATOM 2257 C CA . LEU A 1 315 ? -11.089 46.364 29.245 1.00 9.55 315 LEU A CA 1
ATOM 2258 C C . LEU A 1 315 ? -10.776 47.487 28.264 1.00 9.95 315 LEU A C 1
ATOM 2259 O O . LEU A 1 315 ? -11.399 47.587 27.206 1.00 9.71 315 LEU A O 1
ATOM 2264 N N . ALA A 1 316 ? -9.808 48.329 28.616 1.00 8.71 316 ALA A N 1
ATOM 2265 C CA . ALA A 1 316 ? -9.418 49.443 27.758 1.00 9.69 316 ALA A CA 1
ATOM 2266 C C . ALA A 1 316 ? -8.845 48.935 26.437 1.00 9.38 316 ALA A C 1
ATOM 2267 O O . ALA A 1 316 ? -9.065 49.529 25.382 1.00 9.28 316 ALA A O 1
ATOM 2269 N N . THR A 1 317 ? -8.108 47.830 26.499 1.00 9.06 317 THR A N 1
ATOM 2270 C CA . THR A 1 317 ? -7.512 47.244 25.304 1.00 9.46 317 THR A CA 1
ATOM 2271 C C . THR A 1 317 ? -8.581 46.770 24.323 1.00 10.59 317 THR A C 1
ATOM 2272 O O . THR A 1 317 ? -8.500 47.054 23.124 1.00 9.93 317 THR A O 1
ATOM 2276 N N . LEU A 1 318 ? -9.587 46.056 24.823 1.00 10.00 318 LEU A N 1
ATOM 2277 C CA . LEU A 1 318 ? -10.648 45.570 23.948 1.00 10.87 318 LEU A CA 1
ATOM 2278 C C . LEU A 1 318 ? -11.456 46.723 23.352 1.00 10.18 318 LEU A C 1
ATOM 2279 O O . LEU A 1 318 ? -11.920 46.635 22.216 1.00 10.75 318 LEU A O 1
ATOM 2284 N N . LYS A 1 319 ? -11.622 47.805 24.106 1.00 11.49 319 LYS A N 1
ATOM 2285 C CA . LYS A 1 319 ? -12.353 48.955 23.581 1.00 11.83 319 LYS A CA 1
ATOM 2286 C C . LYS A 1 319 ? -11.576 49.532 22.399 1.00 11.74 319 LYS A C 1
ATOM 2287 O O . LYS A 1 319 ? -12.166 49.950 21.401 1.00 12.18 319 LYS A O 1
ATOM 2293 N N . ALA A 1 320 ? -10.250 49.540 22.507 1.00 11.84 320 ALA A N 1
ATOM 2294 C CA . ALA A 1 320 ? -9.412 50.059 21.433 1.00 11.74 320 ALA A CA 1
ATOM 2295 C C . ALA A 1 320 ? -9.549 49.166 20.208 1.00 11.28 320 ALA A C 1
ATOM 2296 O O . ALA A 1 320 ? -9.579 49.650 19.082 1.00 11.50 320 ALA A O 1
ATOM 2298 N N . LEU A 1 321 ? -9.636 47.856 20.433 1.00 10.40 321 LEU A N 1
ATOM 2299 C CA . LEU A 1 321 ? -9.776 46.912 19.331 1.00 9.99 321 LEU A CA 1
ATOM 2300 C C . LEU A 1 321 ? -11.105 47.107 18.608 1.00 11.09 321 LEU A C 1
ATOM 2301 O O . LEU A 1 321 ? -11.231 46.792 17.423 1.00 10.98 321 LEU A O 1
ATOM 2306 N N . GLU A 1 322 ? -12.091 47.640 19.323 1.00 10.87 322 GLU A N 1
ATOM 2307 C CA . GLU A 1 322 ? -13.415 47.876 18.752 1.00 13.21 322 GLU A CA 1
ATOM 2308 C C . GLU A 1 322 ? -13.540 49.233 18.073 1.00 14.00 322 GLU A C 1
ATOM 2309 O O . GLU A 1 322 ? -14.312 49.390 17.124 1.00 15.20 322 GLU A O 1
ATOM 2315 N N . GLU A 1 323 ? -12.780 50.208 18.561 1.00 13.84 323 GLU A N 1
ATOM 2316 C CA . GLU A 1 323 ? -12.859 51.576 18.054 1.00 16.09 323 GLU A CA 1
ATOM 2317 C C . GLU A 1 323 ? -11.728 52.071 17.158 1.00 15.78 323 GLU A C 1
ATOM 2318 O O . GLU A 1 323 ? -11.890 53.062 16.443 1.00 17.23 323 GLU A O 1
ATOM 2324 N N . GLU A 1 324 ? -10.586 51.396 17.200 1.00 15.57 324 GLU A N 1
ATOM 2325 C CA . GLU A 1 324 ? -9.440 51.790 16.391 1.00 14.84 324 GLU A CA 1
ATOM 2326 C C . GLU A 1 324 ? -9.185 50.744 15.308 1.00 14.16 324 GLU A C 1
ATOM 2327 O O . GL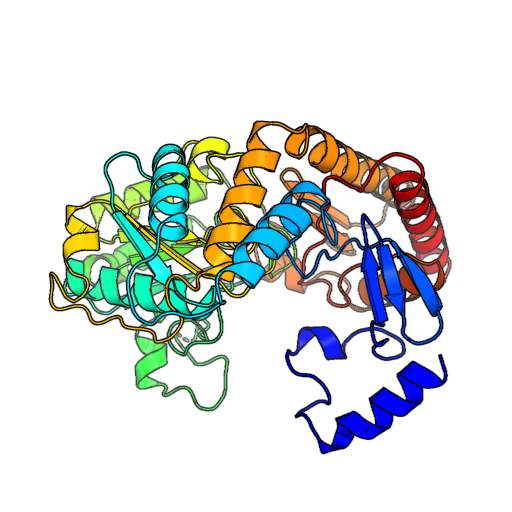U A 1 324 ? -9.562 49.587 15.462 1.00 12.23 324 GLU A O 1
ATOM 2333 N N . PRO A 1 325 ? -8.554 51.146 14.190 1.00 14.59 325 PRO A N 1
ATOM 2334 C CA . PRO A 1 325 ? -8.256 50.243 13.072 1.00 14.22 325 PRO A CA 1
ATOM 2335 C C . PRO A 1 325 ? -7.086 49.291 13.319 1.00 14.02 325 PRO A C 1
ATOM 2336 O O . PRO A 1 325 ? -6.255 49.074 12.437 1.00 14.17 325 PRO A O 1
ATOM 2340 N N . VAL A 1 326 ? -7.038 48.708 14.513 1.00 12.43 326 VAL A N 1
ATOM 2341 C CA . VAL A 1 326 ? -5.956 47.794 14.873 1.00 10.90 326 VAL A CA 1
ATOM 2342 C C . VAL A 1 326 ? -5.797 46.601 13.930 1.00 10.80 326 VAL A C 1
ATOM 2343 O O . VAL A 1 326 ? -4.691 46.300 13.479 1.00 10.15 326 VAL A O 1
ATOM 2347 N N . TYR A 1 327 ? -6.895 45.918 13.626 1.00 10.48 327 TYR A N 1
ATOM 2348 C CA . TYR A 1 327 ? -6.815 44.749 12.757 1.00 11.35 327 TYR A CA 1
ATOM 2349 C C . TYR A 1 327 ? -6.354 45.055 11.334 1.00 11.75 327 TYR A C 1
ATOM 2350 O O . TYR A 1 327 ? -5.516 44.338 10.784 1.00 11.29 327 TYR A O 1
ATOM 2359 N N . SER A 1 328 ? -6.883 46.117 10.738 1.00 11.62 328 SER A N 1
ATOM 2360 C CA . SER A 1 328 ? -6.482 46.477 9.383 1.00 12.10 328 SER A CA 1
ATOM 2361 C C . SER A 1 328 ? -5.018 46.914 9.352 1.00 11.51 328 SER A C 1
ATOM 2362 O O . SER A 1 328 ? -4.253 46.474 8.495 1.00 10.61 328 SER A O 1
ATOM 2365 N N . VAL A 1 329 ? -4.625 47.768 10.293 1.00 10.43 329 VAL A N 1
ATOM 2366 C CA . VAL A 1 329 ? -3.247 48.248 10.357 1.00 11.09 329 VAL A CA 1
ATOM 2367 C C . VAL A 1 329 ? -2.258 47.102 10.574 1.00 11.37 329 VAL A C 1
ATOM 2368 O O . VAL A 1 329 ? -1.234 47.014 9.896 1.00 10.43 329 VAL A O 1
ATOM 2372 N N . SER A 1 330 ? -2.576 46.220 11.515 1.00 11.37 330 SER A N 1
ATOM 2373 C CA . SER A 1 330 ? -1.706 45.091 11.829 1.00 10.59 330 SER A CA 1
ATOM 2374 C C . SER A 1 330 ? -1.587 44.120 10.660 1.00 10.84 330 SER A C 1
ATOM 2375 O O . SER A 1 330 ? -0.504 43.603 10.378 1.00 9.11 330 SER A O 1
ATOM 2378 N N . ARG A 1 331 ? -2.707 43.872 9.990 1.00 11.34 331 ARG A N 1
ATOM 2379 C CA . ARG A 1 331 ? -2.741 42.979 8.837 1.00 12.39 331 ARG A CA 1
ATOM 2380 C C . ARG A 1 331 ? -1.856 43.536 7.724 1.00 12.10 331 ARG A C 1
ATOM 2381 O O . ARG A 1 331 ? -1.048 42.817 7.134 1.00 10.90 331 ARG A O 1
ATOM 2389 N N . GLU A 1 332 ? -2.013 44.824 7.439 1.00 11.46 332 GLU A N 1
ATOM 2390 C CA . GLU A 1 332 ? -1.228 45.463 6.392 1.00 12.39 332 GLU A CA 1
ATOM 2391 C C . GLU A 1 332 ? 0.259 45.484 6.715 1.00 11.30 332 GLU A C 1
ATOM 2392 O O . GLU A 1 332 ? 1.095 45.381 5.815 1.00 11.87 332 GLU A O 1
ATOM 2398 N N . ALA A 1 333 ? 0.593 45.613 7.995 1.00 10.63 333 ALA A N 1
ATOM 2399 C CA . ALA A 1 333 ? 1.989 45.629 8.406 1.00 9.82 333 ALA A CA 1
ATOM 2400 C C . ALA A 1 333 ? 2.615 44.267 8.121 1.00 9.03 333 ALA A C 1
ATOM 2401 O O . ALA A 1 333 ? 3.696 44.179 7.538 1.00 8.93 333 ALA A O 1
ATOM 2403 N N . ALA A 1 334 ? 1.926 43.206 8.528 1.00 8.74 334 ALA A N 1
ATOM 2404 C CA . ALA A 1 334 ? 2.429 41.854 8.307 1.00 9.83 334 ALA A CA 1
ATOM 2405 C C . ALA A 1 334 ? 2.517 41.552 6.812 1.00 9.64 334 ALA A C 1
ATOM 2406 O O . ALA A 1 334 ? 3.459 40.906 6.353 1.00 11.40 334 ALA A O 1
ATOM 2408 N N . LYS A 1 335 ? 1.531 42.019 6.052 1.00 10.86 335 LYS A N 1
ATOM 2409 C CA . LYS A 1 335 ? 1.520 41.798 4.609 1.00 12.01 335 LYS A CA 1
ATOM 2410 C C . LYS A 1 335 ? 2.713 42.476 3.940 1.00 12.26 335 LYS A C 1
ATOM 2411 O O . LYS A 1 335 ? 3.338 41.908 3.043 1.00 10.36 335 LYS A O 1
ATOM 2417 N N . ALA A 1 336 ? 3.021 43.693 4.380 1.00 11.47 336 ALA A N 1
ATOM 2418 C CA . ALA A 1 336 ? 4.141 44.449 3.822 1.00 12.05 336 ALA A CA 1
ATOM 2419 C C . ALA A 1 336 ? 5.462 43.732 4.088 1.00 12.42 336 ALA A C 1
ATOM 2420 O O . ALA A 1 336 ? 6.331 43.666 3.219 1.00 12.53 336 ALA A O 1
ATOM 2422 N N . LEU A 1 337 ? 5.612 43.201 5.297 1.00 11.86 337 LEU A N 1
ATOM 2423 C CA . LEU A 1 337 ? 6.826 42.485 5.664 1.00 11.45 337 LEU A CA 1
ATOM 2424 C C . LEU A 1 337 ? 6.939 41.207 4.842 1.00 11.43 337 LEU A C 1
ATOM 2425 O O . LEU A 1 337 ? 8.009 40.880 4.333 1.00 11.70 337 LEU A O 1
ATOM 2430 N N . GLU A 1 338 ? 5.825 40.495 4.705 1.00 11.38 338 GLU A N 1
ATOM 2431 C CA . GLU A 1 338 ? 5.800 39.258 3.934 1.00 12.26 338 GLU A CA 1
ATOM 2432 C C . GLU A 1 338 ? 6.136 39.508 2.465 1.00 12.89 338 GLU A C 1
ATOM 2433 O O . GLU A 1 338 ? 6.915 38.771 1.863 1.00 12.39 338 GLU A O 1
ATOM 2439 N N . GLU A 1 339 ? 5.549 40.549 1.886 1.00 13.54 339 GLU A N 1
ATOM 2440 C CA . GLU A 1 339 ? 5.807 40.863 0.485 1.00 15.86 339 GLU A CA 1
ATOM 2441 C C . GLU A 1 339 ? 7.262 41.272 0.268 1.00 14.82 339 GLU A C 1
ATOM 2442 O O . GLU A 1 339 ? 7.887 40.870 -0.714 1.00 15.47 339 GLU A O 1
ATOM 2448 N N . ALA A 1 340 ? 7.805 42.053 1.195 1.00 13.57 340 ALA A N 1
ATOM 2449 C CA . ALA A 1 340 ? 9.189 42.501 1.083 1.00 13.87 340 ALA A CA 1
ATOM 2450 C C . ALA A 1 340 ? 10.153 41.316 1.137 1.00 12.99 340 ALA A C 1
ATOM 2451 O O . ALA A 1 340 ? 11.067 41.205 0.317 1.00 12.68 340 ALA A O 1
ATOM 2453 N N . ALA A 1 341 ? 9.946 40.430 2.106 1.00 10.79 341 ALA A N 1
ATOM 2454 C CA . ALA A 1 341 ? 10.797 39.257 2.259 1.00 11.83 341 ALA A CA 1
ATOM 2455 C C . ALA A 1 341 ? 10.660 38.320 1.063 1.00 11.71 341 ALA A C 1
ATOM 2456 O O . ALA A 1 341 ? 11.651 37.772 0.574 1.00 12.27 341 ALA A O 1
ATOM 2458 N N . SER A 1 342 ? 9.428 38.139 0.595 1.00 12.35 342 SER A N 1
ATOM 2459 C CA . SER A 1 342 ? 9.160 37.264 -0.539 1.00 13.16 342 SER A CA 1
ATOM 2460 C C . SER A 1 342 ? 9.840 37.766 -1.808 1.00 13.98 342 SER A C 1
ATOM 2461 O O . SER A 1 342 ? 10.409 36.980 -2.566 1.00 13.30 342 SER A O 1
ATOM 2464 N N . GLU A 1 343 ? 9.785 39.075 -2.041 1.00 15.62 343 GLU A N 1
ATOM 2465 C CA . GLU A 1 343 ? 10.418 39.650 -3.225 1.00 17.51 343 GLU A CA 1
ATOM 2466 C C . GLU A 1 343 ? 11.901 39.305 -3.260 1.00 17.65 343 GLU A C 1
ATOM 2467 O O . GLU A 1 343 ? 12.431 38.889 -4.291 1.00 18.50 343 GLU A O 1
ATOM 2473 N N . VAL A 1 344 ? 12.569 39.481 -2.125 1.00 15.80 344 VAL A N 1
ATOM 2474 C CA . VAL A 1 344 ? 13.993 39.193 -2.026 1.00 14.78 344 VAL A CA 1
ATOM 2475 C C . VAL A 1 344 ? 14.285 37.701 -2.157 1.00 15.13 344 VAL A C 1
ATOM 2476 O O . VAL A 1 344 ? 15.150 37.295 -2.933 1.00 15.63 344 VAL A O 1
ATOM 2480 N N . LEU A 1 345 ? 13.557 36.888 -1.400 1.00 13.62 345 LEU A N 1
ATOM 2481 C CA . LEU A 1 345 ? 13.763 35.444 -1.422 1.00 12.94 345 LEU A CA 1
ATOM 2482 C C . LEU A 1 345 ? 13.380 34.764 -2.736 1.00 13.26 345 LEU A C 1
ATOM 2483 O O . LEU A 1 345 ? 14.030 33.799 -3.143 1.00 14.43 345 LEU A O 1
ATOM 2488 N N . ASP A 1 346 ? 12.337 35.253 -3.402 1.00 13.91 346 ASP A N 1
ATOM 2489 C CA . ASP A 1 346 ? 11.925 34.659 -4.673 1.00 15.57 346 ASP A CA 1
ATOM 2490 C C . ASP A 1 346 ? 13.041 34.745 -5.707 1.00 17.32 346 ASP A C 1
ATOM 2491 O O . ASP A 1 346 ? 13.210 33.844 -6.530 1.00 17.61 346 ASP A O 1
ATOM 2496 N N . ARG A 1 347 ? 13.801 35.832 -5.668 1.00 18.37 347 ARG A N 1
ATOM 2497 C CA . ARG A 1 347 ? 14.889 36.015 -6.619 1.00 20.45 347 ARG A CA 1
ATOM 2498 C C . ARG A 1 347 ? 16.050 35.053 -6.416 1.00 19.46 347 ARG A C 1
ATOM 2499 O O . ARG A 1 347 ? 16.777 34.749 -7.361 1.00 20.02 347 ARG A O 1
ATOM 2507 N N . THR A 1 348 ? 16.219 34.570 -5.191 1.00 19.04 348 THR A N 1
ATOM 2508 C CA . THR A 1 348 ? 17.310 33.651 -4.883 1.00 19.00 348 THR A CA 1
ATOM 2509 C C . THR A 1 348 ?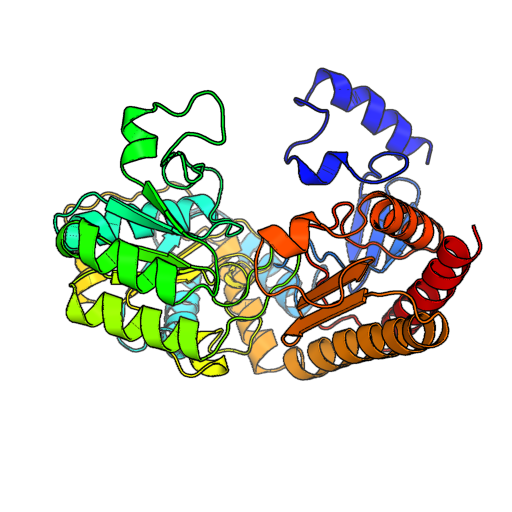 17.053 32.237 -5.391 1.00 19.54 348 THR A C 1
ATOM 2510 O O . THR A 1 348 ? 17.991 31.480 -5.632 1.00 20.02 348 THR A O 1
ATOM 2514 N N . GLY A 1 349 ? 15.782 31.881 -5.546 1.00 19.87 349 GLY A N 1
ATOM 2515 C CA . GLY A 1 349 ? 15.446 30.548 -6.010 1.00 19.71 349 GLY A CA 1
ATOM 2516 C C . GLY A 1 349 ? 15.630 29.506 -4.921 1.00 19.32 349 GLY A C 1
ATOM 2517 O O . GLY A 1 349 ? 15.414 28.315 -5.147 1.00 20.83 349 GLY A O 1
ATOM 2518 N N . LEU A 1 350 ? 16.034 29.950 -3.734 1.00 17.42 350 LEU A N 1
ATOM 2519 C CA . LEU A 1 350 ? 16.244 29.044 -2.611 1.00 16.12 350 LEU A CA 1
ATOM 2520 C C . LEU A 1 350 ? 14.908 28.607 -2.021 1.00 15.69 350 LEU A C 1
ATOM 2521 O O . LEU A 1 350 ? 13.947 29.374 -2.003 1.00 16.00 350 LEU A O 1
ATOM 2526 N N . PRO A 1 351 ? 14.827 27.359 -1.539 1.00 15.47 351 PRO A N 1
ATOM 2527 C CA . PRO A 1 351 ? 13.568 26.892 -0.958 1.00 15.80 351 PRO A CA 1
ATOM 2528 C C . PRO A 1 351 ? 13.262 27.646 0.330 1.00 14.54 351 PRO A C 1
ATOM 2529 O O . PRO A 1 351 ? 14.132 27.818 1.184 1.00 14.81 351 PRO A O 1
ATOM 2533 N N . TYR A 1 352 ? 12.028 28.114 0.454 1.00 13.87 352 TYR A N 1
ATOM 2534 C CA . TYR A 1 352 ? 11.622 28.840 1.645 1.00 13.31 352 TYR A CA 1
ATOM 2535 C C . TYR A 1 352 ? 10.114 28.954 1.675 1.00 13.18 352 TYR A C 1
ATOM 2536 O O . TYR A 1 352 ? 9.434 28.717 0.676 1.00 12.97 352 TYR A O 1
ATOM 2545 N N . THR A 1 353 ? 9.595 29.327 2.832 1.00 12.96 353 THR A N 1
ATOM 2546 C CA . THR A 1 353 ? 8.172 29.527 2.964 1.00 13.52 353 THR A CA 1
ATOM 2547 C C . THR A 1 353 ? 7.909 30.493 4.101 1.00 11.90 353 THR A C 1
ATOM 2548 O O . THR A 1 353 ? 8.643 30.532 5.092 1.00 11.66 353 THR A O 1
ATOM 2552 N N . ILE A 1 354 ? 6.885 31.312 3.918 1.00 10.38 354 ILE A N 1
ATOM 2553 C CA . ILE A 1 354 ? 6.478 32.266 4.933 1.00 9.73 354 ILE A CA 1
ATOM 2554 C C . ILE A 1 354 ? 5.026 31.949 5.236 1.00 10.10 354 ILE A C 1
ATOM 2555 O O . ILE A 1 354 ? 4.199 31.882 4.323 1.00 9.95 354 ILE A O 1
ATOM 2560 N N . ASN A 1 355 ? 4.722 31.706 6.506 1.00 9.16 355 ASN A N 1
ATOM 2561 C CA . ASN A 1 355 ? 3.349 31.434 6.906 1.00 9.84 355 ASN A CA 1
ATOM 2562 C C . ASN A 1 355 ? 2.851 32.679 7.614 1.00 9.39 355 ASN A C 1
ATOM 2563 O O . ASN A 1 355 ? 3.512 33.190 8.516 1.00 11.21 355 ASN A O 1
ATOM 2568 N N . ARG A 1 356 ? 1.692 33.171 7.197 1.00 10.11 356 ARG A N 1
ATOM 2569 C CA . ARG A 1 356 ? 1.113 34.350 7.818 1.00 9.69 356 ARG A CA 1
ATOM 2570 C C . ARG A 1 356 ? -0.390 34.195 7.956 1.00 10.64 356 ARG A C 1
ATOM 2571 O O . ARG A 1 356 ? -1.062 33.705 7.051 1.00 11.16 356 ARG A O 1
ATOM 2579 N N . VAL A 1 357 ? -0.901 34.585 9.116 1.00 10.82 357 VAL A N 1
ATOM 2580 C CA . VAL A 1 357 ? -2.330 34.577 9.382 1.00 10.21 357 VAL A CA 1
ATOM 2581 C C . VAL A 1 357 ? -2.534 35.924 10.059 1.00 11.28 357 VAL A C 1
ATOM 2582 O O . VAL A 1 357 ? -2.142 36.118 11.213 1.00 10.24 357 VAL A O 1
ATOM 2586 N N . GLU A 1 358 ? -3.124 36.856 9.321 1.00 10.45 358 GLU A N 1
ATOM 2587 C CA . GLU A 1 358 ? -3.355 38.206 9.813 1.00 10.66 358 GLU A CA 1
ATOM 2588 C C . GLU A 1 358 ? -2.056 38.867 10.283 1.00 10.81 358 GLU A C 1
ATOM 2589 O O . GLU A 1 358 ? -1.177 39.158 9.469 1.00 10.33 358 GLU A O 1
ATOM 2595 N N . SER A 1 359 ? -1.932 39.068 11.593 1.00 9.34 359 SER A N 1
ATOM 2596 C CA . SER A 1 359 ? -0.774 39.740 12.185 1.00 9.96 359 SER A CA 1
ATOM 2597 C C . SER A 1 359 ? 0.294 38.851 12.819 1.00 9.07 359 SER A C 1
ATOM 2598 O O . SER A 1 359 ? 1.169 39.348 13.536 1.00 10.56 359 SER A O 1
ATOM 2601 N N . MET A 1 360 ? 0.221 37.547 12.583 1.00 9.42 360 MET A N 1
ATOM 2602 C CA . MET A 1 360 ? 1.222 36.637 13.131 1.00 8.77 360 MET A CA 1
ATOM 2603 C C . MET A 1 360 ? 1.844 35.894 11.955 1.00 10.06 360 MET A C 1
ATOM 2604 O O . MET A 1 360 ? 1.139 35.412 11.068 1.00 10.44 360 MET A O 1
ATOM 2609 N N . MET A 1 361 ? 3.170 35.815 11.941 1.00 9.47 361 MET A N 1
ATOM 2610 C CA . MET A 1 361 ? 3.862 35.171 10.834 1.00 9.98 361 MET A CA 1
ATOM 2611 C C . MET A 1 361 ? 5.268 34.731 11.203 1.00 9.89 361 MET A C 1
ATOM 2612 O O . MET A 1 361 ? 5.785 35.065 12.269 1.00 9.60 361 MET A O 1
ATOM 2617 N N . GLN A 1 362 ? 5.878 33.966 10.308 1.00 8.88 362 GLN A N 1
ATOM 2618 C CA . GLN A 1 362 ? 7.250 33.529 10.495 1.00 9.66 362 GLN A CA 1
ATOM 2619 C C . GLN A 1 362 ? 7.813 33.030 9.177 1.00 10.18 362 GLN A C 1
ATOM 2620 O O . GLN A 1 362 ? 7.076 32.538 8.314 1.00 9.90 362 GLN A O 1
ATOM 2626 N N . LEU A 1 363 ? 9.124 33.194 9.029 1.00 10.34 363 LEU A N 1
ATOM 2627 C CA . LEU A 1 363 ? 9.853 32.773 7.844 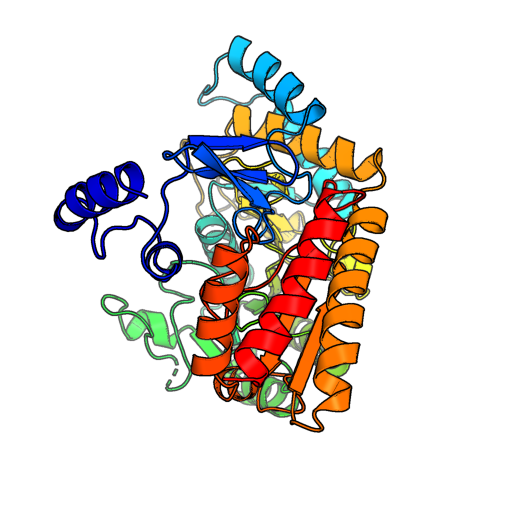1.00 10.82 363 LEU A CA 1
ATOM 2628 C C . LEU A 1 363 ? 10.589 31.472 8.132 1.00 11.15 363 LEU A C 1
ATOM 2629 O O . LEU A 1 363 ? 11.159 31.300 9.210 1.00 10.67 363 LEU A O 1
ATOM 2634 N N . PHE A 1 364 ? 10.578 30.567 7.160 1.00 10.30 364 PHE A N 1
ATOM 2635 C CA . PHE A 1 364 ? 11.256 29.280 7.281 1.00 11.42 364 PHE A CA 1
ATOM 2636 C C . PHE A 1 364 ? 12.142 29.092 6.053 1.00 12.49 364 PHE A C 1
ATOM 2637 O O . PHE A 1 364 ? 11.642 28.880 4.951 1.00 12.43 364 PHE A O 1
ATOM 2645 N N . ILE A 1 365 ? 13.455 29.173 6.247 1.00 12.59 365 ILE A N 1
ATOM 2646 C CA . ILE A 1 365 ? 14.407 29.014 5.152 1.00 13.88 365 ILE A CA 1
ATOM 2647 C C . ILE A 1 365 ? 14.824 27.546 5.016 1.00 13.94 365 ILE A C 1
ATOM 2648 O O . ILE A 1 365 ? 15.031 26.861 6.016 1.00 14.96 365 ILE A O 1
ATOM 2653 N N . GLY A 1 366 ? 14.930 27.066 3.780 1.00 14.37 366 GLY A N 1
ATOM 2654 C CA . GLY A 1 366 ? 15.341 25.688 3.554 1.00 15.39 366 GLY A CA 1
ATOM 2655 C C . GLY A 1 366 ? 14.221 24.695 3.297 1.00 16.58 366 GLY A C 1
ATOM 2656 O O . GLY A 1 366 ? 14.472 23.562 2.881 1.00 18.13 366 GLY A O 1
ATOM 2657 N N . VAL A 1 367 ? 12.985 25.109 3.550 1.00 15.57 367 VAL A N 1
ATOM 2658 C CA . VAL A 1 367 ? 11.827 24.245 3.341 1.00 16.74 367 VAL A CA 1
ATOM 2659 C C . VAL A 1 367 ? 10.769 24.976 2.522 1.00 16.14 367 VAL A C 1
ATOM 2660 O O . VAL A 1 367 ? 10.521 26.163 2.730 1.00 15.70 367 VAL A O 1
ATOM 2664 N N . GLU A 1 368 ? 10.144 24.264 1.590 1.00 16.67 368 GLU A N 1
ATOM 2665 C CA . GLU A 1 368 ? 9.133 24.868 0.729 1.00 19.01 368 GLU A CA 1
ATOM 2666 C C . GLU A 1 368 ? 7.737 24.832 1.328 1.00 17.97 368 GLU A C 1
ATOM 2667 O O . GLU A 1 368 ? 6.833 25.512 0.845 1.00 17.87 368 GLU A O 1
ATOM 2673 N N . GLU A 1 369 ? 7.560 24.037 2.377 1.00 17.34 369 GLU A N 1
ATOM 2674 C CA . GLU A 1 369 ? 6.263 23.928 3.029 1.00 17.27 369 GLU A CA 1
ATOM 2675 C C . GLU A 1 369 ? 6.399 23.621 4.514 1.00 14.21 369 GLU A C 1
ATOM 2676 O O . GLU A 1 369 ? 7.217 22.795 4.910 1.00 14.14 369 GLU A O 1
ATOM 2682 N N . VAL A 1 370 ? 5.603 24.303 5.330 1.00 12.65 370 VAL A N 1
ATOM 2683 C CA . VAL A 1 370 ? 5.604 24.071 6.767 1.00 11.64 370 VAL A CA 1
ATOM 2684 C C . VAL A 1 370 ? 4.153 23.997 7.219 1.00 11.62 370 VAL A C 1
ATOM 2685 O O . VAL A 1 370 ? 3.498 25.022 7.420 1.00 11.28 370 VAL A O 1
ATOM 2689 N N . SER A 1 371 ? 3.654 22.771 7.352 1.00 11.74 371 SER A N 1
ATOM 2690 C CA . SER A 1 371 ? 2.278 22.534 7.771 1.00 12.19 371 SER A CA 1
ATOM 2691 C C . SER A 1 371 ? 2.222 21.784 9.099 1.00 11.20 371 SER A C 1
ATOM 2692 O O . SER A 1 371 ? 1.139 21.466 9.594 1.00 10.39 371 SER A O 1
ATOM 2695 N N . ASN A 1 372 ? 3.392 21.490 9.659 1.00 11.41 372 ASN A N 1
ATOM 2696 C CA . ASN A 1 372 ? 3.480 20.810 10.951 1.00 11.78 372 ASN A CA 1
ATOM 2697 C C . ASN A 1 372 ? 4.838 21.064 11.598 1.00 12.54 372 ASN A C 1
ATOM 2698 O O . ASN A 1 372 ? 5.767 21.559 10.951 1.00 12.22 372 ASN A O 1
ATOM 2703 N N . ALA A 1 373 ? 4.943 20.727 12.878 1.00 12.07 373 ALA A N 1
ATOM 2704 C CA . ALA A 1 373 ? 6.168 20.941 13.639 1.00 12.92 373 ALA A CA 1
ATOM 2705 C C . ALA A 1 373 ? 7.398 20.246 13.066 1.00 13.66 373 ALA A C 1
ATOM 2706 O O . ALA A 1 373 ? 8.494 20.806 13.093 1.00 14.57 373 ALA A O 1
ATOM 2708 N N . ALA A 1 374 ? 7.224 19.032 12.555 1.00 14.43 374 ALA A N 1
ATOM 2709 C CA . ALA A 1 374 ? 8.346 18.290 11.984 1.00 14.26 374 ALA A CA 1
ATOM 2710 C C . ALA A 1 374 ? 8.993 19.077 10.845 1.00 15.75 374 ALA A C 1
ATOM 2711 O O . ALA A 1 374 ? 10.219 19.108 10.719 1.00 15.71 374 ALA A O 1
ATOM 2713 N N . GLN A 1 375 ? 8.168 19.713 10.018 1.00 13.62 375 GLN A N 1
ATOM 2714 C CA . GLN A 1 375 ? 8.685 20.496 8.901 1.00 14.34 375 GLN A CA 1
ATOM 2715 C C . GLN A 1 375 ? 9.317 21.792 9.398 1.00 14.60 375 GLN A C 1
ATOM 2716 O O . GLN A 1 375 ? 10.327 22.247 8.863 1.00 13.89 375 GLN A O 1
ATOM 2722 N N . ALA A 1 376 ? 8.721 22.384 10.428 1.00 14.16 376 ALA A N 1
ATOM 2723 C CA . ALA A 1 376 ? 9.245 23.619 10.994 1.00 14.54 376 ALA A CA 1
ATOM 2724 C C . ALA A 1 376 ? 10.640 23.382 11.574 1.00 15.73 376 ALA A C 1
ATOM 2725 O O . ALA A 1 376 ? 11.518 24.241 11.475 1.00 15.31 376 ALA A O 1
ATOM 2727 N N . ARG A 1 377 ? 10.844 22.209 12.166 1.00 14.93 377 ARG A N 1
ATOM 2728 C CA . ARG A 1 377 ? 12.133 21.876 12.761 1.00 17.85 377 ARG A CA 1
ATOM 2729 C C . ARG A 1 377 ? 13.226 21.675 11.721 1.00 18.11 377 ARG A C 1
ATOM 2730 O O . ARG A 1 377 ? 14.411 21.707 12.050 1.00 19.35 377 ARG A O 1
ATOM 2738 N N . LYS A 1 378 ? 12.830 21.470 10.470 1.00 16.98 378 LYS A N 1
ATOM 2739 C CA . LYS A 1 378 ? 13.794 21.267 9.396 1.00 17.99 378 LYS A CA 1
ATOM 2740 C C . LYS A 1 378 ? 14.291 22.582 8.801 1.00 16.86 378 LYS A C 1
ATOM 2741 O O . LYS A 1 378 ? 15.219 22.589 7.996 1.00 16.84 378 LYS A O 1
ATOM 2747 N N . ALA A 1 379 ? 13.675 23.691 9.198 1.00 14.79 379 ALA A N 1
ATOM 2748 C CA . ALA A 1 379 ? 14.083 24.999 8.697 1.00 14.76 379 ALA A CA 1
ATOM 2749 C C . ALA A 1 379 ? 15.520 25.309 9.125 1.00 13.59 379 ALA A C 1
ATOM 2750 O O . ALA A 1 379 ? 15.985 24.842 10.165 1.00 13.88 379 ALA A O 1
ATOM 2752 N N . ASP A 1 380 ? 16.214 26.100 8.312 1.00 13.75 380 ASP A N 1
ATOM 2753 C CA . ASP A 1 380 ? 17.603 26.479 8.570 1.00 15.01 380 ASP A CA 1
ATOM 2754 C C . ASP A 1 380 ? 17.698 27.412 9.777 1.00 15.13 380 ASP A C 1
ATOM 2755 O O . ASP A 1 380 ? 17.453 28.612 9.659 1.00 15.45 380 ASP A O 1
ATOM 2760 N N . LYS A 1 381 ? 18.067 26.862 10.930 1.00 16.80 381 LYS A N 1
ATOM 2761 C CA . LYS A 1 381 ? 18.173 27.653 12.153 1.00 18.08 381 LYS A CA 1
ATOM 2762 C C . LYS A 1 381 ? 19.324 28.653 12.143 1.00 17.68 381 LYS A C 1
ATOM 2763 O O . LYS A 1 381 ? 19.192 29.764 12.660 1.00 17.43 381 LYS A O 1
ATOM 2769 N N . LYS A 1 382 ? 20.453 28.261 11.564 1.00 17.40 382 LYS A N 1
ATOM 2770 C CA . LYS A 1 382 ? 21.608 29.147 11.505 1.00 18.20 382 LYS A CA 1
ATOM 2771 C C . LYS A 1 382 ? 21.290 30.403 10.704 1.00 15.94 382 LYS A C 1
ATOM 2772 O O . LYS A 1 382 ? 21.662 31.510 11.097 1.00 14.89 382 LYS A O 1
ATOM 2778 N N . PHE A 1 383 ? 20.593 30.232 9.585 1.00 14.26 383 PHE A N 1
ATOM 2779 C CA . PHE A 1 383 ? 20.224 31.367 8.754 1.00 14.04 383 PHE A CA 1
ATOM 2780 C C . PHE A 1 383 ? 19.332 32.304 9.561 1.00 12.79 383 PHE A C 1
ATOM 2781 O O . PHE A 1 383 ? 19.551 33.514 9.584 1.00 12.85 383 PHE A O 1
ATOM 2789 N N . TYR A 1 384 ? 18.333 31.739 10.232 1.00 11.06 384 TYR A N 1
ATOM 2790 C CA . TYR A 1 384 ? 17.415 32.547 11.026 1.00 10.70 384 TYR A CA 1
ATOM 2791 C C . TYR A 1 384 ? 18.127 33.335 12.122 1.00 11.29 384 TYR A C 1
ATOM 2792 O O . TYR A 1 384 ? 17.874 34.527 12.301 1.00 11.22 384 TYR A O 1
ATOM 2801 N N . VAL A 1 385 ? 19.014 32.674 12.857 1.00 11.51 385 VAL A N 1
ATOM 2802 C CA . VAL A 1 385 ? 19.739 33.345 13.927 1.00 12.31 385 VAL A CA 1
ATOM 2803 C C . VAL A 1 385 ? 20.549 34.514 13.370 1.00 12.25 385 VAL A C 1
ATOM 2804 O O . VAL A 1 385 ? 20.610 35.578 13.983 1.00 12.90 385 VAL A O 1
ATOM 2808 N N . LYS A 1 386 ? 21.163 34.316 12.207 1.00 12.45 386 LYS A N 1
ATOM 2809 C CA . LYS A 1 386 ? 21.943 35.378 11.579 1.00 12.59 386 LYS A CA 1
ATOM 2810 C C . LYS A 1 386 ? 21.026 36.537 11.207 1.00 11.79 386 LYS A C 1
ATOM 2811 O O . LYS A 1 386 ? 21.399 37.703 11.343 1.00 11.82 386 LYS A O 1
ATOM 2817 N N . LEU A 1 387 ? 19.824 36.210 10.739 1.00 10.44 387 LEU A N 1
ATOM 2818 C CA . LEU A 1 387 ? 18.849 37.226 10.352 1.00 11.11 387 LEU A CA 1
ATOM 2819 C C . LEU A 1 387 ? 18.414 38.024 11.580 1.00 10.91 387 LEU A C 1
ATOM 2820 O O . LEU A 1 387 ? 18.316 39.251 11.532 1.00 11.39 387 LEU A O 1
ATOM 2825 N N . HIS A 1 388 ? 18.143 37.323 12.676 1.00 10.15 388 HIS A N 1
ATOM 2826 C CA . HIS A 1 388 ? 17.742 37.978 13.916 1.00 10.74 388 HIS A CA 1
ATOM 2827 C C . HIS A 1 388 ? 18.830 38.960 14.353 1.00 11.04 388 HIS A C 1
ATOM 2828 O O . HIS A 1 388 ? 18.548 40.110 14.688 1.00 10.09 388 HIS A O 1
ATOM 2835 N N . GLU A 1 389 ? 20.076 38.502 14.336 1.00 11.60 389 GLU A N 1
ATOM 2836 C CA . GLU A 1 389 ? 21.188 39.346 14.751 1.00 13.80 389 GLU A CA 1
ATOM 2837 C C . GLU A 1 389 ? 21.401 40.546 13.826 1.00 13.92 389 GLU A C 1
ATOM 2838 O O . GLU A 1 389 ? 21.641 41.659 14.296 1.00 14.04 389 GLU A O 1
ATOM 2844 N N . GLU A 1 390 ? 21.298 40.328 12.519 1.00 13.59 390 GLU A N 1
ATOM 2845 C CA . GLU A 1 390 ? 21.485 41.413 11.557 1.00 13.91 390 GLU A CA 1
ATOM 2846 C C . GLU A 1 390 ? 20.360 42.441 11.658 1.00 13.24 390 GLU A C 1
ATOM 2847 O O . GLU A 1 390 ? 20.596 43.647 11.552 1.00 13.32 390 GLU A O 1
ATOM 2853 N N . MET A 1 391 ? 19.136 41.964 11.861 1.00 11.22 391 MET A N 1
ATOM 2854 C CA . MET A 1 391 ? 17.995 42.859 11.992 1.00 11.56 391 MET A CA 1
ATOM 2855 C C . MET A 1 391 ? 18.135 43.725 13.236 1.00 10.99 391 MET A C 1
ATOM 2856 O O . MET A 1 391 ? 17.825 44.915 13.214 1.00 10.96 391 MET A O 1
ATOM 2864 N N . LEU A 1 392 ? 18.621 43.127 14.319 1.00 12.28 392 LEU A N 1
ATOM 2865 C CA . LEU A 1 392 ? 18.795 43.868 15.558 1.00 14.08 392 LEU A CA 1
ATOM 2866 C C . LEU A 1 392 ? 19.883 44.921 15.363 1.00 15.24 392 LEU A C 1
ATOM 2867 O O . LEU A 1 392 ? 19.780 46.037 15.878 1.00 15.45 392 LEU A O 1
ATOM 2872 N N . ARG A 1 393 ? 20.918 44.569 14.605 1.00 15.28 393 ARG A N 1
ATOM 2873 C CA . ARG A 1 393 ? 22.006 45.501 14.337 1.00 16.94 393 ARG A CA 1
ATOM 2874 C C . ARG A 1 393 ? 21.443 46.701 13.580 1.00 15.65 393 ARG A C 1
ATOM 2875 O O . ARG A 1 393 ? 21.960 47.814 13.690 1.00 17.44 393 ARG A O 1
ATOM 2883 N N . ARG A 1 394 ? 20.379 46.464 12.817 1.00 13.28 394 ARG A N 1
ATOM 2884 C CA . ARG A 1 394 ? 19.730 47.514 12.040 1.00 13.31 394 ARG A CA 1
ATOM 2885 C C . ARG A 1 394 ? 18.533 48.141 12.756 1.00 13.00 394 ARG A C 1
ATOM 2886 O O . ARG A 1 394 ? 17.725 48.839 12.140 1.00 14.43 394 ARG A O 1
ATOM 2894 N N . GLY A 1 395 ? 18.415 47.879 14.055 1.00 12.65 395 GLY A N 1
ATOM 2895 C CA . GLY A 1 395 ? 17.339 48.463 14.839 1.00 11.66 395 GLY A CA 1
ATOM 2896 C C . GLY A 1 395 ? 15.949 47.857 14.745 1.00 11.02 395 GLY A C 1
ATOM 2897 O O . GLY A 1 395 ? 14.957 48.553 14.975 1.00 11.96 395 GLY A O 1
ATOM 2898 N N . VAL A 1 396 ? 15.870 46.573 14.413 1.00 10.70 396 VAL A N 1
ATOM 2899 C CA . VAL A 1 396 ? 14.584 45.886 14.310 1.00 10.12 396 VAL A CA 1
ATOM 2900 C C . VAL A 1 396 ? 14.671 44.583 15.098 1.00 10.72 396 VAL A C 1
ATOM 2901 O O . VAL A 1 396 ? 15.544 43.752 14.847 1.00 10.49 396 VAL A O 1
ATOM 2905 N N . PHE A 1 397 ? 13.748 44.411 16.038 1.00 8.95 397 PHE A N 1
ATOM 2906 C CA . PHE A 1 397 ? 13.720 43.239 16.909 1.00 9.19 397 PHE A CA 1
ATOM 2907 C C . PHE A 1 397 ? 12.717 42.151 16.523 1.00 8.91 397 PHE A C 1
ATOM 2908 O O . PHE A 1 397 ? 11.505 42.365 16.574 1.00 10.45 397 PHE A O 1
ATOM 2916 N N . ILE A 1 398 ? 13.233 40.995 16.110 1.00 9.81 398 ILE A N 1
ATOM 2917 C CA . ILE A 1 398 ? 12.380 39.848 15.797 1.00 9.14 398 ILE A CA 1
ATOM 2918 C C . ILE A 1 398 ? 12.821 38.763 16.775 1.00 9.70 398 ILE A C 1
ATOM 2919 O O . ILE A 1 398 ? 13.935 38.815 17.300 1.00 9.16 398 ILE A O 1
ATOM 2924 N N . ALA A 1 399 ? 11.951 37.793 17.035 1.00 9.05 399 ALA A N 1
ATOM 2925 C CA . ALA A 1 399 ? 12.274 36.721 17.973 1.00 9.60 399 ALA A CA 1
ATOM 2926 C C . ALA A 1 399 ? 13.630 36.082 17.665 1.00 10.04 399 ALA A C 1
ATOM 2927 O O . ALA A 1 399 ? 13.981 35.884 16.505 1.00 10.53 399 ALA A O 1
ATOM 2929 N N . PRO A 1 400 ? 14.410 35.755 18.710 1.00 10.27 400 PRO A N 1
ATOM 2930 C CA . PRO A 1 400 ? 15.730 35.140 18.528 1.00 11.21 400 PRO A CA 1
ATOM 2931 C C . PRO A 1 400 ? 15.669 33.672 18.113 1.00 12.85 400 PRO A C 1
ATOM 2932 O O . PRO A 1 400 ? 16.686 33.084 17.738 1.00 13.47 400 PRO A O 1
ATOM 2936 N N . SER A 1 401 ? 14.475 33.091 18.193 1.00 12.63 401 SER A N 1
ATOM 2937 C CA . SER A 1 401 ? 14.261 31.694 17.831 1.00 13.97 401 SER A CA 1
ATOM 2938 C C . SER A 1 401 ? 13.349 31.571 16.613 1.00 13.71 401 SER A C 1
ATOM 2939 O O . SER A 1 401 ? 12.321 32.240 16.529 1.00 12.38 401 SER A O 1
ATOM 2942 N N . ASN A 1 402 ? 13.730 30.706 15.678 1.00 13.60 402 ASN A N 1
ATOM 2943 C CA . ASN A 1 402 ? 12.947 30.486 14.464 1.00 15.65 402 ASN A CA 1
ATOM 2944 C C . ASN A 1 402 ? 11.612 29.827 14.820 1.00 15.15 402 ASN A C 1
ATOM 2945 O O . ASN A 1 402 ? 10.664 29.850 14.032 1.00 17.58 402 ASN A O 1
ATOM 2950 N N . LEU A 1 403 ? 11.537 29.251 16.015 1.00 14.02 403 LEU A N 1
ATOM 2951 C CA . LEU A 1 403 ? 10.315 28.589 16.454 1.00 15.82 403 LEU A CA 1
ATOM 2952 C C . LEU A 1 403 ? 9.325 29.529 17.140 1.00 14.79 403 LEU A C 1
ATOM 2953 O O . LEU A 1 403 ? 8.242 29.111 17.554 1.00 14.61 403 LEU A O 1
ATOM 2958 N N . GLU A 1 404 ? 9.696 30.799 17.268 1.00 13.50 404 GLU A N 1
ATOM 2959 C CA . GLU A 1 404 ? 8.792 31.782 17.855 1.00 13.81 404 GLU A CA 1
ATOM 2960 C C . GLU A 1 404 ? 8.104 32.467 16.681 1.00 12.45 404 GLU A C 1
ATOM 2961 O O . GLU A 1 404 ? 8.366 32.135 15.524 1.00 13.00 404 GLU A O 1
ATOM 2967 N N . ALA A 1 405 ? 7.232 33.424 16.968 1.00 12.24 405 ALA A N 1
ATOM 2968 C CA . ALA A 1 405 ? 6.521 34.121 15.905 1.00 11.41 405 ALA A CA 1
ATOM 2969 C C . ALA A 1 405 ? 6.852 35.601 15.827 1.00 11.53 405 ALA A C 1
ATOM 2970 O O . ALA A 1 405 ? 7.413 36.183 16.759 1.00 10.91 405 ALA A O 1
ATOM 2972 N N . VAL A 1 406 ? 6.511 36.194 14.690 1.00 10.15 406 VAL A N 1
ATOM 2973 C CA . VAL A 1 406 ? 6.694 37.618 14.466 1.00 10.74 406 VAL A CA 1
ATOM 2974 C C . VAL A 1 406 ? 5.284 38.186 14.587 1.00 11.51 406 VAL A C 1
ATOM 2975 O O . VAL A 1 406 ? 4.344 37.678 13.966 1.00 11.52 406 VAL A O 1
ATOM 2979 N N . PHE A 1 407 ? 5.130 39.221 15.404 1.00 10.38 407 PHE A N 1
ATOM 2980 C CA . PHE A 1 407 ? 3.822 39.827 15.611 1.00 10.96 407 PHE A CA 1
ATOM 2981 C C . PHE A 1 407 ? 3.809 41.289 15.200 1.00 11.48 407 PHE A C 1
ATOM 2982 O O . PHE A 1 407 ? 4.783 42.012 15.421 1.00 12.04 407 PHE A O 1
ATOM 2990 N N . THR A 1 408 ? 2.710 41.721 14.592 1.00 10.02 408 THR A N 1
ATOM 2991 C CA . THR A 1 408 ? 2.578 43.124 14.223 1.00 10.88 408 THR A CA 1
ATOM 2992 C C . THR A 1 408 ? 1.437 43.708 15.043 1.00 11.66 408 THR A C 1
ATOM 2993 O O . THR A 1 408 ? 0.647 42.971 15.648 1.00 10.29 408 THR A O 1
ATOM 2997 N N . GLY A 1 409 ? 1.365 45.032 15.077 1.00 9.76 409 GLY A N 1
ATOM 2998 C CA . GLY A 1 409 ? 0.333 45.692 15.848 1.00 9.58 409 GLY A CA 1
ATOM 2999 C C . GLY A 1 409 ? 0.036 47.084 15.337 1.00 10.50 409 GLY A C 1
ATOM 3000 O O . GLY A 1 409 ? 0.585 47.520 14.326 1.00 10.35 409 GLY A O 1
ATOM 3001 N N . LEU A 1 410 ? -0.828 47.784 16.061 1.00 11.00 410 LEU A N 1
ATOM 3002 C CA . LEU A 1 410 ? -1.257 49.130 15.701 1.00 10.98 410 LEU A CA 1
ATOM 3003 C C . LEU A 1 410 ? -0.176 50.160 15.360 1.00 10.52 410 LEU A C 1
ATOM 3004 O O . LEU A 1 410 ? -0.329 50.926 14.408 1.00 10.12 410 LEU A O 1
ATOM 3009 N N . PRO A 1 411 ? 0.926 50.199 16.128 1.00 11.70 411 PRO A N 1
ATOM 3010 C CA . PRO A 1 411 ? 1.976 51.182 15.837 1.00 11.16 411 PRO A CA 1
ATOM 3011 C C . PRO A 1 411 ? 2.853 50.878 14.629 1.00 11.32 411 PRO A C 1
ATOM 3012 O O . PRO A 1 411 ? 3.703 51.689 14.253 1.00 12.01 411 PRO A O 1
ATOM 3016 N N . HIS A 1 412 ? 2.654 49.714 14.020 1.00 9.80 412 HIS A N 1
ATOM 3017 C CA . HIS A 1 412 ? 3.447 49.342 12.860 1.00 11.11 412 HIS A CA 1
ATOM 3018 C C . HIS A 1 412 ? 2.871 49.948 11.592 1.00 11.25 412 HIS A C 1
ATOM 3019 O O . HIS A 1 412 ? 2.263 49.271 10.763 1.00 11.17 412 HIS A O 1
ATOM 3026 N N . GLN A 1 413 ? 3.069 51.254 11.472 1.00 12.97 413 GLN A N 1
ATOM 3027 C CA . GLN A 1 413 ? 2.603 52.013 10.327 1.00 13.57 413 GLN A CA 1
ATOM 3028 C C . GLN A 1 413 ? 3.526 53.212 10.193 1.00 13.39 413 GLN A C 1
ATOM 3029 O O . GLN A 1 413 ? 4.332 53.480 11.084 1.00 13.53 413 GLN A O 1
ATOM 3035 N N . GLY A 1 414 ? 3.420 53.922 9.077 1.00 13.84 414 GLY A N 1
ATOM 3036 C CA . GLY A 1 414 ? 4.262 55.084 8.871 1.00 14.47 414 GLY A CA 1
ATOM 3037 C C . GLY A 1 414 ? 5.746 54.782 8.954 1.00 13.55 414 GLY A C 1
ATOM 3038 O O . GLY A 1 414 ? 6.214 53.756 8.462 1.00 13.37 414 GLY A O 1
ATOM 3039 N N . GLU A 1 415 ? 6.489 55.682 9.587 1.00 14.57 415 GLU A N 1
ATOM 3040 C CA . GLU A 1 415 ? 7.931 55.533 9.722 1.00 14.97 415 GLU A CA 1
ATOM 3041 C C . GLU A 1 415 ? 8.368 54.215 10.360 1.00 14.34 415 GLU A C 1
ATOM 3042 O O . GLU A 1 415 ? 9.303 53.573 9.885 1.00 13.27 415 GLU A O 1
ATOM 3048 N N . ALA A 1 416 ? 7.695 53.812 11.434 1.00 12.86 416 ALA A N 1
ATOM 3049 C CA . ALA A 1 416 ? 8.038 52.566 12.117 1.00 12.39 416 ALA A CA 1
ATOM 3050 C C . ALA A 1 416 ? 8.011 51.380 11.151 1.00 11.33 416 ALA A C 1
ATOM 3051 O O . ALA A 1 416 ? 8.922 50.545 11.153 1.00 11.71 416 ALA A O 1
ATOM 3053 N N . LEU A 1 417 ? 6.966 51.305 10.331 1.00 12.09 417 LEU A N 1
ATOM 3054 C CA . LEU A 1 417 ? 6.844 50.213 9.369 1.00 12.03 417 LEU A CA 1
ATOM 3055 C C . LEU A 1 417 ? 7.906 50.325 8.282 1.00 12.82 417 LEU A C 1
ATOM 3056 O O . LEU A 1 417 ? 8.463 49.319 7.848 1.00 11.96 417 LEU A O 1
ATOM 3061 N N . GLU A 1 418 ? 8.189 51.547 7.840 1.00 13.76 418 GLU A N 1
ATOM 3062 C CA . GLU A 1 418 ? 9.204 51.748 6.811 1.00 14.84 418 GLU A CA 1
ATOM 3063 C C . GLU A 1 418 ? 10.545 51.215 7.298 1.00 13.66 418 GLU A C 1
ATOM 3064 O O . GLU A 1 418 ? 11.274 50.565 6.550 1.00 14.35 418 GLU A O 1
ATOM 3070 N N . ILE A 1 419 ? 10.868 51.497 8.556 1.00 13.01 419 ILE A N 1
ATOM 3071 C CA . ILE A 1 419 ? 12.119 51.040 9.141 1.00 12.72 419 ILE A CA 1
ATOM 3072 C C . ILE A 1 419 ? 12.155 49.513 9.208 1.00 12.40 419 ILE A C 1
ATOM 3073 O O . ILE A 1 419 ? 13.164 48.888 8.872 1.00 12.46 419 ILE A O 1
ATOM 3078 N N . ALA A 1 420 ? 11.047 48.914 9.637 1.00 12.72 420 ALA A N 1
ATOM 3079 C CA . ALA A 1 420 ? 10.961 47.461 9.741 1.00 12.71 420 ALA A CA 1
ATOM 3080 C C . ALA A 1 420 ? 11.128 46.783 8.380 1.00 13.09 420 ALA A C 1
ATOM 3081 O O . ALA A 1 420 ? 11.907 45.837 8.236 1.00 13.12 420 ALA A O 1
ATOM 3083 N N . VAL A 1 421 ? 10.398 47.271 7.383 1.00 13.65 421 VAL A N 1
ATOM 3084 C CA . VAL A 1 421 ? 10.467 46.700 6.042 1.00 14.59 421 VAL A CA 1
ATOM 3085 C C . VAL A 1 421 ? 11.860 46.861 5.434 1.00 15.26 421 VAL A C 1
ATOM 3086 O O . VAL A 1 421 ? 12.434 45.901 4.921 1.00 14.90 421 VAL A O 1
ATOM 3090 N N . GLU A 1 422 ? 12.408 48.071 5.503 1.00 15.91 422 GLU A N 1
ATOM 3091 C CA . GLU A 1 422 ? 13.734 48.334 4.957 1.00 17.22 422 GLU A CA 1
ATOM 3092 C C . GLU A 1 422 ? 14.758 47.480 5.700 1.00 15.84 422 GLU A C 1
ATOM 3093 O O . GLU A 1 422 ? 15.684 46.932 5.101 1.00 15.78 422 GLU A O 1
ATOM 3099 N N . GLY A 1 423 ? 14.575 47.362 7.012 1.00 15.41 423 GLY A N 1
ATOM 3100 C CA . GLY A 1 423 ? 15.481 46.566 7.816 1.00 14.07 423 GLY A CA 1
ATOM 3101 C C . GLY A 1 423 ? 15.445 45.107 7.404 1.00 13.03 423 GLY A C 1
ATOM 3102 O O . GLY A 1 423 ? 16.484 44.459 7.308 1.00 14.04 423 GLY A O 1
ATOM 3103 N N . LEU A 1 424 ? 14.243 44.589 7.165 1.00 13.34 424 LEU A N 1
ATOM 3104 C CA . LEU A 1 424 ? 14.078 43.199 6.754 1.00 12.95 424 LEU A CA 1
ATOM 3105 C C . LEU A 1 424 ? 14.730 42.962 5.393 1.00 14.57 424 LEU A C 1
ATOM 3106 O O . LEU A 1 424 ? 15.462 41.988 5.209 1.00 14.39 424 LEU A O 1
ATOM 3111 N N . ARG A 1 425 ? 14.464 43.857 4.444 1.00 15.18 425 ARG A N 1
ATOM 3112 C CA . ARG A 1 425 ? 15.043 43.737 3.107 1.00 17.07 425 ARG A CA 1
ATOM 3113 C C . ARG A 1 425 ? 16.568 43.705 3.161 1.00 16.65 425 ARG A C 1
ATOM 3114 O O . ARG A 1 425 ? 17.199 42.791 2.629 1.00 15.87 425 ARG A O 1
ATOM 3122 N N . SER A 1 426 ? 17.155 44.711 3.804 1.00 16.36 426 SER A N 1
ATOM 3123 C CA . SER A 1 426 ? 18.605 44.807 3.914 1.00 16.52 426 SER A CA 1
ATOM 3124 C C . SER A 1 426 ? 19.229 43.654 4.678 1.00 15.56 426 SER A C 1
ATOM 3125 O O . SER A 1 426 ? 20.275 43.142 4.285 1.00 15.52 426 SER A O 1
ATOM 3128 N N . SER A 1 427 ? 18.593 43.242 5.771 1.00 14.42 427 SER A N 1
ATOM 3129 C CA . SER A 1 427 ? 19.118 42.140 6.567 1.00 13.81 427 SER A CA 1
ATOM 3130 C C . SER A 1 427 ? 19.124 40.844 5.769 1.00 13.27 427 SER A C 1
ATOM 3131 O O . SER A 1 427 ? 20.081 40.076 5.839 1.00 13.41 427 SER A O 1
ATOM 3134 N N . LEU A 1 428 ? 18.054 40.592 5.020 1.00 13.37 428 LEU A N 1
ATOM 3135 C CA . LEU A 1 428 ? 17.989 39.380 4.211 1.00 13.41 428 LEU A CA 1
ATOM 3136 C C . LEU A 1 428 ? 19.122 39.380 3.189 1.00 14.94 428 LEU A C 1
ATOM 3137 O O . LEU A 1 428 ? 19.829 38.386 3.034 1.00 14.62 428 LEU A O 1
ATOM 3142 N N . LYS A 1 429 ? 19.296 40.503 2.500 1.00 15.99 429 LYS A N 1
ATOM 3143 C CA . LYS A 1 429 ? 20.350 40.614 1.497 1.00 18.14 429 LYS A CA 1
ATOM 3144 C C . LYS A 1 429 ? 21.731 40.401 2.110 1.00 17.23 429 LYS A C 1
ATOM 3145 O O . LYS A 1 429 ? 22.585 39.742 1.517 1.00 16.76 429 LYS A O 1
ATOM 3151 N N . THR A 1 430 ? 21.949 40.957 3.297 1.00 16.73 430 THR A N 1
ATOM 3152 C CA . THR A 1 430 ? 23.233 40.814 3.969 1.00 16.78 430 THR A CA 1
ATOM 3153 C C . THR A 1 430 ? 23.522 39.362 4.332 1.00 17.20 430 THR A C 1
ATOM 3154 O O . THR A 1 430 ? 24.630 38.871 4.124 1.00 16.74 430 THR A O 1
ATOM 3158 N N . VAL A 1 431 ? 22.523 38.675 4.874 1.00 17.04 431 VAL A N 1
ATOM 3159 C CA . VAL A 1 431 ? 22.693 37.279 5.260 1.00 17.57 431 VAL A CA 1
ATOM 3160 C C . VAL A 1 431 ? 22.847 36.394 4.027 1.00 17.86 431 VAL A C 1
ATOM 3161 O O . VAL A 1 431 ? 23.650 35.462 4.018 1.00 18.39 431 VAL A O 1
ATOM 3165 N N . LEU A 1 432 ? 22.076 36.695 2.987 1.00 18.67 432 LEU A N 1
ATOM 3166 C CA . LEU A 1 432 ? 22.126 35.927 1.749 1.00 21.63 432 LEU A CA 1
ATOM 3167 C C . LEU A 1 432 ? 23.452 36.141 1.031 1.00 24.31 432 LEU A C 1
ATOM 3168 O O . LEU A 1 432 ? 23.889 35.295 0.249 1.00 24.23 432 LEU A O 1
ATOM 3173 N N . GLY A 1 433 ? 24.088 37.276 1.303 1.00 26.84 433 GLY A N 1
ATOM 3174 C CA . GLY A 1 433 ? 25.356 37.586 0.668 1.00 31.12 433 GLY A CA 1
ATOM 3175 C C . GLY A 1 433 ? 26.561 37.108 1.455 1.00 34.27 433 GLY A C 1
ATOM 3176 O O . GLY A 1 433 ? 27.699 37.257 1.005 1.00 35.60 433 GLY A O 1
ATOM 3177 N N . SER A 1 434 ? 26.320 36.538 2.633 1.00 36.20 434 SER A N 1
ATOM 3178 C CA . SER A 1 434 ? 27.404 36.040 3.472 1.00 38.59 434 SER A CA 1
ATOM 3179 C C . SER A 1 434 ? 27.642 34.558 3.202 1.00 40.01 434 SER A C 1
ATOM 3180 O O . SER A 1 434 ? 27.742 33.787 4.181 1.00 41.14 434 SER A O 1
#

Organism: Aeropyrum pernix (strain ATCC 700893 / DSM 11879 / JCM 9820 / NBRC 100138 / K1) (NCBI:txid272557)

Sequence (420 aa):
GEKSRMLFERTKELFPGGVNSPVRAAVKPYPFYVKRGEGAYLYTVDGARIVDLVLAYGPLILGHKHPRVLEAVEEALARGWLYGAPGEAEVLLAEKILGYVKRGGMIRFVNSGTEATMTAIRLARGYTGRDLILKFDGCYHGSHDAVLVAAGGVPTSAGVPEAVARLTLVTPYNDVEALERVFAEYGDRIAGVIVEPVIANAGVIPPRREFLAALQRLSRESGALLILDEVVTGFRLGLEGAQGYFNIEGDIIVLGKIIGGGFPVGAVAGSREVMSLLTPQGKVFNAGTFNAHPITMAAGLATLKALEEEPVYSVSREAAKALEEAASEVLDRTGLPYTINRVESMMQLFIGVEEVSNAAQARKADKKFYVKLHEEMLRRGVFIAPSNLEAVFTGLPHQGEALEIAVEGLRSSLKTVLGS

Radius of gyration: 21.18 Å; Cα contacts (8 Å, |Δi|>4): 909; chains: 1; bounding box: 52×53×54 Å

Foldseek 3Di:
DVVQVVLQVVQPVVDPCSDPDVLQQLFPPGHFDFPFWDFQWTATPVGDTFGEQCCVQAQPQAGGPNVLLVVLLVVLVVVPWADLDDDDLLVLLQCLLCVQAPPQWGKWKDFAQLLQVVLVQLLLCVLLVAQAEEEEPLADRDDDQLRQADAVSAGVDPPRDRVNSVSYHYYWAQDLVRLVVVCVVCLLRHSEYEYECWRFQLFTAHHDLSRLVSLQVSCVVSVHFYEHSCQRQDLQLPPNGSCVNSVHHGQKYKYHRNLQLRGGIIMIIHHHSSVLCEPPRRDSYDDDSCIPTSSSSSSNSSSVVCSVVPPWQVQLQVLVVLQVVLLCVLVVVVVFAWDWDDRRFKIAIFGRHNDDNTSVRSVRGDFVLQQQLQNQLVVLRYHDRNGRSGIGGGHDSCDDPSSVSNSVSNNVSNVVSVVD